Protein AF-A0A9D2NIW9-F1 (afdb_monomer)

InterPro domains:
  IPR026906 BspA-type LRR region [PF13306] (163-225)
  IPR032675 Leucine-rich repeat domain superfamily [G3DSA:3.80.10.10] (96-230)

Sequence (523 aa):
MTNSKIRRFPAFLPLISALAILILLAGGSRVSALAAPLPGASEDAGASENASVSESSGSSGSSQNGDEPGGTPDSSQPSSPAGETEGTAPKPAEAPEKYAFTNGTITGISEAYLENLAQSGNSRVELAIPAQIGGTPVRAIGDNAFRLDRYTSAYPALTFVNLDLSGAKITSIGANAFSGCHTLSGVLTLPEGISAIGAGAFAGTSFSTVYLPSSLSECGASAFDTGPVLVFPNQTLFERFSSGGITPDWSRAGYPLTLTFENADGASITRSVLYQLPIQLHKNSQGAWVKEAGWKLPEIPGGEGYSSCRWVFDSSDPDAKGVSENSPVTGSTLYAVREIASPKISFSGDIDAAYDKAKHTLSVTVSHPLYSAADKAGEGNVLFYYIWTWEENGQKQERKGYDLSSLSFTEPCELSVAVKVEAQVKAALGGSNSVLAQKAHTWKVHIAEQETSEAPEETETETATEPVKPSESEKPSESVKPSESEKPSESEKPSESEKPSESEKPSEPEKPSESEKPSESEK

Mean predicted aligned error: 18.35 Å

Foldseek 3Di:
DDDDDDDDDDDDDDDDDDDDDDDDDDDDDDDDDDDDDDDDDDDDDDDDDDDDDDDDDDDDDDDDDDDDDDDDDDDDDDDDDDDDDPPPDDDPPDQPQQFDDDQQETQAGDPSNLVVCVVVVHAEDEAADAQDDPNHGRAEYEACHQQPVVPCVPRVSHAHAYHDPPNHLYQEYYASSNALRQNYEEEAEDDANHAEYYHRRQHNYQYAEYEDHPNHNYAYACSPEPHYQYEYADDVVCVVCVVPRNYPDCLSYWYWAWAWEQAPVRDIDIFIDTASFFQQWHQDPVRDTDRDPPDWDDDHPDDFFFPDKAWFQDPPDPPGDGDTSGDGHHHRYTYIDTHGDDKDKDWDAAADEEQPQDKDKTFIDIDGPQADFPVPDDAFRKFKKKWKWKADPNDIDIDIDTPCGMDIDRDFDWIKMKMKIFIWGDHHDPDDTHTPDIDMDIHTYGHHYDPDDDDDDDDDDDDDDDDDDDDDDDDDDDDDDDDDDDDDDDDDDDDDDDDDDDDDDDDDDDDDDDDDDDDDDDD

Secondary structure (DSSP, 8-state):
-----PPPPPPPP---------------------PPPPPPP--------------------------------------------------PPPPPPSEEEETTEEEEE-HHHHHHHHHTT--EEEEE--SEETTEEP-EE-TTTT-THHHHTT-TT-EEEEEE-TTS---EE-TTTTTT-TT-EEEEEPPTT--EE-TTTTTT-EEEEEEPPTT--EE-TTTTTTSSEEE-SSHHHHHHHTTSTT-S-GGGEE-EEEEEEE-TTS-EEEEEEEBTSBTTEEE-TTS-EEE-TT--PPPP---TTEEEEEEES-SS-TTPPPP-TTSBB-SSEEEEEEEEPPPEEEE---EEEE--S--EEEEEEEE-TTB--TTT--TT-EEEEEEEEEEETTEEEEEEEES--EEEE-S-EEEEEEEEEEEEEPPSTTPPPEEEEEEEEEEEEEEE-----PPPPP----------------------------------------PPP-PPPPPPPPPPPPPPPPPPP--

Structure (mmCIF, N/CA/C/O backbone):
data_AF-A0A9D2NIW9-F1
#
_entry.id   AF-A0A9D2NIW9-F1
#
loop_
_atom_site.group_PDB
_atom_site.id
_atom_site.type_symbol
_atom_site.label_atom_id
_atom_site.label_alt_id
_atom_site.label_comp_id
_atom_site.label_asym_id
_atom_site.label_entity_id
_atom_site.label_seq_id
_atom_site.pdbx_PDB_ins_code
_atom_site.Cartn_x
_atom_site.Cartn_y
_atom_site.Cartn_z
_atom_site.occupancy
_atom_site.B_iso_or_equiv
_atom_site.auth_seq_id
_atom_site.auth_comp_id
_atom_site.auth_asym_id
_atom_site.auth_atom_id
_atom_site.pdbx_PDB_model_num
ATOM 1 N N . MET A 1 1 ? 11.031 -43.352 33.774 1.00 32.50 1 MET A N 1
ATOM 2 C CA . MET A 1 1 ? 12.028 -42.998 32.739 1.00 32.50 1 MET A CA 1
ATOM 3 C C . MET A 1 1 ? 11.552 -41.739 32.016 1.00 32.50 1 MET A C 1
ATOM 5 O O . MET A 1 1 ? 10.362 -41.663 31.760 1.00 32.50 1 MET A O 1
ATOM 9 N N . THR A 1 2 ? 12.450 -40.760 31.808 1.00 33.91 2 THR A N 1
ATOM 10 C CA . THR A 1 2 ? 12.481 -39.714 30.739 1.00 33.91 2 THR A CA 1
ATOM 11 C C . THR A 1 2 ? 11.155 -39.344 30.037 1.00 33.91 2 THR A C 1
ATOM 13 O O . THR A 1 2 ? 10.594 -40.188 29.353 1.00 33.91 2 THR A O 1
ATOM 16 N N . ASN A 1 3 ? 10.583 -38.132 30.083 1.00 26.09 3 ASN A N 1
ATOM 17 C CA . ASN A 1 3 ? 11.069 -36.749 30.284 1.00 26.09 3 ASN A CA 1
ATOM 18 C C . ASN A 1 3 ? 11.920 -36.163 29.125 1.00 26.09 3 ASN A C 1
ATOM 20 O O . ASN A 1 3 ? 13.125 -36.390 29.059 1.00 26.09 3 ASN A O 1
ATOM 24 N N . SER A 1 4 ? 11.264 -35.386 28.252 1.00 32.94 4 SER A N 1
ATOM 25 C CA . SER A 1 4 ? 11.788 -34.488 27.199 1.00 32.94 4 SER A CA 1
ATOM 26 C C . SER A 1 4 ? 10.626 -33.531 26.854 1.00 32.94 4 SER A C 1
ATOM 28 O O . SER A 1 4 ? 9.580 -34.021 26.448 1.00 32.94 4 SER A O 1
ATOM 30 N N . LYS A 1 5 ? 10.581 -32.220 27.147 1.00 32.44 5 LYS A N 1
ATOM 31 C CA . LYS A 1 5 ? 11.545 -31.098 27.048 1.00 32.44 5 LYS A CA 1
ATOM 32 C C . LYS A 1 5 ? 11.973 -30.727 25.621 1.00 32.44 5 LYS A C 1
ATOM 34 O O . LYS A 1 5 ? 13.157 -30.724 25.300 1.00 32.44 5 LYS A O 1
ATOM 39 N N . ILE A 1 6 ? 11.012 -30.251 24.825 1.00 32.97 6 ILE A N 1
ATOM 40 C CA . ILE A 1 6 ? 11.296 -29.356 23.691 1.00 32.97 6 ILE A CA 1
ATOM 41 C C . ILE A 1 6 ? 11.435 -27.922 24.232 1.00 32.97 6 ILE A C 1
ATOM 43 O O . ILE A 1 6 ? 10.576 -27.433 24.966 1.00 32.97 6 ILE A O 1
ATOM 47 N N . ARG A 1 7 ? 12.567 -27.274 23.935 1.00 30.55 7 ARG A N 1
ATOM 48 C CA . ARG A 1 7 ? 12.916 -25.927 24.415 1.00 30.55 7 ARG A CA 1
ATOM 49 C C . ARG A 1 7 ? 12.339 -24.846 23.499 1.00 30.55 7 ARG A C 1
ATOM 51 O O . ARG A 1 7 ? 12.429 -24.961 22.282 1.00 30.55 7 ARG A O 1
ATOM 58 N N . ARG A 1 8 ? 11.860 -23.752 24.100 1.00 30.22 8 ARG A N 1
ATOM 59 C CA . ARG A 1 8 ? 11.679 -22.462 23.416 1.00 30.22 8 ARG A CA 1
ATOM 60 C C . ARG A 1 8 ? 13.053 -21.911 23.007 1.00 30.22 8 ARG A C 1
ATOM 62 O O . ARG A 1 8 ? 13.969 -21.936 23.829 1.00 30.22 8 ARG A O 1
ATOM 69 N N . PHE A 1 9 ? 13.168 -21.373 21.796 1.00 28.50 9 PHE A N 1
ATOM 70 C CA . PHE A 1 9 ? 14.252 -20.465 21.405 1.00 28.50 9 PHE A CA 1
ATOM 71 C C . PHE A 1 9 ? 13.720 -19.021 21.414 1.00 28.50 9 PHE A C 1
ATOM 73 O O . PHE A 1 9 ? 12.596 -18.809 20.957 1.00 28.50 9 PHE A O 1
ATOM 80 N N . PRO A 1 10 ? 14.467 -18.037 21.947 1.00 33.97 10 PRO A N 1
ATOM 81 C CA . PRO A 1 10 ? 14.077 -16.632 21.897 1.00 33.97 10 PRO A CA 1
ATOM 82 C C . PRO A 1 10 ? 14.444 -16.007 20.544 1.00 33.97 10 PRO A C 1
ATOM 84 O O . PRO A 1 10 ? 15.493 -16.314 19.977 1.00 33.97 10 PRO A O 1
ATOM 87 N N . ALA A 1 11 ? 13.604 -15.095 20.052 1.00 33.12 11 ALA A N 1
ATOM 88 C CA . ALA A 1 11 ? 13.940 -14.258 18.906 1.00 33.12 11 ALA A CA 1
ATOM 89 C C . ALA A 1 11 ? 15.017 -13.230 19.297 1.00 33.12 11 ALA A C 1
ATOM 91 O O . ALA A 1 11 ? 14.917 -12.577 20.337 1.00 33.12 11 ALA A O 1
ATOM 92 N N . PHE A 1 12 ? 16.047 -13.091 18.462 1.00 28.47 12 PHE A N 1
ATOM 93 C CA . PHE A 1 12 ? 17.083 -12.070 18.615 1.00 28.47 12 PHE A CA 1
ATOM 94 C C . PHE A 1 12 ? 16.583 -10.719 18.084 1.00 28.47 12 PHE A C 1
ATOM 96 O O . PHE A 1 12 ? 16.226 -10.616 16.912 1.00 28.47 12 PHE A O 1
ATOM 103 N N . LEU A 1 13 ? 16.639 -9.670 18.912 1.00 29.20 13 LEU A N 1
ATOM 104 C CA . LEU A 1 13 ? 16.673 -8.287 18.425 1.00 29.20 13 LEU A CA 1
ATOM 105 C C . LEU A 1 13 ? 18.092 -7.953 17.930 1.00 29.20 13 LEU A C 1
ATOM 107 O O . LEU A 1 13 ? 19.055 -8.262 18.638 1.00 29.20 13 LEU A O 1
ATOM 111 N N . PRO A 1 14 ? 18.246 -7.219 16.816 1.00 36.72 14 PRO A N 1
ATOM 112 C CA . PRO A 1 14 ? 19.434 -6.424 16.563 1.00 36.72 14 PRO A CA 1
ATOM 113 C C . PRO A 1 14 ? 19.273 -5.028 17.182 1.00 36.72 14 PRO A C 1
ATOM 115 O O . PRO A 1 14 ? 18.477 -4.204 16.737 1.00 36.72 14 PRO A O 1
ATOM 118 N N . LEU A 1 15 ? 20.074 -4.754 18.210 1.00 27.05 15 LEU A N 1
ATOM 119 C CA . LEU A 1 15 ? 20.352 -3.399 18.678 1.00 27.05 15 LEU A CA 1
ATOM 120 C C . LEU A 1 15 ? 21.202 -2.692 17.603 1.00 27.05 15 LEU A C 1
ATOM 122 O O . LEU A 1 15 ? 22.256 -3.219 17.248 1.00 27.05 15 LEU A O 1
ATOM 126 N N . ILE A 1 16 ? 20.811 -1.510 17.113 1.00 30.03 16 ILE A N 1
ATOM 127 C CA . ILE A 1 16 ? 21.718 -0.646 16.334 1.00 30.03 16 ILE A CA 1
ATOM 128 C C . ILE A 1 16 ? 21.821 0.724 17.003 1.00 30.03 16 ILE A C 1
ATOM 130 O O . ILE A 1 16 ? 20.830 1.333 17.401 1.00 30.03 16 ILE A O 1
ATOM 134 N N . SER A 1 17 ? 23.072 1.144 17.188 1.00 27.88 17 SER A N 1
ATOM 135 C CA . SER A 1 17 ? 23.478 2.270 18.021 1.00 27.88 17 SER A CA 1
ATOM 136 C C . SER A 1 17 ? 23.071 3.619 17.441 1.00 27.88 17 SER A C 1
ATOM 138 O O . SER A 1 17 ? 23.220 3.864 16.245 1.00 27.88 17 SER A O 1
ATOM 140 N N . ALA A 1 18 ? 22.712 4.547 18.326 1.00 27.69 18 ALA A N 1
ATOM 141 C CA . ALA A 1 18 ? 22.837 5.965 18.027 1.00 27.69 18 ALA A CA 1
ATOM 142 C C . ALA A 1 18 ? 24.315 6.318 17.778 1.00 27.69 18 ALA A C 1
ATOM 144 O O . ALA A 1 18 ? 25.200 5.840 18.494 1.00 27.69 18 ALA A O 1
ATOM 145 N N . LEU A 1 19 ? 24.575 7.198 16.812 1.00 24.94 19 LEU A N 1
ATOM 146 C CA . LEU A 1 19 ? 25.813 7.968 16.743 1.00 24.94 19 LEU A CA 1
ATOM 147 C C . LEU A 1 19 ? 25.487 9.369 16.222 1.00 24.94 19 LEU A C 1
ATOM 149 O O . LEU A 1 19 ? 24.895 9.524 15.156 1.00 24.94 19 LEU A O 1
ATOM 153 N N . ALA A 1 20 ? 25.846 10.388 16.998 1.00 25.64 20 ALA A N 1
ATOM 154 C CA . ALA A 1 20 ? 25.654 11.777 16.610 1.00 25.64 20 ALA A CA 1
ATOM 155 C C . ALA A 1 20 ? 26.695 12.190 15.560 1.00 25.64 20 ALA A C 1
ATOM 157 O O . ALA A 1 20 ? 27.884 11.920 15.731 1.00 25.64 20 ALA A O 1
ATOM 158 N N . ILE A 1 21 ? 26.264 12.913 14.524 1.00 27.27 21 ILE A N 1
ATOM 159 C CA . ILE A 1 21 ? 27.160 13.664 13.641 1.00 27.27 21 ILE A CA 1
ATOM 160 C C . ILE A 1 21 ? 26.747 15.134 13.679 1.00 27.27 21 ILE A C 1
ATOM 162 O O . ILE A 1 21 ? 25.636 15.509 13.313 1.00 27.27 21 ILE A O 1
ATOM 166 N N . LEU A 1 22 ? 27.675 15.952 14.166 1.00 24.48 22 LEU A N 1
ATOM 167 C CA . LEU A 1 22 ? 27.578 17.399 14.279 1.00 24.48 22 LEU A CA 1
ATOM 168 C C . LEU A 1 22 ? 28.175 18.029 13.013 1.00 24.48 22 LEU A C 1
ATOM 170 O O . LEU A 1 22 ? 29.390 17.977 12.835 1.00 24.48 22 LEU A O 1
ATOM 174 N N . ILE A 1 23 ? 27.358 18.655 12.161 1.00 29.94 23 ILE A N 1
ATOM 175 C CA . ILE A 1 23 ? 27.850 19.530 11.085 1.00 29.94 23 ILE A CA 1
ATOM 176 C C . ILE A 1 23 ? 27.068 20.846 11.102 1.00 29.94 23 ILE A C 1
ATOM 178 O O . ILE A 1 23 ? 25.863 20.889 10.867 1.00 29.94 23 ILE A O 1
ATOM 182 N N . LEU A 1 24 ? 27.795 21.928 11.381 1.00 25.78 24 LEU A N 1
ATOM 183 C CA . LEU A 1 24 ? 27.387 23.302 11.096 1.00 25.78 24 LEU A CA 1
ATOM 184 C C . LEU A 1 24 ? 27.390 23.532 9.581 1.00 25.78 24 LEU A C 1
ATOM 186 O O . LEU A 1 24 ? 28.355 23.143 8.930 1.00 25.78 24 LEU A O 1
ATOM 190 N N . LEU A 1 25 ? 26.419 24.288 9.060 1.00 27.33 25 LEU A N 1
ATOM 191 C CA . LEU A 1 25 ? 26.702 25.517 8.303 1.00 27.33 25 LEU A CA 1
ATOM 192 C C . LEU A 1 25 ? 25.426 26.330 8.030 1.00 27.33 25 LEU A C 1
ATOM 194 O O . LEU A 1 25 ? 24.308 25.823 8.082 1.00 27.33 25 LEU A O 1
ATOM 198 N N . ALA A 1 26 ? 25.621 27.628 7.808 1.00 27.00 26 ALA A N 1
ATOM 199 C CA . ALA A 1 26 ? 24.566 28.623 7.640 1.00 27.00 26 ALA A CA 1
ATOM 200 C C . ALA A 1 26 ? 24.152 28.805 6.169 1.00 27.00 26 ALA A C 1
ATOM 202 O O . ALA A 1 26 ? 24.890 28.429 5.262 1.00 27.00 26 ALA A O 1
ATOM 203 N N . GLY A 1 27 ? 23.026 29.489 5.939 1.00 26.97 27 GLY A N 1
ATOM 204 C CA . GLY A 1 27 ? 22.694 30.042 4.620 1.00 26.97 27 GLY A CA 1
ATOM 205 C C . GLY A 1 27 ? 21.206 30.013 4.294 1.00 26.97 27 GLY A C 1
ATOM 206 O O . GLY A 1 27 ? 20.737 29.112 3.609 1.00 26.97 27 GLY A O 1
ATOM 207 N N . GLY A 1 28 ? 20.453 31.017 4.742 1.00 25.59 28 GLY A N 1
ATOM 208 C CA . GLY A 1 28 ? 19.094 31.225 4.244 1.00 25.59 28 GLY A CA 1
ATOM 209 C C . GLY A 1 28 ? 19.091 32.062 2.964 1.00 25.59 28 GLY A C 1
ATOM 210 O O . GLY A 1 28 ? 19.801 33.064 2.900 1.00 25.59 28 GLY A O 1
ATOM 211 N N . SER A 1 29 ? 18.236 31.723 1.992 1.00 28.38 29 SER A N 1
ATOM 212 C CA . SER A 1 29 ? 17.544 32.720 1.156 1.00 28.38 29 SER A CA 1
ATOM 213 C C . SER A 1 29 ? 16.401 32.148 0.310 1.00 28.38 29 SER A C 1
ATOM 215 O O . SER A 1 29 ? 16.609 31.352 -0.593 1.00 28.38 29 SER A O 1
ATOM 217 N N . ARG A 1 30 ? 15.209 32.695 0.578 1.00 28.88 30 ARG A N 1
ATOM 218 C CA . ARG A 1 30 ? 14.231 33.211 -0.397 1.00 28.88 30 ARG A CA 1
ATOM 219 C C . ARG A 1 30 ? 13.743 32.302 -1.536 1.00 28.88 30 ARG A C 1
ATOM 221 O O . ARG A 1 30 ? 14.316 32.238 -2.615 1.00 28.88 30 ARG A O 1
ATOM 228 N N . VAL A 1 31 ? 12.533 31.792 -1.302 1.00 26.41 31 VAL A N 1
ATOM 229 C CA . VAL A 1 31 ? 11.346 31.919 -2.173 1.00 26.41 31 VAL A CA 1
ATOM 230 C C . VAL A 1 31 ? 11.552 32.738 -3.459 1.00 26.41 31 VAL A C 1
ATOM 232 O O . VAL A 1 31 ? 11.806 33.938 -3.383 1.00 26.41 31 VAL A O 1
ATOM 235 N N . SER A 1 32 ? 11.254 32.115 -4.601 1.00 28.47 32 SER A N 1
ATOM 236 C CA . SER A 1 32 ? 10.693 32.779 -5.786 1.00 28.47 32 SER A CA 1
ATOM 237 C C . SER A 1 32 ? 9.776 31.801 -6.515 1.00 28.47 32 SER A C 1
ATOM 239 O O . SER A 1 32 ? 10.239 30.836 -7.117 1.00 28.47 32 SER A O 1
ATOM 241 N N . ALA A 1 33 ? 8.469 32.050 -6.453 1.00 27.53 33 ALA A N 1
ATOM 242 C CA . ALA A 1 33 ? 7.514 31.434 -7.365 1.00 27.53 33 ALA A CA 1
ATOM 243 C C . ALA A 1 33 ? 7.569 32.168 -8.713 1.00 27.53 33 ALA A C 1
ATOM 245 O O . ALA A 1 33 ? 7.676 33.395 -8.733 1.00 27.53 33 ALA A O 1
ATOM 246 N N . LEU A 1 34 ? 7.436 31.446 -9.826 1.00 26.56 34 LEU A N 1
ATOM 247 C CA . LEU A 1 34 ? 7.114 32.054 -11.115 1.00 26.56 34 LEU A CA 1
ATOM 248 C C . LEU A 1 34 ? 6.111 31.180 -11.873 1.00 26.56 34 LEU A C 1
ATOM 250 O O . LEU A 1 34 ? 6.143 29.954 -11.777 1.00 26.56 34 LEU A O 1
ATOM 254 N N . ALA A 1 35 ? 5.167 31.839 -12.540 1.00 28.06 35 ALA A N 1
ATOM 255 C CA . ALA A 1 35 ? 3.927 31.235 -13.008 1.00 28.06 35 ALA A CA 1
ATOM 256 C C . ALA A 1 35 ? 4.072 30.440 -14.316 1.00 28.06 35 ALA A C 1
ATOM 258 O O . ALA A 1 35 ? 4.914 30.740 -15.162 1.00 28.06 35 ALA A O 1
ATOM 259 N N . ALA A 1 36 ? 3.173 29.473 -14.500 1.00 30.33 36 ALA A N 1
ATOM 260 C CA . ALA A 1 36 ? 2.926 28.836 -15.788 1.00 30.33 36 ALA A CA 1
ATOM 261 C C . ALA A 1 36 ? 2.055 29.732 -16.695 1.00 30.33 36 ALA A C 1
ATOM 263 O O . ALA A 1 36 ? 1.163 30.417 -16.186 1.00 30.33 36 ALA A O 1
ATOM 264 N N . PRO A 1 37 ? 2.230 29.677 -18.026 1.00 34.28 37 PRO A N 1
ATOM 265 C CA . PRO A 1 37 ? 1.224 30.112 -18.986 1.00 34.28 37 PRO A CA 1
ATOM 266 C C . PRO A 1 37 ? 0.396 28.925 -19.516 1.00 34.28 37 PRO A C 1
ATOM 268 O O . PRO A 1 37 ? 0.915 27.840 -19.780 1.00 34.28 37 PRO A O 1
ATOM 271 N N . LEU A 1 38 ? -0.902 29.162 -19.701 1.00 31.09 38 LEU A N 1
ATOM 272 C CA . LEU A 1 38 ? -1.842 28.262 -20.379 1.00 31.09 38 LEU A CA 1
ATOM 273 C C . LEU A 1 38 ? -1.592 28.263 -21.903 1.00 31.09 38 LEU A C 1
ATOM 275 O O . LEU A 1 38 ? -1.292 29.327 -22.448 1.00 31.09 38 LEU A O 1
ATOM 279 N N . PRO A 1 39 ? -1.803 27.146 -22.624 1.00 34.84 39 PRO A N 1
ATOM 280 C CA . PRO A 1 39 ? -2.001 27.184 -24.068 1.00 34.84 39 PRO A CA 1
ATOM 281 C C . PRO A 1 39 ? -3.452 27.581 -24.387 1.00 34.84 39 PRO A C 1
ATOM 283 O O . PRO A 1 39 ? -4.400 26.968 -23.895 1.00 34.84 39 PRO A O 1
ATOM 286 N N . GLY A 1 40 ? -3.626 28.614 -25.212 1.00 29.52 40 GLY A N 1
ATOM 287 C CA . GLY A 1 40 ? -4.931 28.993 -25.756 1.00 29.52 40 GLY A CA 1
ATOM 288 C C . GLY A 1 40 ? -5.342 28.100 -26.928 1.00 29.52 40 GLY A C 1
ATOM 289 O O . GLY A 1 40 ? -4.493 27.608 -27.669 1.00 29.52 40 GLY A O 1
ATOM 290 N N . ALA A 1 41 ? -6.650 27.917 -27.101 1.00 29.91 41 ALA A N 1
ATOM 291 C CA . ALA A 1 41 ? -7.223 27.276 -28.278 1.00 29.91 41 ALA A CA 1
ATOM 292 C C . ALA A 1 41 ? -7.376 28.280 -29.432 1.00 29.91 41 ALA A C 1
ATOM 294 O O . ALA A 1 41 ? -7.706 29.445 -29.207 1.00 29.91 41 ALA A O 1
ATOM 295 N N . SER A 1 42 ? -7.222 27.800 -30.664 1.00 31.42 42 SER A N 1
ATOM 296 C CA . SER A 1 42 ? -7.782 28.437 -31.858 1.00 31.42 42 SER A CA 1
ATOM 297 C C . SER A 1 42 ? -8.143 27.360 -32.877 1.00 31.42 42 SER A C 1
ATOM 299 O O . SER A 1 42 ? -7.302 26.528 -33.220 1.00 31.42 42 SER A O 1
ATOM 301 N N . GLU A 1 43 ? -9.393 27.377 -33.317 1.00 32.50 43 GLU A N 1
ATOM 302 C CA . GLU A 1 43 ? -9.969 26.450 -34.287 1.00 32.50 43 GLU A CA 1
ATOM 303 C C . GLU A 1 43 ? -9.690 26.862 -35.747 1.00 32.50 43 GLU A C 1
ATOM 305 O O . GLU A 1 43 ? -9.346 28.009 -36.031 1.00 32.50 43 GLU A O 1
ATOM 310 N N . ASP A 1 44 ? -9.997 25.913 -36.637 1.00 28.94 44 ASP A N 1
ATOM 311 C CA . ASP A 1 44 ? -10.783 26.100 -37.872 1.00 28.94 44 ASP A CA 1
ATOM 312 C C . ASP A 1 44 ? -10.085 26.017 -39.250 1.00 28.94 44 ASP A C 1
ATOM 314 O O . ASP A 1 44 ? -8.913 26.338 -39.435 1.00 28.94 44 ASP A O 1
ATOM 318 N N . ALA A 1 45 ? -10.909 25.584 -40.215 1.00 29.72 45 ALA A N 1
ATOM 319 C CA . ALA A 1 45 ? -10.719 25.383 -41.650 1.00 29.72 45 ALA A CA 1
ATOM 320 C C . ALA A 1 45 ? -9.754 24.252 -42.082 1.00 29.72 45 ALA A C 1
ATOM 322 O O . ALA A 1 45 ? -8.656 24.086 -41.568 1.00 29.72 45 ALA A O 1
ATOM 323 N N . GLY A 1 46 ? -10.089 23.443 -43.092 1.00 26.81 46 GLY A N 1
ATOM 324 C CA . GLY A 1 46 ? -11.295 23.433 -43.929 1.00 26.81 46 GLY A CA 1
ATOM 325 C C . GLY A 1 46 ? -11.202 22.330 -44.994 1.00 26.81 46 GLY A C 1
ATOM 326 O O . GLY A 1 46 ? -10.111 21.862 -45.305 1.00 26.81 46 GLY A O 1
ATOM 327 N N . ALA A 1 47 ? -12.346 21.863 -45.499 1.00 28.83 47 ALA A N 1
ATOM 328 C CA . ALA A 1 47 ? -12.459 20.620 -46.274 1.00 28.83 47 ALA A CA 1
ATOM 329 C C . ALA A 1 47 ? -12.262 20.780 -47.805 1.00 28.83 47 ALA A C 1
ATOM 331 O O . ALA A 1 47 ? -11.896 21.851 -48.285 1.00 28.83 47 ALA A O 1
ATOM 332 N N . SER A 1 48 ? -12.629 19.717 -48.543 1.00 31.38 48 SER A N 1
ATOM 333 C CA . SER A 1 48 ? -12.702 19.543 -50.015 1.00 31.38 48 SER A CA 1
ATOM 334 C C . SER A 1 48 ? -11.409 19.100 -50.720 1.00 31.38 48 SER A C 1
ATOM 336 O O . SER A 1 48 ? -10.318 19.453 -50.291 1.00 31.38 48 SER A O 1
ATOM 338 N N . GLU A 1 49 ? -11.433 18.309 -51.800 1.00 31.09 49 GLU A N 1
ATOM 339 C CA . GLU A 1 49 ? -12.441 17.398 -52.395 1.00 31.09 49 GLU A CA 1
ATOM 340 C C . GLU A 1 49 ? -11.629 16.396 -53.266 1.00 31.09 49 GLU A C 1
ATOM 342 O O . GLU A 1 49 ? -10.600 16.769 -53.816 1.00 31.09 49 GLU A O 1
ATOM 347 N N . ASN A 1 50 ? -11.862 15.079 -53.207 1.00 29.38 50 ASN A N 1
ATOM 348 C CA . ASN A 1 50 ? -12.827 14.301 -54.007 1.00 29.38 50 ASN A CA 1
ATOM 349 C C . ASN A 1 50 ? -12.384 14.046 -55.473 1.00 29.38 50 ASN A C 1
ATOM 351 O O . ASN A 1 50 ? -11.600 14.798 -56.036 1.00 29.38 50 ASN A O 1
ATOM 355 N N . ALA A 1 51 ? -12.945 12.985 -56.068 1.00 29.30 51 ALA A N 1
ATOM 356 C CA . ALA A 1 51 ? -12.705 12.417 -57.405 1.00 29.30 51 ALA A CA 1
ATOM 357 C C . ALA A 1 51 ? -11.516 11.429 -57.552 1.00 29.30 51 ALA A C 1
ATOM 359 O O . ALA A 1 51 ? -10.379 11.774 -57.263 1.00 29.30 51 ALA A O 1
ATOM 360 N N . SER A 1 52 ? -11.633 10.216 -58.112 1.00 29.80 52 SER A N 1
ATOM 361 C CA . SER A 1 52 ? -12.728 9.239 -58.327 1.00 29.80 52 SER A CA 1
ATOM 362 C C . SER A 1 52 ? -12.282 8.268 -59.431 1.00 29.80 52 SER A C 1
ATOM 364 O O . SER A 1 52 ? -11.911 8.766 -60.489 1.00 29.80 52 SER A O 1
ATOM 366 N N . VAL A 1 53 ? -12.520 6.954 -59.255 1.00 31.62 53 VAL A N 1
ATOM 367 C CA . VAL A 1 53 ? -12.838 5.994 -60.352 1.00 31.62 53 VAL A CA 1
ATOM 368 C C . VAL A 1 53 ? -11.637 5.697 -61.307 1.00 31.62 53 VAL A C 1
ATOM 370 O O . VAL A 1 53 ? -10.762 6.524 -61.508 1.00 31.62 53 VAL A O 1
ATOM 373 N N . SER A 1 54 ? -11.402 4.495 -61.846 1.00 32.50 54 SER A N 1
ATOM 374 C CA . SER A 1 54 ? -12.262 3.336 -62.148 1.00 32.50 54 SER A CA 1
ATOM 375 C C . SER A 1 54 ? -11.463 2.017 -62.095 1.00 32.50 54 SER A C 1
ATOM 377 O O . SER A 1 54 ? -10.267 2.035 -62.353 1.00 32.50 54 SER A O 1
ATOM 379 N N . GLU A 1 55 ? -12.158 0.906 -61.807 1.00 29.14 55 GLU A N 1
ATOM 380 C CA . GLU A 1 55 ? -12.235 -0.346 -62.609 1.00 29.14 55 GLU A CA 1
ATOM 381 C C . GLU A 1 55 ? -10.958 -0.964 -63.244 1.00 29.14 55 GLU A C 1
ATOM 383 O O . GLU A 1 55 ? -10.125 -0.285 -63.819 1.00 29.14 55 GLU A O 1
ATOM 388 N N . SER A 1 56 ? -10.786 -2.289 -63.335 1.00 30.28 56 SER A N 1
ATOM 389 C CA . SER A 1 56 ? -11.558 -3.448 -62.847 1.00 30.28 56 SER A CA 1
ATOM 390 C C . SER A 1 56 ? -10.710 -4.734 -62.996 1.00 30.28 56 SER A C 1
ATOM 392 O O . SER A 1 56 ? -9.554 -4.681 -63.405 1.00 30.28 56 SER A O 1
ATOM 394 N N . SER A 1 57 ? -11.296 -5.881 -62.629 1.00 30.55 57 SER A N 1
ATOM 395 C CA . SER A 1 57 ? -10.969 -7.267 -63.034 1.00 30.55 57 SER A CA 1
ATOM 396 C C . SER A 1 57 ? -9.901 -7.502 -64.130 1.00 30.55 57 SER A C 1
ATOM 398 O O . SER A 1 57 ? -9.953 -6.885 -65.185 1.00 30.55 57 SER A O 1
ATOM 400 N N . GLY A 1 58 ? -9.030 -8.513 -64.048 1.00 28.23 58 GLY A N 1
ATOM 401 C CA . GLY A 1 58 ? -8.902 -9.566 -63.036 1.00 28.23 58 GLY A CA 1
ATOM 402 C C . GLY A 1 58 ? -8.546 -10.937 -63.632 1.00 28.23 58 GLY A C 1
ATOM 403 O O . GLY A 1 58 ? -8.956 -11.266 -64.736 1.00 28.23 58 GLY A O 1
ATOM 404 N N . SER A 1 59 ? -7.888 -11.759 -62.810 1.00 29.06 59 SER A N 1
ATOM 405 C CA . SER A 1 59 ? -7.788 -13.228 -62.890 1.00 29.06 59 SER A CA 1
ATOM 406 C C . SER A 1 59 ? -6.968 -13.925 -63.997 1.00 29.06 59 SER A C 1
ATOM 408 O O . SER A 1 59 ? -7.142 -13.720 -65.194 1.00 29.06 59 SER A O 1
ATOM 410 N N . SER A 1 60 ? -6.262 -14.957 -63.512 1.00 29.52 60 SER A N 1
ATOM 411 C CA . SER A 1 60 ? -5.961 -16.260 -64.138 1.00 29.52 60 SER A CA 1
ATOM 412 C C . SER A 1 60 ? -4.618 -16.464 -64.853 1.00 29.52 60 SER A C 1
ATOM 414 O O . SER A 1 60 ? -4.110 -15.593 -65.549 1.00 29.52 60 SER A O 1
ATOM 416 N N . GLY A 1 61 ? -4.058 -17.669 -64.663 1.00 29.64 61 GLY A N 1
ATOM 417 C CA . GLY A 1 61 ? -2.843 -18.149 -65.333 1.00 29.64 61 GLY A CA 1
ATOM 418 C C . GLY A 1 61 ? -1.873 -18.885 -64.403 1.00 29.64 61 GLY A C 1
ATOM 419 O O . GLY A 1 61 ? -0.857 -18.325 -64.006 1.00 29.64 61 GLY A O 1
ATOM 420 N N . SER A 1 62 ? -2.161 -20.143 -64.055 1.00 30.69 62 SER A N 1
ATOM 421 C CA . SER A 1 62 ? -1.222 -21.024 -63.336 1.00 30.69 62 SER A CA 1
ATOM 422 C C . SER A 1 62 ? -0.751 -22.189 -64.214 1.00 30.69 62 SER A C 1
ATOM 424 O O . SER A 1 62 ? -1.503 -22.662 -65.059 1.00 30.69 62 SER A O 1
ATOM 426 N N . SER A 1 63 ? 0.441 -22.699 -63.883 1.00 30.78 63 SER A N 1
ATOM 427 C CA . SER A 1 63 ? 0.940 -24.066 -64.132 1.00 30.78 63 SER A CA 1
ATOM 428 C C . SER A 1 63 ? 1.609 -24.450 -65.470 1.00 30.78 63 SER A C 1
ATOM 430 O O . SER A 1 63 ? 0.953 -24.736 -66.460 1.00 30.78 63 SER A O 1
ATOM 432 N N . GLN A 1 64 ? 2.927 -24.676 -65.337 1.00 30.92 64 GLN A N 1
ATOM 433 C CA . GLN A 1 64 ? 3.660 -25.939 -65.590 1.00 30.92 64 GLN A CA 1
ATOM 434 C C . GLN A 1 64 ? 4.003 -26.449 -67.010 1.00 30.92 64 GLN A C 1
ATOM 436 O O . GLN A 1 64 ? 3.162 -26.540 -67.895 1.00 30.92 64 GLN A O 1
ATOM 441 N N . ASN A 1 65 ? 5.231 -27.005 -67.063 1.00 30.81 65 ASN A N 1
ATOM 442 C CA . ASN A 1 65 ? 5.840 -27.909 -68.059 1.00 30.81 65 ASN A CA 1
ATOM 443 C C . ASN A 1 65 ? 6.175 -27.272 -69.430 1.00 30.81 65 ASN A C 1
ATOM 445 O O . ASN A 1 65 ? 5.438 -26.427 -69.918 1.00 30.81 65 ASN A O 1
ATOM 449 N N . GLY A 1 66 ? 7.275 -27.622 -70.108 1.00 29.84 66 GLY A N 1
ATOM 450 C CA . GLY A 1 66 ? 8.357 -28.567 -69.793 1.00 29.84 66 GLY A CA 1
ATOM 451 C C . GLY A 1 66 ? 9.442 -28.559 -70.891 1.00 29.84 66 GLY A C 1
ATOM 452 O O . GLY A 1 66 ? 9.386 -27.728 -71.791 1.00 29.84 66 GLY A O 1
ATOM 453 N N . ASP A 1 67 ? 10.380 -29.507 -70.799 1.00 34.59 67 ASP A N 1
ATOM 454 C CA . ASP A 1 67 ? 11.323 -29.960 -71.843 1.00 34.59 67 ASP A CA 1
ATOM 455 C C . ASP A 1 67 ? 12.487 -29.044 -72.308 1.00 34.59 67 ASP A C 1
ATOM 457 O O . ASP A 1 67 ? 12.355 -28.092 -73.074 1.00 34.59 67 ASP A O 1
ATOM 461 N N . GLU A 1 68 ? 13.689 -29.465 -71.899 1.00 33.00 68 GLU A N 1
ATOM 462 C CA . GLU A 1 68 ? 14.972 -29.308 -72.608 1.00 33.00 68 GLU A CA 1
ATOM 463 C C . GLU A 1 68 ? 14.966 -30.158 -73.911 1.00 33.00 68 GLU A C 1
ATOM 465 O O . GLU A 1 68 ? 14.213 -31.136 -73.956 1.00 33.00 68 GLU A O 1
ATOM 470 N N . PRO A 1 69 ? 15.800 -29.892 -74.953 1.00 46.69 69 PRO A N 1
ATOM 471 C CA . PRO A 1 69 ? 17.255 -30.071 -74.800 1.00 46.69 69 PRO A CA 1
ATOM 472 C C . PRO A 1 69 ? 18.208 -29.218 -75.678 1.00 46.69 69 PRO A C 1
ATOM 474 O O . PRO A 1 69 ? 17.933 -28.897 -76.829 1.00 46.69 69 PRO A O 1
ATOM 477 N N . GLY A 1 70 ? 19.429 -29.031 -75.158 1.00 31.33 70 GLY A N 1
ATOM 478 C CA . GLY A 1 70 ? 20.691 -29.281 -75.879 1.00 31.33 70 GLY A CA 1
ATOM 479 C C . GLY A 1 70 ? 21.097 -28.399 -77.076 1.00 31.33 70 GLY A C 1
ATOM 480 O O . GLY A 1 70 ? 20.639 -28.597 -78.197 1.00 31.33 70 GLY A O 1
ATOM 481 N N . GLY A 1 71 ? 22.128 -27.563 -76.886 1.00 30.97 71 GLY A N 1
ATOM 482 C CA . GLY A 1 71 ? 22.870 -26.955 -77.999 1.00 30.97 71 GLY A CA 1
ATOM 483 C C . GLY A 1 71 ? 23.943 -25.940 -77.587 1.00 30.97 71 GLY A C 1
ATOM 484 O O . GLY A 1 71 ? 23.633 -24.809 -77.232 1.00 30.97 71 GLY A O 1
ATOM 485 N N . THR A 1 72 ? 25.215 -26.321 -77.700 1.00 30.64 72 THR A N 1
ATOM 486 C CA . THR A 1 72 ? 26.397 -25.434 -77.679 1.00 30.64 72 THR A CA 1
ATOM 487 C C . THR A 1 72 ? 27.355 -25.875 -78.798 1.00 30.64 72 THR A C 1
ATOM 489 O O . THR A 1 72 ? 27.189 -26.988 -79.305 1.00 30.64 72 THR A O 1
ATOM 492 N N . PRO A 1 73 ? 28.418 -25.121 -79.143 1.00 49.00 73 PRO A N 1
ATOM 493 C CA . PRO A 1 73 ? 28.660 -23.673 -79.027 1.00 49.00 73 PRO A CA 1
ATOM 494 C C . PRO A 1 73 ? 28.996 -23.028 -80.400 1.00 49.00 73 PRO A C 1
ATOM 496 O O . PRO A 1 73 ? 29.403 -23.735 -81.315 1.00 49.00 73 PRO A O 1
ATOM 499 N N . ASP A 1 74 ? 28.997 -21.693 -80.518 1.00 28.33 74 ASP A N 1
ATOM 500 C CA . ASP A 1 74 ? 30.080 -21.018 -81.264 1.00 28.33 74 ASP A CA 1
ATOM 501 C C . ASP A 1 74 ? 30.304 -19.561 -80.814 1.00 28.33 74 ASP A C 1
ATOM 503 O O . ASP A 1 74 ? 29.440 -18.886 -80.255 1.00 28.33 74 ASP A O 1
ATOM 507 N N . SER A 1 75 ? 31.534 -19.133 -81.043 1.00 30.66 75 SER A N 1
ATOM 508 C CA . SER A 1 75 ? 32.163 -17.839 -80.847 1.00 30.66 75 SER A CA 1
ATOM 509 C C . SER A 1 75 ? 31.670 -16.737 -81.795 1.00 30.66 75 SER A C 1
ATOM 511 O O . SER A 1 75 ? 31.274 -17.004 -82.926 1.00 30.66 75 SER A O 1
ATOM 513 N N . SER A 1 76 ? 31.799 -15.475 -81.359 1.00 33.09 76 SER A N 1
ATOM 514 C CA . SER A 1 76 ? 32.413 -14.373 -82.135 1.00 33.09 76 SER A CA 1
ATOM 515 C C . SER A 1 76 ? 32.284 -13.029 -81.406 1.00 33.09 76 SER A C 1
ATOM 517 O O . SER A 1 76 ? 31.239 -12.386 -81.433 1.00 33.09 76 SER A O 1
ATOM 519 N N . GLN A 1 77 ? 33.381 -12.560 -80.810 1.00 31.00 77 GLN A N 1
ATOM 520 C CA . GLN A 1 77 ? 33.612 -11.122 -80.605 1.00 31.00 77 GLN A CA 1
ATOM 521 C C . GLN A 1 77 ? 34.123 -10.553 -81.946 1.00 31.00 77 GLN A C 1
ATOM 523 O O . GLN A 1 77 ? 34.846 -11.274 -82.640 1.00 31.00 77 GLN A O 1
ATOM 528 N N . PRO A 1 78 ? 33.830 -9.290 -82.319 1.00 40.56 78 PRO A N 1
ATOM 529 C CA . PRO A 1 78 ? 34.817 -8.258 -81.976 1.00 40.56 78 PRO A CA 1
ATOM 530 C C . PRO A 1 78 ? 34.286 -6.812 -81.770 1.00 40.56 78 PRO A C 1
ATOM 532 O O . PRO A 1 78 ? 33.285 -6.398 -82.336 1.00 40.56 78 PRO A O 1
ATOM 535 N N . SER A 1 79 ? 35.095 -6.028 -81.046 1.00 30.56 79 SER A N 1
ATOM 536 C CA . SER A 1 79 ? 35.326 -4.574 -81.203 1.00 30.56 79 SER A CA 1
ATOM 537 C C . SER A 1 79 ? 34.207 -3.526 -80.994 1.00 30.56 79 SER A C 1
ATOM 539 O O . SER A 1 79 ? 33.443 -3.196 -81.893 1.00 30.56 79 SER A O 1
ATOM 541 N N . SER A 1 80 ? 34.310 -2.846 -79.843 1.00 30.91 80 SER A N 1
ATOM 542 C CA . SER A 1 80 ? 34.269 -1.376 -79.623 1.00 30.91 80 SER A CA 1
ATOM 543 C C . SER A 1 80 ? 34.598 -0.489 -80.856 1.00 30.91 80 SER A C 1
ATOM 545 O O . SER A 1 80 ? 35.410 -0.933 -81.673 1.00 30.91 80 SER A O 1
ATOM 547 N N . PRO A 1 81 ? 34.139 0.795 -80.950 1.00 45.09 81 PRO A N 1
ATOM 548 C CA . PRO A 1 81 ? 34.242 1.749 -79.827 1.00 45.09 81 PRO A CA 1
ATOM 549 C C . PRO A 1 81 ? 33.211 2.896 -79.665 1.00 45.09 81 PRO A C 1
ATOM 551 O O . PRO A 1 81 ? 32.502 3.273 -80.585 1.00 45.09 81 PRO A O 1
ATOM 554 N N . ALA A 1 82 ? 33.314 3.519 -78.478 1.00 29.44 82 ALA A N 1
ATOM 555 C CA . ALA A 1 82 ? 33.052 4.927 -78.135 1.00 29.44 82 ALA A CA 1
ATOM 556 C C . ALA A 1 82 ? 31.642 5.518 -78.355 1.00 29.44 82 ALA A C 1
ATOM 558 O O . ALA A 1 82 ? 31.196 5.718 -79.478 1.00 29.44 82 ALA A O 1
ATOM 559 N N . GLY A 1 83 ? 31.019 5.955 -77.255 1.00 28.33 83 GLY A N 1
ATOM 560 C CA . GLY A 1 83 ? 29.794 6.755 -77.281 1.00 28.33 83 GLY A CA 1
ATOM 561 C C . GLY A 1 83 ? 29.233 7.026 -75.886 1.00 28.33 83 GLY A C 1
ATOM 562 O O . GLY A 1 83 ? 28.420 6.255 -75.408 1.00 28.33 83 GLY A O 1
ATOM 563 N N . GLU A 1 84 ? 29.695 8.124 -75.282 1.00 33.78 84 GLU A N 1
ATOM 564 C CA . GLU A 1 84 ? 28.971 8.966 -74.310 1.00 33.78 84 GLU A CA 1
ATOM 565 C C . GLU A 1 84 ? 28.517 8.364 -72.961 1.00 33.78 84 GLU A C 1
ATOM 567 O O . GLU A 1 84 ? 27.721 7.439 -72.839 1.00 33.78 84 GLU A O 1
ATOM 572 N N . THR A 1 85 ? 29.019 8.982 -71.891 1.00 33.78 85 THR A N 1
ATOM 573 C CA . THR A 1 85 ? 28.619 8.729 -70.507 1.00 33.78 85 THR A CA 1
ATOM 574 C C . THR A 1 85 ? 27.271 9.386 -70.209 1.00 33.78 85 THR A C 1
ATOM 576 O O . THR A 1 85 ? 27.234 10.571 -69.867 1.00 33.78 85 THR A O 1
ATOM 579 N N . GLU A 1 86 ? 26.173 8.630 -70.254 1.00 35.72 86 GLU A N 1
ATOM 580 C CA . GLU A 1 86 ? 24.978 9.034 -69.508 1.00 35.72 86 GLU A CA 1
ATOM 581 C C . GLU A 1 86 ? 25.300 8.988 -68.013 1.00 35.72 86 GLU A C 1
ATOM 583 O O . GLU A 1 86 ? 25.600 7.940 -67.438 1.00 35.72 86 GLU A O 1
ATOM 588 N N . GLY A 1 87 ? 25.287 10.161 -67.383 1.00 37.47 87 GLY A N 1
ATOM 589 C CA . GLY A 1 87 ? 25.471 10.279 -65.948 1.00 37.47 87 GLY A CA 1
ATOM 590 C C . GLY A 1 87 ? 24.275 9.680 -65.227 1.00 37.47 87 GLY A C 1
ATOM 591 O O . GLY A 1 87 ? 23.257 10.352 -65.068 1.00 37.47 87 GLY A O 1
ATOM 592 N N . THR A 1 88 ? 24.409 8.441 -64.750 1.00 35.78 88 THR A N 1
ATOM 593 C CA . THR A 1 88 ? 23.470 7.863 -63.789 1.00 35.78 88 THR A CA 1
ATOM 594 C C . THR A 1 88 ? 23.398 8.803 -62.591 1.00 35.78 88 THR A C 1
ATOM 596 O O . THR A 1 88 ? 24.361 8.912 -61.827 1.00 35.78 88 THR A O 1
ATOM 599 N N . ALA A 1 89 ? 22.274 9.507 -62.440 1.00 39.34 89 ALA A N 1
ATOM 600 C CA . ALA A 1 89 ? 22.025 10.324 -61.261 1.00 39.34 89 ALA A CA 1
ATOM 601 C C . ALA A 1 89 ? 22.253 9.450 -60.016 1.00 39.34 89 ALA A C 1
ATOM 603 O O . ALA A 1 89 ? 21.810 8.294 -60.012 1.00 39.34 89 ALA A O 1
ATOM 604 N N . PRO A 1 90 ? 22.966 9.939 -58.984 1.00 41.44 90 PRO A N 1
ATOM 605 C CA . PRO A 1 90 ? 23.246 9.123 -57.819 1.00 41.44 90 PRO A CA 1
ATOM 606 C C . PRO A 1 90 ? 21.920 8.640 -57.234 1.00 41.44 90 PRO A C 1
ATOM 608 O O . PRO A 1 90 ? 21.041 9.445 -56.915 1.00 41.44 90 PRO A O 1
ATOM 611 N N . LYS A 1 91 ? 21.790 7.312 -57.108 1.00 34.53 91 LYS A N 1
ATOM 612 C CA . LYS A 1 91 ? 20.745 6.668 -56.306 1.00 34.53 91 LYS A CA 1
ATOM 613 C C . LYS A 1 91 ? 20.637 7.456 -54.992 1.00 34.53 91 LYS A C 1
ATOM 615 O O . LYS A 1 91 ? 21.696 7.717 -54.413 1.00 34.53 91 LYS A O 1
ATOM 620 N N . PRO A 1 92 ? 19.430 7.849 -54.531 1.00 40.69 92 PRO A N 1
ATOM 621 C CA . PRO A 1 92 ? 19.288 8.555 -53.264 1.00 40.69 92 PRO A CA 1
ATOM 622 C C . PRO A 1 92 ? 20.090 7.813 -52.202 1.00 40.69 92 PRO A C 1
ATOM 624 O O . PRO A 1 92 ? 19.917 6.599 -52.063 1.00 40.69 92 PRO A O 1
ATOM 627 N N . ALA A 1 93 ? 21.020 8.515 -51.548 1.00 50.06 93 ALA A N 1
ATOM 628 C CA . ALA A 1 93 ? 21.910 7.896 -50.579 1.00 50.06 93 ALA A CA 1
ATOM 629 C C . ALA A 1 93 ? 21.048 7.170 -49.544 1.00 50.06 93 ALA A C 1
ATOM 631 O O . ALA A 1 93 ? 20.182 7.788 -48.920 1.00 50.06 93 ALA A O 1
ATOM 632 N N . GLU A 1 94 ? 21.229 5.852 -49.430 1.00 58.56 94 GLU A N 1
ATOM 633 C CA . GLU A 1 94 ? 20.468 5.054 -48.474 1.00 58.56 94 GLU A CA 1
ATOM 634 C C . GLU A 1 94 ? 20.699 5.636 -47.080 1.00 58.56 94 GLU A C 1
ATOM 636 O O . GLU A 1 94 ? 21.836 5.942 -46.711 1.00 58.56 94 GLU A O 1
ATOM 641 N N . ALA A 1 95 ? 19.609 5.866 -46.342 1.00 65.12 95 ALA A N 1
ATOM 642 C CA . ALA A 1 95 ? 19.687 6.518 -45.042 1.00 65.12 95 ALA A CA 1
ATOM 643 C C . ALA A 1 95 ? 20.657 5.735 -44.138 1.00 65.12 95 ALA A C 1
ATOM 645 O O . ALA A 1 95 ? 20.543 4.506 -44.070 1.00 65.12 95 ALA A O 1
ATOM 646 N N . PRO A 1 96 ? 21.613 6.406 -43.466 1.00 78.81 96 PRO A N 1
ATOM 647 C CA . PRO A 1 96 ? 22.670 5.721 -42.735 1.00 78.81 96 PRO A CA 1
ATOM 648 C C . PRO A 1 96 ? 22.079 4.802 -41.666 1.00 78.81 96 PRO A C 1
ATOM 650 O O . PRO A 1 96 ? 21.198 5.203 -40.899 1.00 78.81 96 PRO A O 1
ATOM 653 N N . GLU A 1 97 ? 22.570 3.561 -41.614 1.00 90.38 97 GLU A N 1
ATOM 654 C CA . GLU A 1 97 ? 22.089 2.555 -40.669 1.00 90.38 97 GLU A CA 1
ATOM 655 C C . GLU A 1 97 ? 22.249 3.073 -39.236 1.00 90.38 97 GLU A C 1
ATOM 657 O O . GLU A 1 97 ? 23.346 3.399 -38.791 1.00 90.38 97 GLU A O 1
ATOM 662 N N . LYS A 1 98 ? 21.132 3.205 -38.518 1.00 95.06 98 LYS A N 1
ATOM 663 C CA . LYS A 1 98 ? 21.048 3.987 -37.276 1.00 95.06 98 LYS A CA 1
ATOM 664 C C . LYS A 1 98 ? 21.892 3.445 -36.123 1.00 95.06 98 LYS A C 1
ATOM 666 O O . LYS A 1 98 ? 22.345 4.212 -35.277 1.00 95.06 98 LYS A O 1
ATOM 671 N N . TYR A 1 99 ? 22.080 2.132 -36.063 1.00 96.75 99 TYR A N 1
ATOM 672 C CA . TYR A 1 99 ? 22.670 1.450 -34.917 1.00 96.75 99 TYR A CA 1
ATOM 673 C C . TYR A 1 99 ? 24.040 0.876 -35.268 1.00 96.75 99 TYR A C 1
ATOM 675 O O . TYR A 1 99 ? 24.183 0.159 -36.252 1.00 96.75 99 TYR A O 1
ATOM 683 N N . ALA A 1 100 ? 25.032 1.126 -34.416 1.00 96.50 100 ALA A N 1
ATOM 684 C CA . ALA A 1 100 ? 26.260 0.344 -34.418 1.00 96.50 100 ALA A CA 1
ATOM 685 C C . ALA A 1 100 ? 25.939 -1.054 -33.866 1.00 96.50 100 ALA A C 1
ATOM 687 O O . ALA A 1 100 ? 25.341 -1.181 -32.793 1.00 96.50 100 ALA A O 1
ATOM 688 N N . PHE A 1 101 ? 26.292 -2.103 -34.609 1.00 96.88 101 PHE A N 1
ATOM 689 C CA . PHE A 1 101 ? 25.814 -3.457 -34.342 1.00 96.88 101 PHE A CA 1
ATOM 690 C C . PHE A 1 101 ? 26.891 -4.513 -34.609 1.00 96.88 101 PHE A C 1
ATOM 692 O O . PHE A 1 101 ? 27.579 -4.491 -35.628 1.00 96.88 101 PHE A O 1
ATOM 699 N N . THR A 1 102 ? 27.045 -5.459 -33.683 1.00 96.19 102 THR A N 1
ATOM 700 C CA . THR A 1 102 ? 28.040 -6.536 -33.761 1.00 96.19 102 THR A CA 1
ATOM 701 C C . THR A 1 102 ? 27.432 -7.835 -33.241 1.00 96.19 102 THR A C 1
ATOM 703 O O . THR A 1 102 ? 27.035 -7.913 -32.081 1.00 96.19 102 THR A O 1
ATOM 706 N N . ASN A 1 103 ? 27.380 -8.874 -34.082 1.00 92.81 103 ASN A N 1
ATOM 707 C CA . ASN A 1 103 ? 27.011 -10.247 -33.702 1.00 92.81 103 ASN A CA 1
ATOM 708 C C . ASN A 1 103 ? 25.727 -10.363 -32.847 1.00 92.81 103 ASN A C 1
ATOM 710 O O . ASN A 1 103 ? 25.707 -11.064 -31.837 1.00 92.81 103 ASN A O 1
ATOM 714 N N . GLY A 1 104 ? 24.652 -9.657 -33.217 1.00 95.00 104 GLY A N 1
ATOM 715 C CA . GLY A 1 104 ? 23.392 -9.672 -32.459 1.00 95.00 104 GLY A CA 1
ATOM 716 C C . GLY A 1 104 ? 23.293 -8.634 -31.334 1.00 95.00 104 GLY A C 1
ATOM 717 O O . GLY A 1 104 ? 22.241 -8.526 -30.707 1.00 95.00 104 GLY A O 1
ATOM 718 N N . THR A 1 105 ? 24.344 -7.852 -31.082 1.00 98.12 105 THR A N 1
ATOM 719 C CA . THR A 1 105 ? 24.392 -6.838 -30.017 1.00 98.12 105 THR A CA 1
ATOM 720 C C . THR A 1 105 ? 24.443 -5.430 -30.599 1.00 98.12 105 THR A C 1
ATOM 722 O O . THR A 1 105 ? 25.317 -5.136 -31.412 1.00 98.12 105 THR A O 1
ATOM 725 N N . ILE A 1 106 ? 23.555 -4.534 -30.157 1.00 98.38 106 ILE A N 1
ATOM 726 C CA . ILE A 1 106 ? 23.670 -3.099 -30.462 1.00 98.38 106 ILE A CA 1
ATOM 727 C C . ILE A 1 106 ? 24.703 -2.472 -29.524 1.00 98.38 106 ILE A C 1
ATOM 729 O O . ILE A 1 106 ? 24.556 -2.540 -28.307 1.00 98.38 106 ILE A O 1
ATOM 733 N N . THR A 1 107 ? 25.742 -1.855 -30.082 1.00 97.75 107 THR A N 1
ATOM 734 C CA . THR A 1 107 ? 26.868 -1.235 -29.358 1.00 97.75 107 THR A CA 1
ATOM 735 C C . THR A 1 107 ? 26.790 0.298 -29.315 1.00 97.75 107 THR A C 1
ATOM 737 O O . THR A 1 107 ? 27.584 0.944 -28.623 1.00 97.75 107 THR A O 1
ATOM 740 N N . GLY A 1 108 ? 25.801 0.882 -30.002 1.00 97.19 108 GLY A N 1
ATOM 741 C CA . GLY A 1 108 ? 25.420 2.289 -29.897 1.00 97.19 108 GLY A CA 1
ATOM 742 C C . GLY A 1 108 ? 24.664 2.814 -31.116 1.00 97.19 108 GLY A C 1
ATOM 743 O O . GLY A 1 108 ? 24.083 2.044 -31.879 1.00 97.19 108 GLY A O 1
ATOM 744 N N . ILE A 1 109 ? 24.681 4.133 -31.301 1.00 96.94 109 ILE A N 1
ATOM 745 C CA . ILE A 1 109 ? 24.287 4.797 -32.553 1.00 96.94 109 ILE A CA 1
ATOM 746 C C . ILE A 1 109 ? 25.491 4.789 -33.505 1.00 96.94 109 ILE A C 1
ATOM 748 O O . ILE A 1 109 ? 26.629 4.901 -33.048 1.00 96.94 109 ILE A O 1
ATOM 752 N N . SER A 1 110 ? 25.264 4.635 -34.811 1.00 95.56 110 SER A N 1
ATOM 753 C CA . SER A 1 110 ? 26.355 4.700 -35.791 1.00 95.56 110 SER A CA 1
ATOM 754 C C . SER A 1 110 ? 26.880 6.130 -35.962 1.00 95.56 110 SER A C 1
ATOM 756 O O . SER A 1 110 ? 26.139 7.108 -35.850 1.00 95.56 110 SER A O 1
ATOM 758 N N . GLU A 1 111 ? 28.171 6.253 -36.267 1.00 93.00 111 GLU A N 1
ATOM 759 C CA . GLU A 1 111 ? 28.822 7.546 -36.499 1.00 93.00 111 GLU A CA 1
ATOM 760 C C . GLU A 1 111 ? 28.197 8.278 -37.698 1.00 93.00 111 GLU A C 1
ATOM 762 O O . GLU A 1 111 ? 27.773 9.421 -37.558 1.00 93.00 111 GLU A O 1
ATOM 767 N N . ALA A 1 112 ? 27.977 7.575 -38.815 1.00 93.56 112 ALA A N 1
ATOM 768 C CA . ALA A 1 112 ? 27.323 8.121 -40.007 1.00 93.56 112 ALA A CA 1
ATOM 769 C C . ALA A 1 112 ? 25.892 8.641 -39.744 1.00 93.56 112 ALA A C 1
ATOM 771 O O . ALA A 1 112 ? 25.476 9.638 -40.338 1.00 93.56 112 ALA A O 1
ATOM 772 N N . TYR A 1 113 ? 25.129 8.002 -38.846 1.00 95.12 113 TYR A N 1
ATOM 773 C CA . TYR A 1 113 ? 23.815 8.512 -38.443 1.00 95.12 113 TYR A CA 1
ATOM 774 C C . TYR A 1 113 ? 23.941 9.787 -37.597 1.00 95.12 113 TYR A C 1
ATOM 776 O O . TYR A 1 113 ? 23.175 10.724 -37.804 1.00 95.12 113 TYR A O 1
ATOM 784 N N . LEU A 1 114 ? 24.901 9.855 -36.667 1.00 93.56 114 LEU A N 1
ATOM 785 C CA . LEU A 1 114 ? 25.127 11.046 -35.835 1.00 93.56 114 LEU A CA 1
ATOM 786 C C . LEU A 1 114 ? 25.624 12.244 -36.651 1.00 93.56 114 LEU A C 1
ATOM 788 O O . LEU A 1 114 ? 25.144 13.356 -36.440 1.00 93.56 114 LEU A O 1
ATOM 792 N N . GLU A 1 115 ? 26.527 12.020 -37.606 1.00 93.25 115 GLU A N 1
ATOM 793 C CA . GLU A 1 115 ? 26.992 13.049 -38.539 1.00 93.25 115 GLU A CA 1
ATOM 794 C C . GLU A 1 115 ? 25.830 13.615 -39.361 1.00 93.25 115 GLU A C 1
ATOM 796 O O . GLU A 1 115 ? 25.663 14.833 -39.441 1.00 93.25 115 GLU A O 1
ATOM 801 N N . ASN A 1 116 ? 24.980 12.747 -39.921 1.00 93.12 116 ASN A N 1
ATOM 802 C CA . ASN A 1 116 ? 23.799 13.165 -40.673 1.00 93.12 116 ASN A CA 1
ATOM 803 C C . ASN A 1 116 ? 22.783 13.912 -39.789 1.00 93.12 116 ASN A C 1
ATOM 805 O O . ASN A 1 116 ? 22.259 14.954 -40.189 1.00 93.12 116 ASN A O 1
ATOM 809 N N . LEU A 1 117 ? 22.554 13.431 -38.562 1.00 91.69 117 LEU A N 1
ATOM 810 C CA . LEU A 1 117 ? 21.685 14.081 -37.583 1.00 91.69 117 LEU A CA 1
ATOM 811 C C . LEU A 1 117 ? 22.186 15.502 -37.267 1.00 91.69 117 LEU A C 1
ATOM 813 O O . LEU A 1 117 ? 21.413 16.454 -37.370 1.00 91.69 117 LEU A O 1
ATOM 817 N N . ALA A 1 118 ? 23.483 15.658 -36.988 1.00 89.44 118 ALA A N 1
ATOM 818 C CA . ALA A 1 118 ? 24.109 16.949 -36.715 1.00 89.44 118 ALA A CA 1
ATOM 819 C C . ALA A 1 118 ? 24.061 17.900 -37.924 1.00 89.44 118 ALA A C 1
ATOM 821 O O . ALA A 1 118 ? 23.733 19.074 -37.762 1.00 89.44 118 ALA A O 1
ATOM 822 N N . GLN A 1 119 ? 24.310 17.398 -39.140 1.00 91.56 119 GLN A N 1
ATOM 823 C CA . GLN A 1 119 ? 24.174 18.172 -40.384 1.00 91.56 119 GLN A CA 1
ATOM 824 C C . GLN A 1 119 ? 22.735 18.657 -40.616 1.00 91.56 119 GLN A C 1
ATOM 826 O O . GLN A 1 119 ? 22.535 19.763 -41.113 1.00 91.56 119 GLN A O 1
ATOM 831 N N . SER A 1 120 ? 21.731 17.866 -40.223 1.00 90.75 120 SER A N 1
ATOM 832 C CA . SER A 1 120 ? 20.314 18.248 -40.309 1.00 90.75 120 SER A CA 1
ATOM 833 C C . SER A 1 120 ? 19.864 19.264 -39.244 1.00 90.75 120 SER A C 1
ATOM 835 O O . SER A 1 120 ? 18.716 19.702 -39.265 1.00 90.75 120 SER A O 1
ATOM 837 N N . GLY A 1 121 ? 20.735 19.626 -38.292 1.00 90.62 121 GLY A N 1
ATOM 838 C CA . GLY A 1 121 ? 20.389 20.473 -37.145 1.00 90.62 121 GLY A CA 1
ATOM 839 C C . GLY A 1 121 ? 19.486 19.791 -36.107 1.00 90.62 121 GLY A C 1
ATOM 840 O O . GLY A 1 121 ? 19.011 20.446 -35.180 1.00 90.62 121 GLY A O 1
ATOM 841 N N . ASN A 1 122 ? 19.244 18.485 -36.246 1.00 91.56 122 ASN A N 1
ATOM 842 C CA . ASN A 1 122 ? 18.490 17.687 -35.288 1.00 91.56 122 ASN A CA 1
ATOM 843 C C . ASN A 1 122 ? 19.426 17.143 -34.192 1.00 91.56 122 ASN A C 1
ATOM 845 O O . ASN A 1 122 ? 20.633 16.992 -34.372 1.00 91.56 122 ASN A O 1
ATOM 849 N N . SER A 1 123 ? 18.857 16.827 -33.034 1.00 92.25 123 SER A N 1
ATOM 850 C CA . SER A 1 123 ? 19.573 16.225 -31.910 1.00 92.25 123 SER A CA 1
ATOM 851 C C . SER A 1 123 ? 18.721 15.252 -31.084 1.00 92.25 123 SER A C 1
ATOM 853 O O . SER A 1 123 ? 19.169 14.753 -30.052 1.00 92.25 123 SER A O 1
ATOM 855 N N . ARG A 1 124 ? 17.489 14.959 -31.517 1.00 94.94 124 ARG A N 1
ATOM 856 C CA . ARG A 1 124 ? 16.569 14.043 -30.832 1.00 94.94 124 ARG A CA 1
ATOM 857 C C . ARG A 1 124 ? 16.620 12.673 -31.497 1.00 94.94 124 ARG A C 1
ATOM 859 O O . ARG A 1 124 ? 16.419 12.558 -32.704 1.00 94.94 124 ARG A O 1
ATOM 866 N N . VAL A 1 125 ? 16.855 11.628 -30.707 1.00 96.25 125 VAL A N 1
ATOM 867 C CA . VAL A 1 125 ? 16.915 10.243 -31.186 1.00 96.25 125 VAL A CA 1
ATOM 868 C C . VAL A 1 125 ? 15.904 9.381 -30.439 1.00 96.25 125 VAL A C 1
ATOM 870 O O . VAL A 1 125 ? 15.969 9.209 -29.224 1.00 96.25 125 VAL A O 1
ATOM 873 N N . GLU A 1 126 ? 14.964 8.807 -31.181 1.00 95.50 126 GLU A N 1
ATOM 874 C CA . GLU A 1 126 ? 14.049 7.776 -30.684 1.00 95.50 126 GLU A CA 1
ATOM 875 C C . GLU A 1 126 ? 14.710 6.399 -30.782 1.00 95.50 126 GLU A C 1
ATOM 877 O O . GLU A 1 126 ? 15.269 6.058 -31.826 1.00 95.50 126 GLU A O 1
ATOM 882 N N . LEU A 1 127 ? 14.658 5.594 -29.723 1.00 96.50 127 LEU A N 1
ATOM 883 C CA . LEU A 1 127 ? 15.276 4.270 -29.675 1.00 96.50 127 LEU A CA 1
ATOM 884 C C . LEU A 1 127 ? 14.226 3.168 -29.864 1.00 96.50 127 LEU A C 1
ATOM 886 O O . LEU A 1 127 ? 13.911 2.444 -28.926 1.00 96.50 127 LEU A O 1
ATOM 890 N N . ALA A 1 128 ? 13.692 3.045 -31.080 1.00 96.38 128 ALA A N 1
ATOM 891 C CA . ALA A 1 128 ? 12.854 1.914 -31.483 1.00 96.38 128 ALA A CA 1
ATOM 892 C C . ALA A 1 128 ? 13.743 0.754 -31.960 1.00 96.38 128 ALA A C 1
ATOM 894 O O . ALA A 1 128 ? 14.269 0.784 -33.074 1.00 96.38 128 ALA A O 1
ATOM 895 N N . ILE A 1 129 ? 13.969 -0.235 -31.092 1.00 96.25 129 ILE A N 1
ATOM 896 C CA . ILE A 1 129 ? 14.933 -1.312 -31.337 1.00 96.25 129 ILE A CA 1
ATOM 897 C C . ILE A 1 129 ? 14.339 -2.360 -32.302 1.00 96.25 129 ILE A C 1
ATOM 899 O O . ILE A 1 129 ? 13.352 -3.017 -31.959 1.00 96.25 129 ILE A O 1
ATOM 903 N N . PRO A 1 130 ? 14.921 -2.556 -33.502 1.00 95.62 130 PRO A N 1
ATOM 904 C CA . PRO A 1 130 ? 14.353 -3.435 -34.521 1.00 95.62 130 PRO A CA 1
ATOM 905 C C . PRO A 1 130 ? 14.611 -4.917 -34.222 1.00 95.62 130 PRO A C 1
ATOM 907 O O . PRO A 1 130 ? 15.605 -5.281 -33.597 1.00 95.62 130 PRO A O 1
ATOM 910 N N . ALA A 1 131 ? 13.761 -5.799 -34.756 1.00 96.00 131 ALA A N 1
ATOM 911 C CA . ALA A 1 131 ? 13.907 -7.252 -34.613 1.00 96.00 131 ALA A CA 1
ATOM 912 C C . ALA A 1 131 ? 15.238 -7.794 -35.164 1.00 96.00 131 ALA A C 1
ATOM 914 O O . ALA A 1 131 ? 15.781 -8.778 -34.650 1.00 96.00 131 ALA A O 1
ATOM 915 N N . GLN A 1 132 ? 15.731 -7.184 -36.244 1.00 95.69 132 GLN A N 1
ATOM 916 C CA . GLN A 1 132 ? 16.927 -7.581 -36.979 1.00 95.69 132 GLN A CA 1
ATOM 917 C C . GLN A 1 132 ? 17.646 -6.345 -37.533 1.00 95.69 132 GLN A C 1
ATOM 919 O O . GLN A 1 132 ? 17.003 -5.347 -37.852 1.00 95.69 132 GLN A O 1
ATOM 924 N N . ILE A 1 133 ? 18.966 -6.445 -37.684 1.00 94.62 133 ILE A N 1
ATOM 925 C CA . ILE A 1 133 ? 19.849 -5.451 -38.311 1.00 94.62 133 ILE A CA 1
ATOM 926 C C . ILE A 1 133 ? 20.733 -6.226 -39.298 1.00 94.62 133 ILE A C 1
ATOM 928 O O . ILE A 1 133 ? 21.254 -7.285 -38.944 1.00 94.62 133 ILE A O 1
ATOM 932 N N . GLY A 1 134 ? 20.813 -5.796 -40.562 1.00 91.12 134 GLY A N 1
ATOM 933 C CA . GLY A 1 134 ? 21.477 -6.568 -41.628 1.00 91.12 134 GLY A CA 1
ATOM 934 C C . GLY A 1 134 ? 21.002 -8.031 -41.756 1.00 91.12 134 GLY A C 1
ATOM 935 O O . GLY A 1 134 ? 21.812 -8.927 -41.984 1.00 91.12 134 GLY A O 1
ATOM 936 N N . GLY A 1 135 ? 19.716 -8.313 -41.501 1.00 92.44 135 GLY A N 1
ATOM 937 C CA . GLY A 1 135 ? 19.148 -9.676 -41.463 1.00 92.44 135 GLY A CA 1
ATOM 938 C C . GLY A 1 135 ? 19.539 -10.526 -40.241 1.00 92.44 135 GLY A C 1
ATOM 939 O O . GLY A 1 135 ? 19.043 -11.639 -40.070 1.00 92.44 135 GLY A O 1
ATOM 940 N N . THR A 1 136 ? 20.394 -10.013 -39.355 1.00 95.88 136 THR A N 1
ATOM 941 C CA . THR A 1 136 ? 20.824 -10.693 -38.127 1.00 95.88 136 THR A CA 1
ATOM 942 C C . THR A 1 136 ? 19.923 -10.287 -36.952 1.00 95.88 136 THR A C 1
ATOM 944 O O . THR A 1 136 ? 19.755 -9.091 -36.712 1.00 95.88 136 THR A O 1
ATOM 947 N N . PRO A 1 137 ? 19.346 -11.232 -36.182 1.00 97.25 137 PRO A N 1
ATOM 948 C CA . PRO A 1 137 ? 18.490 -10.910 -35.040 1.00 97.25 137 PRO A CA 1
ATOM 949 C C . PRO A 1 137 ? 19.182 -10.093 -33.950 1.00 97.25 137 PRO A C 1
ATOM 951 O O . PRO A 1 137 ? 20.277 -10.446 -33.510 1.00 97.25 137 PRO A O 1
ATOM 954 N N . VAL A 1 138 ? 18.498 -9.064 -33.446 1.00 97.62 138 VAL A N 1
ATOM 955 C CA . VAL A 1 138 ? 18.929 -8.328 -32.252 1.00 97.62 138 VAL A CA 1
ATOM 956 C C . VAL A 1 138 ? 18.625 -9.168 -31.007 1.00 97.62 138 VAL A C 1
ATOM 958 O O . VAL A 1 138 ? 17.513 -9.670 -30.825 1.00 97.62 138 VAL A O 1
ATOM 961 N N . ARG A 1 139 ? 19.646 -9.356 -30.167 1.00 97.06 139 ARG A N 1
ATOM 962 C CA . ARG A 1 139 ? 19.651 -10.195 -28.957 1.00 97.06 139 ARG A CA 1
ATOM 963 C C . ARG A 1 139 ? 20.055 -9.438 -27.702 1.00 97.06 139 ARG A C 1
ATOM 965 O O . ARG A 1 139 ? 19.590 -9.789 -26.625 1.00 97.06 139 ARG A O 1
ATOM 972 N N . ALA A 1 140 ? 20.905 -8.426 -27.821 1.00 98.06 140 ALA A N 1
ATOM 973 C CA . ALA A 1 140 ? 21.412 -7.696 -26.669 1.00 98.06 140 ALA A CA 1
ATOM 974 C C . ALA A 1 140 ? 21.613 -6.211 -26.970 1.00 98.06 140 ALA A C 1
ATOM 976 O O . ALA A 1 140 ? 21.816 -5.802 -28.117 1.00 98.06 140 ALA A O 1
ATOM 977 N N . ILE A 1 141 ? 21.610 -5.417 -25.905 1.00 98.56 141 ILE A N 1
ATOM 978 C CA . ILE A 1 141 ? 22.115 -4.044 -25.908 1.00 98.56 141 ILE A CA 1
ATOM 979 C C . ILE A 1 141 ? 23.420 -4.063 -25.119 1.00 98.56 141 ILE A C 1
ATOM 981 O O . ILE A 1 141 ? 23.444 -4.544 -23.991 1.00 98.56 141 ILE A O 1
ATOM 985 N N . GLY A 1 142 ? 24.510 -3.610 -25.730 1.00 98.50 142 GLY A N 1
ATOM 986 C CA . GLY A 1 142 ? 25.857 -3.707 -25.180 1.00 98.50 142 GLY A CA 1
ATOM 987 C C . GLY A 1 142 ? 26.157 -2.693 -24.076 1.00 98.50 142 GLY A C 1
ATOM 988 O O . GLY A 1 142 ? 25.416 -1.733 -23.843 1.00 98.50 142 GLY A O 1
ATOM 989 N N . ASP A 1 143 ? 27.292 -2.898 -23.413 1.00 98.50 143 ASP A N 1
ATOM 990 C CA . ASP A 1 143 ? 27.777 -2.007 -22.363 1.00 98.50 143 ASP A CA 1
ATOM 991 C C . ASP A 1 143 ? 27.980 -0.582 -22.891 1.00 98.50 143 ASP A C 1
ATOM 993 O O . ASP A 1 143 ? 28.621 -0.351 -23.917 1.00 98.50 143 ASP A O 1
ATOM 997 N N . ASN A 1 144 ? 27.458 0.394 -22.152 1.00 98.06 144 ASN A N 1
ATOM 998 C CA . ASN A 1 144 ? 27.466 1.815 -22.488 1.00 98.06 144 ASN A CA 1
ATOM 999 C C . ASN A 1 144 ? 26.860 2.153 -23.872 1.00 98.06 144 ASN A C 1
ATOM 1001 O O . ASN A 1 144 ? 27.173 3.222 -24.400 1.00 98.06 144 ASN A O 1
ATOM 1005 N N . ALA A 1 145 ? 26.039 1.288 -24.488 1.00 98.19 145 ALA A N 1
ATOM 1006 C CA . ALA A 1 145 ? 25.595 1.462 -25.878 1.00 98.19 145 ALA A CA 1
ATOM 1007 C C . ALA A 1 145 ? 24.967 2.840 -26.148 1.00 98.19 145 ALA A C 1
ATOM 1009 O O . ALA A 1 145 ? 25.412 3.559 -27.036 1.00 98.19 145 ALA A O 1
ATOM 1010 N N . PHE A 1 146 ? 24.005 3.259 -25.333 1.00 98.25 146 PHE A N 1
ATOM 1011 C CA . PHE A 1 146 ? 23.323 4.555 -25.394 1.00 98.25 146 PHE A CA 1
ATOM 1012 C C . PHE A 1 146 ? 23.667 5.458 -24.200 1.00 98.25 146 PHE A C 1
ATOM 1014 O O . PHE A 1 146 ? 22.929 6.389 -23.898 1.00 98.25 146 PHE A O 1
ATOM 1021 N N . ARG A 1 147 ? 24.788 5.211 -23.510 1.00 97.75 147 ARG A N 1
ATOM 1022 C CA . ARG A 1 147 ? 25.243 6.053 -22.394 1.00 97.75 147 ARG A CA 1
ATOM 1023 C C . ARG A 1 147 ? 25.464 7.490 -22.874 1.00 97.75 147 ARG A C 1
ATOM 1025 O O . ARG A 1 147 ? 26.268 7.705 -23.777 1.00 97.75 147 ARG A O 1
ATOM 1032 N N . LEU A 1 148 ? 24.779 8.464 -22.275 1.00 95.75 148 LEU A N 1
ATOM 1033 C CA . LEU A 1 148 ? 24.648 9.802 -22.864 1.00 95.75 148 LEU A CA 1
ATOM 1034 C C . LEU A 1 148 ? 25.983 10.570 -22.943 1.00 95.75 148 LEU A C 1
ATOM 1036 O O . LEU A 1 148 ? 26.271 11.196 -23.964 1.00 95.75 148 LEU A O 1
ATOM 1040 N N . ASP A 1 149 ? 26.828 10.473 -21.912 1.00 95.44 149 ASP A N 1
ATOM 1041 C CA . ASP A 1 149 ? 28.119 11.184 -21.838 1.00 95.44 149 ASP A CA 1
ATOM 1042 C C . ASP A 1 149 ? 29.142 10.762 -22.917 1.00 95.44 149 ASP A C 1
ATOM 1044 O O . ASP A 1 149 ? 29.990 11.568 -23.312 1.00 95.44 149 ASP A O 1
ATOM 1048 N N . ARG A 1 150 ? 29.014 9.547 -23.476 1.00 95.62 150 ARG A N 1
ATOM 1049 C CA . ARG A 1 150 ? 29.804 9.089 -24.631 1.00 95.62 150 ARG A CA 1
ATOM 1050 C C . ARG A 1 150 ? 29.541 9.915 -25.884 1.00 95.62 150 ARG A C 1
ATOM 1052 O O . ARG A 1 150 ? 30.419 10.000 -26.736 1.00 95.62 150 ARG A O 1
ATOM 1059 N N . TYR A 1 151 ? 28.344 10.483 -26.011 1.00 94.75 151 TYR A N 1
ATOM 1060 C CA . TYR A 1 151 ? 27.921 11.211 -27.201 1.00 94.75 151 TYR A CA 1
ATOM 1061 C C . TYR A 1 151 ? 28.035 12.721 -27.028 1.00 94.75 151 TYR A C 1
ATOM 1063 O O . TYR A 1 151 ? 28.483 13.401 -27.949 1.00 94.75 151 TYR A O 1
ATOM 1071 N N . THR A 1 152 ? 27.676 13.259 -25.859 1.00 91.81 152 THR A N 1
ATOM 1072 C CA . THR A 1 152 ? 27.579 14.716 -25.647 1.00 91.81 152 THR A CA 1
ATOM 1073 C C . THR A 1 152 ? 28.912 15.459 -25.736 1.00 91.81 152 THR A C 1
ATOM 1075 O O . THR A 1 152 ? 28.913 16.666 -25.957 1.00 91.81 152 THR A O 1
ATOM 1078 N N . SER A 1 153 ? 30.047 14.755 -25.662 1.00 91.25 153 SER A N 1
ATOM 1079 C CA . SER A 1 153 ? 31.372 15.342 -25.920 1.00 91.25 153 SER A CA 1
ATOM 1080 C C . SER A 1 153 ? 31.564 15.794 -27.378 1.00 91.25 153 SER A C 1
ATOM 1082 O O . SER A 1 153 ? 32.261 16.775 -27.620 1.00 91.25 153 SER A O 1
ATOM 1084 N N . ALA A 1 154 ? 30.946 15.100 -28.342 1.00 93.00 154 ALA A N 1
ATOM 1085 C CA . ALA A 1 154 ? 30.969 15.455 -29.767 1.00 93.00 154 ALA A CA 1
ATOM 1086 C C . ALA A 1 154 ? 29.642 16.081 -30.239 1.00 93.00 154 ALA A C 1
ATOM 1088 O O . ALA A 1 154 ? 29.629 16.946 -31.111 1.00 93.00 154 ALA A O 1
ATOM 1089 N N . TYR A 1 155 ? 28.528 15.675 -29.625 1.00 93.50 155 TYR A N 1
ATOM 1090 C CA . TYR A 1 155 ? 27.162 16.047 -29.988 1.00 93.50 155 TYR A CA 1
ATOM 1091 C C . TYR A 1 155 ? 26.426 16.621 -28.760 1.00 93.50 155 TYR A C 1
ATOM 1093 O O . TYR A 1 155 ? 25.543 15.964 -28.207 1.00 93.50 155 TYR A O 1
ATOM 1101 N N . PRO A 1 156 ? 26.771 17.835 -28.284 1.00 91.56 156 PRO A N 1
ATOM 1102 C CA . PRO A 1 156 ? 26.342 18.348 -26.974 1.00 91.56 156 PRO A CA 1
ATOM 1103 C C . PRO A 1 156 ? 24.830 18.563 -26.820 1.00 91.56 156 PRO A C 1
ATOM 1105 O O . PRO A 1 156 ? 24.338 18.630 -25.699 1.00 91.56 156 PRO A O 1
ATOM 1108 N N . ALA A 1 157 ? 24.088 18.650 -27.926 1.00 93.25 157 ALA A N 1
ATOM 1109 C CA . ALA A 1 157 ? 22.630 18.757 -27.923 1.00 93.25 157 ALA A CA 1
ATOM 1110 C C . ALA A 1 157 ? 21.902 17.396 -27.992 1.00 93.25 157 ALA A C 1
ATOM 1112 O O . ALA A 1 157 ? 20.668 17.381 -27.999 1.00 93.25 157 ALA A O 1
ATOM 1113 N N . LEU A 1 158 ? 22.623 16.269 -28.111 1.00 95.75 158 LEU A N 1
ATOM 1114 C CA . LEU A 1 158 ? 22.020 14.950 -28.329 1.00 95.75 158 LEU A CA 1
ATOM 1115 C C . LEU A 1 158 ? 21.143 14.534 -27.140 1.00 95.75 158 LEU A C 1
ATOM 1117 O O . LEU A 1 158 ? 21.548 14.639 -25.986 1.00 95.75 158 LEU A O 1
ATOM 1121 N N . THR A 1 159 ? 19.951 14.018 -27.431 1.00 95.88 159 THR A N 1
ATOM 1122 C CA . THR A 1 159 ? 18.994 13.514 -26.439 1.00 95.88 159 THR A CA 1
ATOM 1123 C C . THR A 1 159 ? 18.315 12.239 -26.930 1.00 95.88 159 THR A C 1
ATOM 1125 O O . THR A 1 159 ? 17.976 12.117 -28.110 1.00 95.88 159 THR A O 1
ATOM 1128 N N . PHE A 1 160 ? 18.077 11.297 -26.016 1.00 96.94 160 PHE A N 1
ATOM 1129 C CA . PHE A 1 160 ? 17.309 10.082 -26.284 1.00 96.94 160 PHE A CA 1
ATOM 1130 C C . PHE A 1 160 ? 15.897 10.259 -25.730 1.00 96.94 160 PHE A C 1
ATOM 1132 O O . PHE A 1 160 ? 15.715 10.406 -24.525 1.00 96.94 160 PHE A O 1
ATOM 1139 N N . VAL A 1 161 ? 14.901 10.308 -26.616 1.00 95.19 161 VAL A N 1
ATOM 1140 C CA . VAL A 1 161 ? 13.568 10.857 -26.284 1.00 95.19 161 VAL A CA 1
ATOM 1141 C C . VAL A 1 161 ? 12.460 9.809 -26.187 1.00 95.19 161 VAL A C 1
ATOM 1143 O O . VAL A 1 161 ? 11.372 10.116 -25.713 1.00 95.19 161 VAL A O 1
ATOM 1146 N N . ASN A 1 162 ? 12.736 8.578 -26.618 1.00 95.19 162 ASN A N 1
ATOM 1147 C CA . ASN A 1 162 ? 11.860 7.418 -26.477 1.00 95.19 162 ASN A CA 1
ATOM 1148 C C . ASN A 1 162 ? 12.714 6.140 -26.440 1.00 95.19 162 ASN A C 1
ATOM 1150 O O . ASN A 1 162 ? 13.791 6.120 -27.042 1.00 95.19 162 ASN A O 1
ATOM 1154 N N . LEU A 1 163 ? 12.223 5.084 -25.791 1.00 96.81 163 LEU A N 1
ATOM 1155 C CA . LEU A 1 163 ? 12.811 3.746 -25.806 1.00 96.81 163 LEU A CA 1
ATOM 1156 C C . LEU A 1 163 ? 11.712 2.694 -25.982 1.00 96.81 163 LEU A C 1
ATOM 1158 O O . LEU A 1 163 ? 10.937 2.444 -25.063 1.00 96.81 163 LEU A O 1
ATOM 1162 N N . ASP A 1 164 ? 11.703 2.042 -27.141 1.00 96.00 164 ASP A N 1
ATOM 1163 C CA . ASP A 1 164 ? 10.863 0.883 -27.425 1.00 96.00 164 ASP A CA 1
ATOM 1164 C C . ASP A 1 164 ? 11.746 -0.350 -27.650 1.00 96.00 164 ASP A C 1
ATOM 1166 O O . ASP A 1 164 ? 12.561 -0.410 -28.571 1.00 96.00 164 ASP A O 1
ATOM 1170 N N . LEU A 1 165 ? 11.579 -1.337 -26.771 1.00 95.69 165 LEU A N 1
ATOM 1171 C CA . LEU A 1 165 ? 12.276 -2.622 -26.808 1.00 95.69 165 LEU A CA 1
ATOM 1172 C C . LEU A 1 165 ? 11.412 -3.742 -27.419 1.00 95.69 165 LEU A C 1
ATOM 1174 O O . LEU A 1 165 ? 11.910 -4.848 -27.615 1.00 95.69 165 LEU A O 1
ATOM 1178 N N . SER A 1 166 ? 10.128 -3.488 -27.700 1.00 92.81 166 SER A N 1
ATOM 1179 C CA . SER A 1 166 ? 9.144 -4.516 -28.076 1.00 92.81 166 SER A CA 1
ATOM 1180 C C . SER A 1 166 ? 9.414 -5.160 -29.439 1.00 92.81 166 SER A C 1
ATOM 1182 O O . SER A 1 166 ? 9.066 -6.324 -29.652 1.00 92.81 166 SER A O 1
ATOM 1184 N N . GLY A 1 167 ? 10.092 -4.441 -30.338 1.00 89.56 167 GLY A N 1
ATOM 1185 C CA . GLY A 1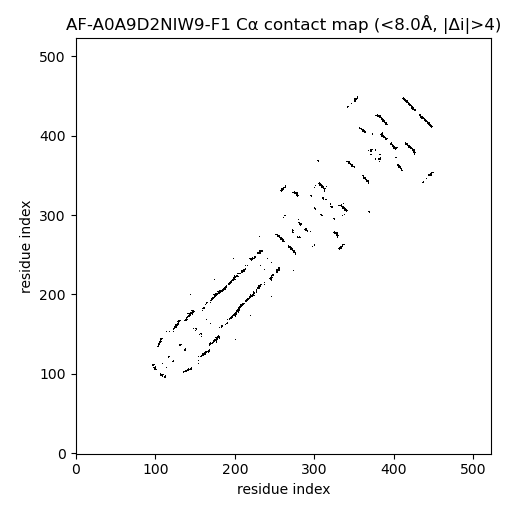 167 ? 10.476 -4.938 -31.657 1.00 89.56 167 GLY A CA 1
ATOM 1186 C C . GLY A 1 167 ? 11.490 -6.088 -31.631 1.00 89.56 167 GLY A C 1
ATOM 1187 O O . GLY A 1 167 ? 11.580 -6.824 -32.611 1.00 89.56 167 GLY A O 1
ATOM 1188 N N . ALA A 1 168 ? 12.231 -6.292 -30.535 1.00 91.44 168 ALA A N 1
ATOM 1189 C CA . ALA A 1 168 ? 13.335 -7.247 -30.469 1.00 91.44 168 ALA A CA 1
ATOM 1190 C C . ALA A 1 168 ? 13.206 -8.263 -29.323 1.00 91.44 168 ALA A C 1
ATOM 1192 O O . ALA A 1 168 ? 12.816 -7.948 -28.202 1.00 91.44 168 ALA A O 1
ATOM 1193 N N . LYS A 1 169 ? 13.631 -9.508 -29.582 1.00 94.25 169 LYS A N 1
ATOM 1194 C CA . LYS A 1 169 ? 13.731 -10.565 -28.558 1.00 94.25 169 LYS A CA 1
ATOM 1195 C C . LYS A 1 169 ? 15.066 -10.457 -27.820 1.00 94.25 169 LYS A C 1
ATOM 1197 O O . LYS A 1 169 ? 15.953 -11.294 -28.007 1.00 94.25 169 LYS A O 1
ATOM 1202 N N . ILE A 1 170 ? 15.193 -9.379 -27.048 1.00 96.44 170 ILE A N 1
ATOM 1203 C CA . ILE A 1 170 ? 16.374 -9.040 -26.252 1.00 96.44 170 ILE A CA 1
ATOM 1204 C C . ILE A 1 170 ? 16.450 -9.964 -25.034 1.00 96.44 170 ILE A C 1
ATOM 1206 O O . ILE A 1 170 ? 15.467 -10.140 -24.322 1.00 96.44 170 ILE A O 1
ATOM 1210 N N . THR A 1 171 ? 17.625 -10.537 -24.784 1.00 97.56 171 THR A N 1
ATOM 1211 C CA . THR A 1 171 ? 17.916 -11.379 -23.615 1.00 97.56 171 THR A CA 1
ATOM 1212 C C . THR A 1 171 ? 18.731 -10.649 -22.550 1.00 97.56 171 THR A C 1
ATOM 1214 O O . THR A 1 171 ? 18.662 -11.005 -21.375 1.00 97.56 171 THR A O 1
ATOM 1217 N N . SER A 1 172 ? 19.495 -9.619 -22.927 1.00 98.00 172 SER A N 1
ATOM 1218 C CA . SER A 1 172 ? 20.334 -8.868 -21.989 1.00 98.00 172 SER A CA 1
ATOM 1219 C C . SER A 1 172 ? 20.512 -7.391 -22.347 1.00 98.00 172 SER A C 1
ATOM 1221 O O . SER A 1 172 ? 20.526 -6.998 -23.517 1.00 98.00 172 SER A O 1
ATOM 1223 N N . ILE A 1 173 ? 20.674 -6.573 -21.306 1.00 98.62 173 ILE A N 1
ATOM 1224 C CA . ILE A 1 173 ? 21.009 -5.148 -21.382 1.00 98.62 173 ILE A CA 1
ATOM 1225 C C . ILE A 1 173 ? 22.307 -4.928 -20.601 1.00 98.62 173 ILE A C 1
ATOM 1227 O O . ILE A 1 173 ? 22.393 -5.304 -19.436 1.00 98.62 173 ILE A O 1
ATOM 1231 N N . GLY A 1 174 ? 23.313 -4.340 -21.243 1.00 98.56 174 GLY A N 1
ATOM 1232 C CA . GLY A 1 174 ? 24.660 -4.164 -20.706 1.00 98.56 174 GLY A CA 1
ATOM 1233 C C . GLY A 1 174 ? 24.782 -3.132 -19.583 1.00 98.56 174 GLY A C 1
ATOM 1234 O O . GLY A 1 174 ? 23.870 -2.352 -19.292 1.00 98.56 174 GLY A O 1
ATOM 1235 N N . ALA A 1 175 ? 25.950 -3.112 -18.947 1.00 98.44 175 ALA A N 1
ATOM 1236 C CA . ALA A 1 175 ? 26.284 -2.147 -17.909 1.00 98.44 175 ALA A CA 1
ATOM 1237 C C . ALA A 1 175 ? 26.268 -0.720 -18.473 1.00 98.44 175 ALA A C 1
ATOM 1239 O O . ALA A 1 175 ? 26.821 -0.445 -19.538 1.00 98.44 175 ALA A O 1
ATOM 1240 N N . ASN A 1 176 ? 25.635 0.205 -17.751 1.00 98.31 176 ASN A N 1
ATOM 1241 C CA . ASN A 1 176 ? 25.454 1.603 -18.149 1.00 98.31 176 ASN A CA 1
ATOM 1242 C C . ASN A 1 176 ? 24.792 1.818 -19.530 1.00 98.31 176 ASN A C 1
ATOM 1244 O O . ASN A 1 176 ? 24.951 2.895 -20.102 1.00 98.31 176 ASN A O 1
ATOM 1248 N N . ALA A 1 177 ? 24.073 0.830 -20.084 1.00 98.50 177 ALA A N 1
ATOM 1249 C CA . ALA A 1 177 ? 23.557 0.864 -21.458 1.00 98.50 177 ALA A CA 1
ATOM 1250 C C . ALA A 1 177 ? 22.757 2.130 -21.819 1.00 98.50 177 ALA A C 1
ATOM 1252 O O . ALA A 1 177 ? 22.896 2.608 -22.935 1.00 98.50 177 ALA A O 1
ATOM 1253 N N . PHE A 1 178 ? 21.984 2.695 -20.892 1.00 98.25 178 PHE A N 1
ATOM 1254 C CA . PHE A 1 178 ? 21.218 3.943 -21.027 1.00 98.25 178 PHE A CA 1
ATOM 1255 C C . PHE A 1 178 ? 21.585 4.962 -19.933 1.00 98.25 178 PHE A C 1
ATOM 1257 O O . PHE A 1 178 ? 20.788 5.836 -19.587 1.00 98.25 178 PHE A O 1
ATOM 1264 N N . SER A 1 179 ? 22.783 4.850 -19.354 1.00 97.50 179 SER A N 1
ATOM 1265 C CA . SER A 1 179 ? 23.179 5.690 -18.221 1.00 97.50 179 SER A CA 1
ATOM 1266 C C . SER A 1 179 ? 23.257 7.173 -18.613 1.00 97.50 179 SER A C 1
ATOM 1268 O O . SER A 1 179 ? 23.749 7.528 -19.689 1.00 97.50 179 SER A O 1
ATOM 1270 N N . GLY A 1 180 ? 22.715 8.036 -17.754 1.00 96.06 180 GLY A N 1
ATOM 1271 C CA . GLY A 1 180 ? 22.608 9.481 -17.957 1.00 96.06 180 GLY A CA 1
ATOM 1272 C C . GLY A 1 180 ? 21.503 9.927 -18.921 1.00 96.06 180 GLY A C 1
ATOM 1273 O O . GLY A 1 180 ? 21.415 11.119 -19.203 1.00 96.06 180 GLY A O 1
ATOM 1274 N N . CYS A 1 181 ? 20.658 9.026 -19.438 1.00 96.62 181 CYS A N 1
ATOM 1275 C CA . CYS A 1 181 ? 19.594 9.367 -20.393 1.00 96.62 181 CYS A CA 1
ATOM 1276 C C . CYS A 1 181 ? 18.381 10.044 -19.727 1.00 96.62 181 CYS A C 1
ATOM 1278 O O . CYS A 1 181 ? 17.260 9.542 -19.781 1.00 96.62 181 CYS A O 1
ATOM 1280 N N . HIS A 1 182 ? 18.591 11.220 -19.139 1.00 94.50 182 HIS A N 1
ATOM 1281 C CA . HIS A 1 182 ? 17.602 11.995 -18.377 1.00 94.50 182 HIS A CA 1
ATOM 1282 C C . HIS A 1 182 ? 16.386 12.486 -19.194 1.00 94.50 182 HIS A C 1
ATOM 1284 O O . HIS A 1 182 ? 15.472 13.093 -18.647 1.00 94.50 182 HIS A O 1
ATOM 1290 N N . THR A 1 183 ? 16.378 12.284 -20.513 1.00 96.12 183 THR A N 1
ATOM 1291 C CA . THR A 1 183 ? 15.239 12.582 -21.400 1.00 96.12 183 THR A CA 1
ATOM 1292 C C . THR A 1 183 ? 14.330 11.371 -21.633 1.00 96.12 183 THR A C 1
ATOM 1294 O O . THR A 1 183 ? 13.153 11.555 -21.949 1.00 96.12 183 THR A O 1
ATOM 1297 N N . LEU A 1 184 ? 14.820 10.149 -21.388 1.00 96.38 184 LEU A N 1
ATOM 1298 C CA . LEU A 1 184 ? 13.990 8.949 -21.352 1.00 96.38 184 LEU A CA 1
ATOM 1299 C C . LEU A 1 184 ? 13.109 8.999 -20.103 1.00 96.38 184 LEU A C 1
ATOM 1301 O O . LEU A 1 184 ? 13.610 9.039 -18.978 1.00 96.38 184 LEU A O 1
ATOM 1305 N N . SER A 1 185 ? 11.796 9.054 -20.312 1.00 94.25 185 SER A N 1
ATOM 1306 C CA . SER A 1 185 ? 10.812 9.325 -19.266 1.00 94.25 185 SER A CA 1
ATOM 1307 C C . SER A 1 185 ? 9.486 8.607 -19.518 1.00 94.25 185 SER A C 1
ATOM 1309 O O . SER A 1 185 ? 9.304 7.947 -20.540 1.00 94.25 185 SER A O 1
ATOM 1311 N N . GLY A 1 186 ? 8.565 8.687 -18.555 1.00 91.62 186 GLY A N 1
ATOM 1312 C CA . GLY A 1 186 ? 7.295 7.959 -18.604 1.00 91.62 186 GLY A CA 1
ATOM 1313 C C . GLY A 1 186 ? 7.440 6.493 -18.187 1.00 91.62 186 GLY A C 1
ATOM 1314 O O . GLY A 1 186 ? 8.218 6.173 -17.288 1.00 91.62 186 GLY A O 1
ATOM 1315 N N . VAL A 1 187 ? 6.658 5.608 -18.804 1.00 93.12 187 VAL A N 1
ATOM 1316 C CA . VAL A 1 187 ? 6.566 4.193 -18.419 1.00 93.12 18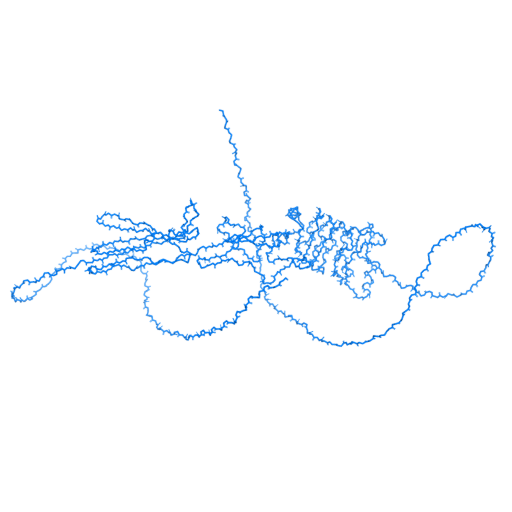7 VAL A CA 1
ATOM 1317 C C . VAL A 1 187 ? 7.399 3.320 -19.353 1.00 93.12 187 VAL A C 1
ATOM 1319 O O . VAL A 1 187 ? 7.153 3.301 -20.555 1.00 93.12 187 VAL A O 1
ATOM 1322 N N . LEU A 1 188 ? 8.317 2.533 -18.790 1.00 94.94 188 LEU A N 1
ATOM 1323 C CA . LEU A 1 188 ? 9.055 1.497 -19.512 1.00 94.94 188 LEU A CA 1
ATOM 1324 C C . LEU A 1 188 ? 8.518 0.113 -19.135 1.00 94.94 188 LEU A C 1
ATOM 1326 O O . LEU A 1 188 ? 8.497 -0.258 -17.962 1.00 94.94 188 LEU A O 1
ATOM 1330 N N . THR A 1 189 ? 8.132 -0.679 -20.132 1.00 94.88 189 THR A N 1
ATOM 1331 C CA . THR A 1 189 ? 7.867 -2.112 -19.948 1.00 94.88 189 THR A CA 1
ATOM 1332 C C . THR A 1 189 ? 9.023 -2.890 -20.547 1.00 94.88 189 THR A C 1
ATOM 1334 O O . THR A 1 189 ? 9.261 -2.804 -21.751 1.00 94.88 189 THR A O 1
ATOM 1337 N N . LEU A 1 190 ? 9.764 -3.624 -19.718 1.00 96.75 190 LEU A N 1
ATOM 1338 C CA . LEU A 1 190 ? 10.840 -4.480 -20.205 1.00 96.75 190 LEU A CA 1
ATOM 1339 C C . LEU A 1 190 ? 10.243 -5.767 -20.802 1.00 96.75 190 LEU A C 1
ATOM 1341 O O . LEU A 1 190 ? 9.455 -6.425 -20.121 1.00 96.75 190 LEU A O 1
ATOM 1345 N N . PRO A 1 191 ? 10.589 -6.143 -22.049 1.00 95.31 191 PRO A N 1
ATOM 1346 C CA . PRO A 1 191 ? 10.081 -7.362 -22.666 1.00 95.31 191 PRO A CA 1
ATOM 1347 C C . PRO A 1 191 ? 10.411 -8.634 -21.880 1.00 95.31 191 PRO A C 1
ATOM 1349 O O . PRO A 1 191 ? 11.521 -8.811 -21.369 1.00 95.31 191 PRO A O 1
ATOM 1352 N N . GLU A 1 192 ? 9.459 -9.567 -21.870 1.00 95.00 192 GLU A N 1
ATOM 1353 C CA . GLU A 1 192 ? 9.698 -10.940 -21.426 1.00 95.00 192 GLU A CA 1
ATOM 1354 C C . GLU A 1 192 ? 10.780 -11.606 -22.290 1.00 95.00 192 GLU A C 1
ATOM 1356 O O . GLU A 1 192 ? 10.787 -11.492 -23.518 1.00 95.00 192 GLU A O 1
ATOM 1361 N N . GLY A 1 193 ? 11.697 -12.318 -21.636 1.00 94.38 193 GLY A N 1
ATOM 1362 C CA . GLY A 1 193 ? 12.896 -12.896 -22.244 1.00 94.38 193 GLY A CA 1
ATOM 1363 C C . GLY A 1 193 ? 14.195 -12.205 -21.825 1.00 94.38 193 GLY A C 1
ATOM 1364 O O . GLY A 1 193 ? 15.246 -12.842 -21.894 1.00 94.38 193 GLY A O 1
ATOM 1365 N N . ILE A 1 194 ? 14.144 -10.966 -21.316 1.00 98.12 194 ILE A N 1
ATOM 1366 C CA . ILE A 1 194 ? 15.308 -10.331 -20.683 1.00 98.12 194 ILE A CA 1
ATOM 1367 C C . ILE A 1 194 ? 15.616 -11.069 -19.375 1.00 98.12 194 ILE A C 1
ATOM 1369 O O . ILE A 1 194 ? 14.801 -11.085 -18.449 1.00 98.12 194 ILE A O 1
ATOM 1373 N N . SER A 1 195 ? 16.797 -11.681 -19.301 1.00 97.44 195 SER A N 1
ATOM 1374 C CA . SER A 1 195 ? 17.288 -12.397 -18.121 1.00 97.44 195 SER A CA 1
ATOM 1375 C C . SER A 1 195 ? 18.343 -11.608 -17.347 1.00 97.44 195 SER A C 1
ATOM 1377 O O . SER A 1 195 ? 18.455 -11.795 -16.138 1.00 97.44 195 SER A O 1
ATOM 1379 N N . ALA A 1 196 ? 19.087 -10.711 -18.005 1.00 97.88 196 ALA A N 1
ATOM 1380 C CA . ALA A 1 196 ? 20.180 -9.957 -17.389 1.00 97.88 196 ALA A CA 1
ATOM 1381 C C . ALA A 1 196 ? 20.113 -8.447 -17.676 1.00 97.88 196 ALA A C 1
ATOM 1383 O O . ALA A 1 196 ? 19.975 -8.025 -18.827 1.00 97.88 196 ALA A O 1
ATOM 1384 N N . ILE A 1 197 ? 20.273 -7.632 -16.630 1.00 98.19 197 ILE A N 1
ATOM 1385 C CA . ILE A 1 197 ? 20.396 -6.168 -16.708 1.00 98.19 197 ILE A CA 1
ATOM 1386 C C . ILE A 1 197 ? 21.686 -5.747 -15.995 1.00 98.19 197 ILE A C 1
ATOM 1388 O O . ILE A 1 197 ? 21.891 -6.072 -14.829 1.00 98.19 197 ILE A O 1
ATOM 1392 N N . GLY A 1 198 ? 22.574 -5.035 -16.684 1.00 98.25 198 GLY A N 1
ATOM 1393 C CA . GLY A 1 198 ? 23.879 -4.641 -16.162 1.00 98.25 198 GLY A CA 1
ATOM 1394 C C . GLY A 1 198 ? 23.825 -3.565 -15.072 1.00 98.25 198 GLY A C 1
ATOM 1395 O O . GLY A 1 198 ? 22.828 -2.867 -14.883 1.00 98.25 198 GLY A O 1
ATOM 1396 N N . ALA A 1 199 ? 24.938 -3.402 -14.354 1.00 97.25 199 ALA A N 1
ATOM 1397 C CA . ALA A 1 199 ? 25.071 -2.357 -13.338 1.00 97.25 199 ALA A CA 1
ATOM 1398 C C . ALA A 1 199 ? 24.905 -0.961 -13.962 1.00 97.25 199 ALA A C 1
ATOM 1400 O O . ALA A 1 199 ? 25.430 -0.693 -15.045 1.00 97.25 199 ALA A O 1
ATOM 1401 N N . GLY A 1 200 ? 24.147 -0.086 -13.299 1.00 97.06 200 GLY A N 1
ATOM 1402 C CA . GLY A 1 200 ? 23.851 1.267 -13.784 1.00 97.06 200 GLY A CA 1
ATOM 1403 C C . GLY A 1 200 ? 23.099 1.353 -15.122 1.00 97.06 200 GLY A C 1
ATOM 1404 O O . GLY A 1 200 ? 23.081 2.430 -15.712 1.00 97.06 200 GLY A O 1
ATOM 1405 N N . ALA A 1 201 ? 22.515 0.260 -15.640 1.00 98.25 201 ALA A N 1
ATOM 1406 C CA . ALA A 1 201 ? 21.955 0.201 -16.998 1.00 98.25 201 ALA A CA 1
ATOM 1407 C C . ALA A 1 201 ? 20.970 1.335 -17.339 1.00 98.25 201 ALA A C 1
ATOM 1409 O O . ALA A 1 201 ? 21.010 1.827 -18.461 1.00 98.25 201 ALA A O 1
ATOM 1410 N N . PHE A 1 202 ? 20.147 1.776 -16.388 1.00 97.81 202 PHE A N 1
ATOM 1411 C CA . PHE A 1 202 ? 19.184 2.877 -16.509 1.00 97.81 202 PHE A CA 1
ATOM 1412 C C . PHE A 1 202 ? 19.415 3.986 -15.462 1.00 97.81 202 PHE A C 1
ATOM 1414 O O . PHE A 1 202 ? 18.506 4.770 -15.183 1.00 97.81 202 PHE A O 1
ATOM 1421 N N . ALA A 1 203 ? 20.614 4.072 -14.875 1.00 96.44 203 ALA A N 1
ATOM 1422 C CA . ALA A 1 203 ? 20.951 5.133 -13.926 1.00 96.44 203 ALA A CA 1
ATOM 1423 C C . ALA A 1 203 ? 20.862 6.519 -14.593 1.00 96.44 203 ALA A C 1
ATOM 1425 O O . ALA A 1 203 ? 21.269 6.692 -15.741 1.00 96.44 203 ALA A O 1
ATOM 1426 N N . GLY A 1 204 ? 20.320 7.518 -13.902 1.00 95.12 204 GLY A N 1
ATOM 1427 C CA . GLY A 1 204 ? 20.110 8.862 -14.441 1.00 95.12 204 GLY A CA 1
ATOM 1428 C C . GLY A 1 204 ? 19.056 8.946 -15.553 1.00 95.12 204 GLY A C 1
ATOM 1429 O O . GLY A 1 204 ? 19.069 9.909 -16.320 1.00 95.12 204 GLY A O 1
ATOM 1430 N N . THR A 1 205 ? 18.158 7.961 -15.670 1.00 96.75 205 THR A N 1
ATOM 1431 C CA . THR A 1 205 ? 16.942 8.076 -16.496 1.00 96.75 205 THR A CA 1
ATOM 1432 C C . THR A 1 205 ? 15.809 8.745 -15.712 1.00 96.75 205 THR A C 1
ATOM 1434 O O . THR A 1 205 ? 15.826 8.802 -14.486 1.00 96.75 205 THR A O 1
ATOM 1437 N N . SER A 1 206 ? 14.810 9.282 -16.415 1.00 95.88 206 SER A N 1
ATOM 1438 C CA . SER A 1 206 ? 13.638 9.952 -15.826 1.00 95.88 206 SER A CA 1
ATOM 1439 C C . SER A 1 206 ? 12.343 9.150 -16.004 1.00 95.88 206 SER A C 1
ATOM 1441 O O . SER A 1 206 ? 11.247 9.716 -16.032 1.00 95.88 206 SER A O 1
ATOM 1443 N N . PHE A 1 207 ? 12.445 7.823 -16.144 1.00 95.31 207 PHE A N 1
ATOM 1444 C CA . PHE A 1 207 ? 11.277 6.942 -16.142 1.00 95.31 207 PHE A CA 1
ATOM 1445 C C . PHE A 1 207 ? 10.519 7.084 -14.817 1.00 95.31 207 PHE A C 1
ATOM 1447 O O . PHE A 1 207 ? 11.113 7.072 -13.742 1.00 95.31 207 PHE A O 1
ATOM 1454 N N . SER A 1 208 ? 9.194 7.205 -14.879 1.00 92.50 208 SER A N 1
ATOM 1455 C CA . SER A 1 208 ? 8.334 7.248 -13.695 1.00 92.50 208 SER A CA 1
ATOM 1456 C C . SER A 1 208 ? 8.055 5.847 -13.153 1.00 92.50 208 SER A C 1
ATOM 1458 O O . SER A 1 208 ? 7.884 5.664 -11.946 1.00 92.50 208 SER A O 1
ATOM 1460 N N . THR A 1 209 ? 8.012 4.838 -14.025 1.00 94.12 209 THR A N 1
ATOM 1461 C CA . THR A 1 209 ? 7.764 3.438 -13.660 1.00 94.12 209 THR A CA 1
ATOM 1462 C C . THR A 1 209 ? 8.458 2.496 -14.638 1.00 94.12 209 THR A C 1
ATOM 1464 O O . THR A 1 209 ? 8.380 2.699 -15.850 1.00 94.12 209 THR A O 1
ATOM 1467 N N . VAL A 1 210 ? 9.094 1.448 -14.113 1.00 96.44 210 VAL A N 1
ATOM 1468 C CA . VAL A 1 210 ? 9.636 0.329 -14.892 1.00 96.44 210 VAL A CA 1
ATOM 1469 C C . VAL A 1 210 ? 8.942 -0.959 -14.460 1.00 96.44 210 VAL A C 1
ATOM 1471 O O . VAL A 1 210 ? 8.948 -1.304 -13.277 1.00 96.44 210 VAL A O 1
ATOM 1474 N N . TYR A 1 211 ? 8.376 -1.686 -15.421 1.00 96.69 211 TYR A N 1
ATOM 1475 C CA . TYR A 1 211 ? 7.884 -3.050 -15.221 1.00 96.69 211 TYR A CA 1
ATOM 1476 C C . TYR A 1 211 ? 9.015 -4.030 -15.510 1.00 96.69 211 TYR A C 1
ATOM 1478 O O . TYR A 1 211 ? 9.578 -4.024 -16.608 1.00 96.69 211 TYR A O 1
ATOM 1486 N N . LEU A 1 212 ? 9.354 -4.849 -14.515 1.00 97.31 212 LEU A N 1
ATOM 1487 C CA . LEU A 1 212 ? 10.382 -5.880 -14.625 1.00 97.31 212 LEU A CA 1
ATOM 1488 C C . LEU A 1 212 ? 9.777 -7.176 -15.196 1.00 97.31 212 LEU A C 1
ATOM 1490 O O . LEU A 1 212 ? 8.657 -7.532 -14.818 1.00 97.31 212 LEU A O 1
ATOM 1494 N N . PRO A 1 213 ? 10.498 -7.903 -16.068 1.00 96.94 213 PRO A N 1
ATOM 1495 C CA . PRO A 1 213 ? 9.978 -9.102 -16.710 1.00 96.94 213 PRO A CA 1
ATOM 1496 C C . PRO A 1 213 ? 10.067 -10.309 -15.771 1.00 96.94 213 PRO A C 1
ATOM 1498 O O . PRO A 1 213 ? 10.949 -10.393 -14.911 1.00 96.94 213 PRO A O 1
ATOM 1501 N N . SER A 1 214 ? 9.184 -11.288 -15.963 1.00 96.38 214 SER A N 1
ATOM 1502 C CA . SER A 1 214 ? 9.173 -12.537 -15.188 1.00 96.38 214 SER A CA 1
ATOM 1503 C C . SER A 1 214 ? 10.442 -13.380 -15.370 1.00 96.38 214 SER A C 1
ATOM 1505 O O . SER A 1 214 ? 10.825 -14.124 -14.466 1.00 96.38 214 SER A O 1
ATOM 1507 N N . SER A 1 215 ? 11.126 -13.220 -16.507 1.00 96.25 215 SER A N 1
ATOM 1508 C CA . SER A 1 215 ? 12.367 -13.915 -16.863 1.00 96.25 215 SER A CA 1
ATOM 1509 C C . SER A 1 215 ? 13.640 -13.398 -16.181 1.00 96.25 215 SER A C 1
ATOM 1511 O O . SER A 1 215 ? 14.691 -14.016 -16.352 1.00 96.25 215 SER A O 1
ATOM 1513 N N . LEU A 1 216 ? 13.593 -12.281 -15.444 1.00 97.31 216 LEU A N 1
ATOM 1514 C CA . LEU A 1 216 ? 14.795 -11.641 -14.901 1.00 97.31 216 LEU A CA 1
ATOM 1515 C C . LEU A 1 216 ? 15.507 -12.549 -13.876 1.00 97.31 216 LEU A C 1
ATOM 1517 O O . LEU A 1 216 ? 14.969 -12.878 -12.818 1.00 97.31 216 LEU A O 1
ATOM 1521 N N . SER A 1 217 ? 16.744 -12.949 -14.165 1.00 95.56 217 SER A N 1
ATOM 1522 C CA . SER A 1 217 ? 17.586 -13.738 -13.257 1.00 95.56 217 SER A CA 1
ATOM 1523 C C . SER A 1 217 ? 18.687 -12.903 -12.613 1.00 95.56 217 SER A C 1
ATOM 1525 O O . SER A 1 217 ? 19.027 -13.140 -11.457 1.00 95.56 217 SER A O 1
ATOM 1527 N N . GLU A 1 218 ? 19.206 -11.906 -13.330 1.00 95.75 218 GLU A N 1
ATOM 1528 C CA . GLU A 1 218 ? 20.348 -11.089 -12.926 1.00 95.75 218 GLU A CA 1
ATOM 1529 C C . GLU A 1 218 ? 20.063 -9.601 -13.143 1.00 95.75 218 GLU A C 1
ATOM 1531 O O . GLU A 1 218 ? 19.558 -9.182 -14.185 1.00 95.75 218 GLU A O 1
ATOM 1536 N N . CYS A 1 219 ? 20.408 -8.780 -12.156 1.00 96.31 219 CYS A N 1
ATOM 1537 C CA . CYS A 1 219 ? 20.283 -7.332 -12.236 1.00 96.31 219 CYS A CA 1
ATOM 1538 C C . CYS A 1 219 ? 21.428 -6.701 -11.434 1.00 96.31 219 CYS A C 1
ATOM 1540 O O . CYS A 1 219 ? 21.668 -7.074 -10.283 1.00 96.31 219 CYS A O 1
ATOM 1542 N N . GLY A 1 220 ? 22.189 -5.812 -12.068 1.00 95.75 220 GLY A N 1
ATOM 1543 C CA . GLY A 1 220 ? 23.397 -5.224 -11.503 1.00 95.75 220 GLY A CA 1
ATOM 1544 C C . GLY A 1 220 ? 23.124 -4.107 -10.497 1.00 95.75 220 GLY A C 1
ATOM 1545 O O . GLY A 1 220 ? 22.026 -3.558 -10.411 1.00 95.75 220 GLY A O 1
ATOM 1546 N N . ALA A 1 221 ? 24.160 -3.737 -9.742 1.00 94.25 221 ALA A N 1
ATOM 1547 C CA . ALA A 1 221 ? 24.071 -2.663 -8.758 1.00 94.25 221 ALA A CA 1
ATOM 1548 C C . ALA A 1 221 ? 23.647 -1.327 -9.399 1.00 94.25 221 ALA A C 1
ATOM 1550 O O . ALA A 1 221 ? 24.118 -0.962 -10.480 1.00 94.25 221 ALA A O 1
ATOM 1551 N N . SER A 1 222 ? 22.746 -0.616 -8.722 1.00 94.31 222 SER A N 1
ATOM 1552 C CA . SER A 1 222 ? 22.139 0.656 -9.124 1.00 94.31 222 SER A CA 1
ATOM 1553 C C . SER A 1 222 ? 21.594 0.677 -10.556 1.00 94.31 222 SER A C 1
ATOM 1555 O O . SER A 1 222 ? 21.566 1.737 -11.177 1.00 94.31 222 SER A O 1
ATOM 1557 N N . ALA A 1 223 ? 21.155 -0.469 -11.096 1.00 96.56 223 ALA A N 1
ATOM 1558 C CA . ALA A 1 223 ? 20.612 -0.574 -12.450 1.00 96.56 223 ALA A CA 1
ATOM 1559 C C . ALA A 1 223 ? 19.485 0.431 -12.736 1.00 96.56 223 ALA A C 1
ATOM 1561 O O . ALA A 1 223 ? 19.381 0.880 -13.871 1.00 96.56 223 ALA A O 1
ATOM 1562 N N . PHE A 1 224 ? 18.698 0.812 -11.724 1.00 95.81 224 PHE A N 1
ATOM 1563 C CA . PHE A 1 224 ? 17.596 1.777 -11.846 1.00 95.81 224 PHE A CA 1
ATOM 1564 C C . PHE A 1 224 ? 17.709 2.998 -10.916 1.00 95.81 224 PHE A C 1
ATOM 1566 O O . PHE A 1 224 ? 16.770 3.779 -10.856 1.00 95.81 224 PHE A O 1
ATOM 1573 N N . ASP A 1 225 ? 18.817 3.130 -10.176 1.00 88.94 225 ASP A N 1
ATOM 1574 C CA . ASP A 1 225 ? 19.047 4.139 -9.125 1.00 88.94 225 ASP A CA 1
ATOM 1575 C C . ASP A 1 225 ? 17.784 4.591 -8.343 1.00 88.94 225 ASP A C 1
ATOM 1577 O O . ASP A 1 225 ? 17.005 3.743 -7.903 1.00 88.94 225 ASP A O 1
ATOM 1581 N N . THR A 1 226 ? 17.608 5.892 -8.093 1.00 78.75 226 THR A N 1
ATOM 1582 C CA . THR A 1 226 ? 16.404 6.492 -7.497 1.00 78.75 226 THR A CA 1
ATOM 1583 C C . THR A 1 226 ? 15.457 7.074 -8.558 1.00 78.75 226 THR A C 1
ATOM 1585 O O . THR A 1 226 ? 14.658 7.953 -8.240 1.00 78.75 226 THR A O 1
ATOM 1588 N N . GLY A 1 227 ? 15.551 6.659 -9.824 1.00 85.38 227 GLY A N 1
ATOM 1589 C CA . GLY A 1 227 ? 14.735 7.179 -10.924 1.00 85.38 227 GLY A CA 1
ATOM 1590 C C . GLY A 1 227 ? 13.266 6.730 -10.859 1.00 85.38 227 GLY A C 1
ATOM 1591 O O . GLY A 1 227 ? 12.415 7.519 -10.431 1.00 85.38 227 GLY A O 1
ATOM 1592 N N . PRO A 1 228 ? 12.934 5.485 -11.253 1.00 93.44 228 PRO A N 1
ATOM 1593 C CA . PRO A 1 228 ? 11.566 4.996 -11.415 1.00 93.44 228 PRO A CA 1
ATOM 1594 C C . PRO A 1 228 ? 10.985 4.306 -10.174 1.00 93.44 228 PRO A C 1
ATOM 1596 O O . PRO A 1 228 ? 11.692 3.897 -9.259 1.00 93.44 228 PRO A O 1
ATOM 1599 N N . VAL A 1 229 ? 9.663 4.115 -10.180 1.00 94.44 229 VAL A N 1
ATOM 1600 C CA . VAL A 1 229 ? 9.013 3.059 -9.385 1.00 94.44 229 VAL A CA 1
ATOM 1601 C C . VAL A 1 229 ? 9.273 1.704 -10.053 1.00 94.44 229 VAL A C 1
ATOM 1603 O O . VAL A 1 229 ? 9.035 1.567 -11.254 1.00 94.44 229 VAL A O 1
ATOM 1606 N N . LEU A 1 230 ? 9.731 0.701 -9.303 1.00 96.31 230 LEU A N 1
ATOM 1607 C CA . LEU A 1 230 ? 9.961 -0.653 -9.817 1.00 96.31 230 LEU A CA 1
ATOM 1608 C C . LEU A 1 230 ? 8.757 -1.554 -9.541 1.00 96.31 230 LEU A C 1
ATOM 1610 O O . LEU A 1 230 ? 8.454 -1.862 -8.388 1.00 96.31 230 LEU A O 1
ATOM 1614 N N . VAL A 1 231 ? 8.098 -2.011 -10.605 1.00 96.75 231 VAL A N 1
ATOM 1615 C CA . VAL A 1 231 ? 6.998 -2.975 -10.526 1.00 96.75 231 VAL A CA 1
ATOM 1616 C C . VAL A 1 231 ? 7.525 -4.357 -10.884 1.00 96.75 231 VAL A C 1
ATOM 1618 O O . VAL A 1 231 ? 7.782 -4.672 -12.046 1.00 96.75 231 VAL A O 1
ATOM 1621 N N . PHE A 1 232 ? 7.677 -5.190 -9.862 1.00 97.06 232 PHE A N 1
ATOM 1622 C CA . PHE A 1 232 ? 7.986 -6.604 -9.998 1.00 97.06 232 PHE A CA 1
ATOM 1623 C C . PHE A 1 232 ? 6.732 -7.387 -10.412 1.00 97.06 232 PHE A C 1
ATOM 1625 O O . PHE A 1 232 ? 5.630 -7.057 -9.973 1.00 97.06 232 PHE A O 1
ATOM 1632 N N . PRO A 1 233 ? 6.867 -8.463 -11.203 1.00 96.19 233 PRO A N 1
ATOM 1633 C CA . PRO A 1 233 ? 5.733 -9.254 -11.669 1.00 96.19 233 PRO A CA 1
ATOM 1634 C C . PRO A 1 233 ? 5.120 -10.127 -10.563 1.00 96.19 233 PRO A C 1
ATOM 1636 O O . PRO A 1 233 ? 3.965 -10.526 -10.677 1.00 96.19 233 PRO A O 1
ATOM 1639 N N . ASN A 1 234 ? 5.875 -10.450 -9.504 1.00 95.88 234 ASN A N 1
ATOM 1640 C CA . ASN A 1 234 ? 5.421 -11.252 -8.365 1.00 95.88 234 ASN A CA 1
ATOM 1641 C C . ASN A 1 234 ? 6.335 -11.084 -7.133 1.00 95.88 234 ASN A C 1
ATOM 1643 O O . ASN A 1 234 ? 7.460 -10.586 -7.238 1.00 95.88 234 ASN A O 1
ATOM 1647 N N . GLN A 1 235 ? 5.848 -11.563 -5.984 1.00 96.31 235 GLN A N 1
ATOM 1648 C CA . GLN A 1 235 ? 6.553 -11.578 -4.698 1.00 96.31 235 GLN A CA 1
ATOM 1649 C C . GLN A 1 235 ? 7.910 -12.295 -4.760 1.00 96.31 235 GLN A C 1
ATOM 1651 O O . GLN A 1 235 ? 8.903 -11.760 -4.282 1.00 96.31 235 GLN A O 1
ATOM 1656 N N . THR A 1 236 ? 7.989 -13.473 -5.389 1.00 95.69 236 THR A N 1
ATOM 1657 C CA . THR A 1 236 ? 9.224 -14.276 -5.443 1.00 95.69 236 THR A CA 1
ATOM 1658 C C . THR A 1 236 ? 10.371 -13.541 -6.137 1.00 95.69 236 THR A C 1
ATOM 1660 O O . THR A 1 236 ? 11.525 -13.655 -5.720 1.00 95.69 236 THR A O 1
ATOM 1663 N N . LEU A 1 237 ? 10.076 -12.779 -7.195 1.00 95.69 237 LEU A N 1
ATOM 1664 C CA . LEU A 1 237 ? 11.084 -11.971 -7.876 1.00 95.69 237 LEU A CA 1
ATOM 1665 C C . LEU A 1 237 ? 11.464 -10.734 -7.057 1.00 95.69 237 LEU A C 1
ATOM 1667 O O . LEU A 1 237 ? 12.643 -10.396 -6.989 1.00 95.69 237 LEU A O 1
ATOM 1671 N N . PHE A 1 238 ? 10.486 -10.096 -6.412 1.00 96.44 238 PHE A N 1
ATOM 1672 C CA . PHE A 1 238 ? 10.729 -8.983 -5.499 1.00 96.44 238 PHE A CA 1
ATOM 1673 C C . PHE A 1 238 ? 11.675 -9.396 -4.359 1.00 96.44 238 PHE A C 1
ATOM 1675 O O . PHE A 1 238 ? 12.729 -8.791 -4.195 1.00 96.44 238 PHE A O 1
ATOM 1682 N N . GLU A 1 239 ? 11.366 -10.477 -3.638 1.00 94.69 239 GLU A N 1
ATOM 1683 C CA . GLU A 1 239 ? 12.167 -10.986 -2.513 1.00 94.69 239 GLU A CA 1
ATOM 1684 C C . GLU A 1 239 ? 13.578 -11.417 -2.935 1.00 94.69 239 GLU A C 1
ATOM 1686 O O . GLU A 1 239 ? 14.553 -11.155 -2.229 1.00 94.69 239 GLU A O 1
ATOM 1691 N N . ARG A 1 240 ? 13.718 -12.036 -4.118 1.00 94.00 240 ARG A N 1
ATOM 1692 C CA . ARG A 1 240 ? 15.030 -12.396 -4.682 1.00 94.00 240 ARG A CA 1
ATOM 1693 C C . ARG A 1 240 ? 15.946 -11.180 -4.803 1.00 94.00 240 ARG A C 1
ATOM 1695 O O . ARG A 1 240 ? 17.139 -11.292 -4.529 1.00 94.00 240 ARG A O 1
ATOM 1702 N N . PHE A 1 241 ? 15.404 -10.045 -5.237 1.00 94.31 241 PHE A N 1
ATOM 1703 C CA . PHE A 1 241 ? 16.184 -8.832 -5.454 1.00 94.31 241 PHE A CA 1
ATOM 1704 C C . PHE A 1 241 ? 16.183 -7.870 -4.260 1.00 94.31 241 PHE A C 1
ATOM 1706 O O . PHE A 1 241 ? 17.090 -7.048 -4.205 1.00 94.31 241 PHE A O 1
ATOM 1713 N N . SER A 1 242 ? 15.274 -7.991 -3.282 1.00 90.25 242 SER A N 1
ATOM 1714 C CA . SER A 1 242 ? 15.126 -7.056 -2.146 1.00 90.25 242 SER A CA 1
ATOM 1715 C C . SER A 1 242 ? 16.331 -6.975 -1.204 1.00 90.25 242 SER A C 1
ATOM 1717 O O . SER A 1 242 ? 16.444 -6.038 -0.419 1.00 90.25 242 SER A O 1
ATOM 1719 N N . SER A 1 243 ? 17.239 -7.951 -1.271 1.00 84.81 243 SER A N 1
ATOM 1720 C CA . SER A 1 243 ? 18.537 -7.951 -0.573 1.00 84.81 243 SER A CA 1
ATOM 1721 C C . SER A 1 243 ? 19.716 -7.515 -1.459 1.00 84.81 243 SER A C 1
ATOM 1723 O O . SER A 1 243 ? 20.851 -7.432 -0.992 1.00 84.81 243 SER A O 1
ATOM 1725 N N . GLY A 1 244 ? 19.461 -7.248 -2.741 1.00 80.88 244 GLY A N 1
ATOM 1726 C CA . GLY A 1 244 ? 20.438 -6.842 -3.742 1.00 80.88 244 GLY A CA 1
ATOM 1727 C C . GLY A 1 244 ? 20.481 -5.328 -3.957 1.00 80.88 244 GLY A C 1
ATOM 1728 O O . GLY A 1 244 ? 19.522 -4.599 -3.712 1.00 80.88 244 GLY A O 1
ATOM 1729 N N . GLY A 1 245 ? 21.606 -4.842 -4.478 1.00 84.50 245 GLY A N 1
ATOM 1730 C CA . GLY A 1 245 ? 21.850 -3.411 -4.679 1.00 84.50 245 GLY A CA 1
ATOM 1731 C C . GLY A 1 245 ? 21.221 -2.798 -5.935 1.00 84.50 245 GLY A C 1
ATOM 1732 O O . GLY A 1 245 ? 21.771 -1.823 -6.430 1.00 84.50 245 GLY A O 1
ATOM 1733 N N . ILE A 1 246 ? 20.152 -3.364 -6.511 1.00 91.62 246 ILE A N 1
ATOM 1734 C CA . ILE A 1 246 ? 19.641 -2.961 -7.844 1.00 91.62 246 ILE A CA 1
ATOM 1735 C C . ILE A 1 246 ? 19.040 -1.543 -7.882 1.00 91.62 246 ILE A C 1
ATOM 1737 O O . ILE A 1 246 ? 19.084 -0.863 -8.908 1.00 91.62 246 ILE A O 1
ATOM 1741 N N . THR A 1 247 ? 18.523 -1.093 -6.740 1.00 91.12 247 THR A N 1
ATOM 1742 C CA . THR A 1 247 ? 18.118 0.278 -6.427 1.00 91.12 247 THR A CA 1
ATOM 1743 C C . THR A 1 247 ? 18.517 0.559 -4.973 1.00 91.12 247 THR A C 1
ATOM 1745 O O . THR A 1 247 ? 18.456 -0.354 -4.144 1.00 91.12 247 THR A O 1
ATOM 1748 N N . PRO A 1 248 ? 18.947 1.786 -4.633 1.00 88.12 248 PRO A N 1
ATOM 1749 C CA . PRO A 1 248 ? 19.119 2.211 -3.248 1.00 88.12 248 PRO A CA 1
ATOM 1750 C C . PRO A 1 248 ? 17.791 2.533 -2.532 1.00 88.12 248 PRO A C 1
ATOM 1752 O O . PRO A 1 248 ? 17.805 2.655 -1.311 1.00 88.12 248 PRO A O 1
ATOM 1755 N N . ASP A 1 249 ? 16.661 2.674 -3.243 1.00 91.31 249 ASP A N 1
ATOM 1756 C CA . ASP A 1 249 ? 15.368 3.074 -2.664 1.00 91.31 249 ASP A CA 1
ATOM 1757 C C . ASP A 1 249 ? 14.276 2.009 -2.865 1.00 91.31 249 ASP A C 1
ATOM 1759 O O . ASP A 1 249 ? 13.436 2.070 -3.765 1.00 91.31 249 ASP A O 1
ATOM 1763 N N . TRP A 1 250 ? 14.256 1.037 -1.952 1.00 92.12 250 TRP A N 1
ATOM 1764 C CA . TRP A 1 250 ? 13.229 -0.005 -1.908 1.00 92.12 250 TRP A CA 1
ATOM 1765 C C . TRP A 1 250 ? 11.835 0.498 -1.515 1.00 92.12 250 TRP A C 1
ATOM 1767 O O . TRP A 1 250 ? 10.866 -0.216 -1.749 1.00 92.12 250 TRP A O 1
ATOM 1777 N N . SER A 1 251 ? 11.680 1.729 -1.004 1.00 91.56 251 SER A N 1
ATOM 1778 C CA . SER A 1 251 ? 10.342 2.297 -0.747 1.00 91.56 251 SER A CA 1
ATOM 1779 C C . SER A 1 251 ? 9.565 2.590 -2.037 1.00 91.56 251 SER A C 1
ATOM 1781 O O . SER A 1 251 ? 8.359 2.833 -2.007 1.00 91.56 251 SER A O 1
ATOM 1783 N N . ARG A 1 252 ? 10.258 2.541 -3.182 1.00 92.31 252 ARG A N 1
ATOM 1784 C CA . ARG A 1 252 ? 9.713 2.743 -4.526 1.00 92.31 252 ARG A CA 1
ATOM 1785 C C . ARG A 1 252 ? 9.662 1.457 -5.353 1.00 92.31 252 ARG A C 1
ATOM 1787 O O . ARG A 1 252 ? 9.443 1.518 -6.560 1.00 92.31 252 ARG A O 1
ATOM 1794 N N . ALA A 1 253 ? 9.824 0.300 -4.720 1.00 95.50 253 ALA A N 1
ATOM 1795 C CA . ALA A 1 253 ? 9.694 -1.009 -5.343 1.00 95.50 253 ALA A CA 1
ATOM 1796 C C . ALA A 1 253 ? 8.478 -1.759 -4.778 1.00 95.50 253 ALA A C 1
ATOM 1798 O O . ALA A 1 253 ? 8.169 -1.652 -3.597 1.00 95.50 253 ALA A O 1
ATOM 1799 N N . GLY A 1 254 ? 7.793 -2.537 -5.615 1.00 96.44 254 GLY A N 1
ATOM 1800 C CA . GLY A 1 254 ? 6.623 -3.305 -5.193 1.00 96.44 254 GLY A CA 1
ATOM 1801 C C . GLY A 1 254 ? 6.194 -4.356 -6.210 1.00 96.44 254 GLY A C 1
ATOM 1802 O O . GLY A 1 254 ? 6.708 -4.405 -7.326 1.00 96.44 254 GLY A O 1
ATOM 1803 N N . TYR A 1 255 ? 5.232 -5.196 -5.835 1.00 96.69 255 TYR A N 1
ATOM 1804 C CA . TYR A 1 255 ? 4.629 -6.215 -6.704 1.00 96.69 255 TYR A CA 1
ATOM 1805 C C . TYR A 1 255 ? 3.097 -6.226 -6.557 1.00 96.69 255 TYR A C 1
ATOM 1807 O O . TYR A 1 255 ? 2.596 -5.832 -5.500 1.00 96.69 255 TYR A O 1
ATOM 1815 N N . PRO A 1 256 ? 2.337 -6.663 -7.583 1.00 96.00 256 PRO A N 1
ATOM 1816 C CA . PRO A 1 256 ? 0.883 -6.776 -7.510 1.00 96.00 256 PRO A CA 1
ATOM 1817 C C . PRO A 1 256 ? 0.411 -7.660 -6.353 1.00 96.00 256 PRO A C 1
ATOM 1819 O O . PRO A 1 256 ? 0.818 -8.815 -6.235 1.00 96.00 256 PRO A O 1
ATOM 1822 N N . LEU A 1 257 ? -0.496 -7.121 -5.544 1.00 95.50 257 LEU A N 1
ATOM 1823 C CA . LEU A 1 257 ? -1.158 -7.803 -4.438 1.00 95.50 257 LEU A CA 1
ATOM 1824 C C . LEU A 1 257 ? -2.670 -7.553 -4.519 1.00 95.50 257 LEU A C 1
ATOM 1826 O O . LEU A 1 257 ? -3.113 -6.492 -4.963 1.00 95.50 257 LEU A O 1
ATOM 1830 N N . THR A 1 258 ? -3.471 -8.522 -4.077 1.00 95.62 258 THR A N 1
ATOM 1831 C CA . THR A 1 258 ? -4.902 -8.298 -3.832 1.00 95.62 258 THR A CA 1
ATOM 1832 C C . THR A 1 258 ? -5.076 -7.897 -2.375 1.00 95.62 258 THR A C 1
ATOM 1834 O O . THR A 1 258 ? -4.756 -8.678 -1.481 1.00 95.62 258 THR A O 1
ATOM 1837 N N . LEU A 1 259 ? -5.549 -6.675 -2.152 1.00 96.75 259 LEU A N 1
ATOM 1838 C CA . LEU A 1 259 ? -5.868 -6.140 -0.838 1.00 96.75 259 LEU A CA 1
ATOM 1839 C C . LEU A 1 259 ? -7.351 -6.353 -0.548 1.00 96.75 259 LEU A C 1
ATOM 1841 O O . LEU A 1 259 ? -8.200 -5.886 -1.306 1.00 96.75 259 LEU A O 1
ATOM 1845 N N . THR A 1 260 ? -7.643 -7.033 0.552 1.00 97.38 260 THR A N 1
ATOM 1846 C CA . THR A 1 260 ? -8.992 -7.240 1.082 1.00 97.38 260 THR A CA 1
ATOM 1847 C C . THR A 1 260 ? -9.283 -6.183 2.139 1.00 97.38 260 THR A C 1
ATOM 1849 O O . THR A 1 260 ? -8.466 -5.954 3.025 1.00 97.38 260 THR A O 1
ATOM 1852 N N . PHE A 1 261 ? -10.440 -5.543 2.060 1.00 96.12 261 PHE A N 1
ATOM 1853 C CA . PHE A 1 261 ? -10.984 -4.693 3.113 1.00 96.12 261 PHE A CA 1
ATOM 1854 C C . PHE A 1 261 ? -12.034 -5.520 3.845 1.00 96.12 261 PHE A C 1
ATOM 1856 O O . PHE A 1 261 ? -13.074 -5.817 3.263 1.00 96.12 261 PHE A O 1
ATOM 1863 N N . GLU A 1 262 ? -11.741 -5.941 5.072 1.00 95.50 262 GLU A N 1
ATOM 1864 C CA . GLU A 1 262 ? -12.622 -6.754 5.912 1.00 95.50 262 GLU A CA 1
ATOM 1865 C C . GLU A 1 262 ? -13.335 -5.856 6.927 1.00 95.50 262 GLU A C 1
ATOM 1867 O O . GLU A 1 262 ? -12.730 -5.310 7.855 1.00 95.50 262 GLU A O 1
ATOM 1872 N N . ASN A 1 263 ? -14.625 -5.640 6.694 1.00 89.94 263 ASN A N 1
ATOM 1873 C CA . ASN A 1 263 ? -15.443 -4.725 7.469 1.00 89.94 263 ASN A CA 1
ATOM 1874 C C . ASN A 1 263 ? -15.975 -5.388 8.753 1.00 89.94 263 ASN A C 1
ATOM 1876 O O . ASN A 1 263 ? -16.082 -6.608 8.859 1.00 89.94 263 ASN A O 1
ATOM 1880 N N . ALA A 1 264 ? -16.346 -4.575 9.742 1.00 82.00 264 ALA A N 1
ATOM 1881 C CA . ALA A 1 264 ? -16.730 -5.033 11.080 1.00 82.00 264 ALA A CA 1
ATOM 1882 C C . ALA A 1 264 ? -18.112 -5.728 11.153 1.00 82.00 264 ALA A C 1
ATOM 1884 O O . ALA A 1 264 ? -18.542 -6.129 12.234 1.00 82.00 264 ALA A O 1
ATOM 1885 N N . ASP A 1 265 ? -18.815 -5.834 10.025 1.00 80.25 265 ASP A N 1
ATOM 1886 C CA . ASP A 1 265 ? -20.036 -6.619 9.802 1.00 80.25 265 ASP A CA 1
ATOM 1887 C C . ASP A 1 265 ? -19.765 -7.957 9.076 1.00 80.25 265 ASP A C 1
ATOM 1889 O O . ASP A 1 265 ? -20.695 -8.724 8.829 1.00 80.25 265 ASP A O 1
ATOM 1893 N N . GLY A 1 266 ? -18.503 -8.249 8.739 1.00 81.06 266 GLY A N 1
ATOM 1894 C CA . GLY A 1 266 ? -18.087 -9.417 7.960 1.00 81.06 266 GLY A CA 1
ATOM 1895 C C . GLY A 1 266 ? -18.202 -9.244 6.441 1.00 81.06 266 GLY A C 1
ATOM 1896 O O . GLY A 1 266 ? -17.857 -10.167 5.700 1.00 81.06 266 GLY A O 1
ATOM 1897 N N . ALA A 1 267 ? -18.655 -8.086 5.944 1.00 88.88 267 ALA A N 1
ATOM 1898 C CA . ALA A 1 267 ? -18.583 -7.783 4.520 1.00 88.88 267 ALA A CA 1
ATOM 1899 C C . ALA A 1 267 ? -17.120 -7.588 4.097 1.00 88.88 267 ALA A C 1
ATOM 1901 O O . ALA A 1 267 ? -16.311 -7.026 4.837 1.00 88.88 267 ALA A O 1
ATOM 1902 N N . SER A 1 268 ? -16.771 -8.018 2.884 1.00 93.75 268 SER A N 1
ATOM 1903 C CA . SER A 1 268 ? -15.440 -7.771 2.331 1.00 93.75 268 SER A CA 1
ATOM 1904 C C . SER A 1 268 ? -15.479 -7.338 0.873 1.00 93.75 268 SER A C 1
ATOM 1906 O O . SER A 1 268 ? -16.320 -7.781 0.090 1.00 93.75 268 SER A O 1
ATOM 1908 N N . ILE A 1 269 ? -14.547 -6.455 0.514 1.00 94.56 269 ILE A N 1
ATOM 1909 C CA . ILE A 1 269 ? -14.295 -6.035 -0.868 1.00 94.56 269 ILE A CA 1
ATOM 1910 C C . ILE A 1 269 ? -12.798 -6.102 -1.165 1.00 94.56 269 ILE A C 1
ATOM 1912 O O . ILE A 1 269 ? -11.972 -5.951 -0.267 1.00 94.56 269 ILE A O 1
ATOM 1916 N N . THR A 1 270 ? -12.430 -6.314 -2.428 1.00 95.19 270 THR A N 1
ATOM 1917 C CA . THR A 1 270 ? -11.027 -6.490 -2.837 1.00 95.19 270 THR A CA 1
ATOM 1918 C C . THR A 1 270 ? -10.582 -5.448 -3.857 1.00 95.19 270 THR A C 1
ATOM 1920 O O . THR A 1 270 ? -11.326 -5.137 -4.786 1.00 95.19 270 THR A O 1
ATOM 1923 N N . ARG A 1 271 ? -9.336 -4.973 -3.754 1.00 92.69 271 ARG A N 1
ATOM 1924 C CA . ARG A 1 271 ? -8.689 -4.056 -4.710 1.00 92.69 271 ARG A CA 1
ATOM 1925 C C . ARG A 1 271 ? -7.321 -4.599 -5.118 1.00 92.69 271 ARG A C 1
ATOM 1927 O O . ARG A 1 271 ? -6.575 -5.105 -4.285 1.00 92.69 271 ARG A O 1
ATOM 1934 N N . SER A 1 272 ? -6.965 -4.470 -6.395 1.00 94.19 272 SER A N 1
ATOM 1935 C CA . SER A 1 272 ? -5.580 -4.684 -6.836 1.00 94.19 272 SER A CA 1
ATOM 1936 C C . SER A 1 272 ? -4.724 -3.488 -6.424 1.00 94.19 272 SER A C 1
ATOM 1938 O O . SER A 1 272 ? -5.035 -2.361 -6.802 1.00 94.19 272 SER A O 1
ATOM 1940 N N . VAL A 1 273 ? -3.645 -3.741 -5.688 1.00 95.62 273 VAL A N 1
ATOM 1941 C CA . VAL A 1 273 ? -2.676 -2.739 -5.215 1.00 95.62 273 VAL A CA 1
ATOM 1942 C C . VAL A 1 273 ? -1.243 -3.213 -5.488 1.00 95.62 273 VAL A C 1
ATOM 1944 O O . VAL A 1 273 ? -1.030 -4.323 -5.979 1.00 95.62 273 VAL A O 1
ATOM 1947 N N . LEU A 1 274 ? -0.248 -2.393 -5.147 1.00 96.62 274 LEU A N 1
ATOM 1948 C CA . LEU A 1 274 ? 1.155 -2.803 -5.109 1.00 96.62 274 LEU A CA 1
ATOM 1949 C C . LEU A 1 274 ? 1.646 -2.883 -3.662 1.00 96.62 274 LEU A C 1
ATOM 1951 O O . LEU A 1 274 ? 1.501 -1.916 -2.917 1.00 96.62 274 LEU A O 1
ATOM 1955 N N . TYR A 1 275 ? 2.267 -4.003 -3.285 1.00 96.69 275 TYR A N 1
ATOM 1956 C CA . TYR A 1 275 ? 2.980 -4.133 -2.010 1.00 96.69 275 TYR A CA 1
ATOM 1957 C C . TYR A 1 275 ? 4.048 -3.036 -1.857 1.00 96.69 275 TYR A C 1
ATOM 1959 O O . TYR A 1 275 ? 4.639 -2.606 -2.846 1.00 96.69 275 TYR A O 1
ATOM 1967 N N . GLN A 1 276 ? 4.276 -2.588 -0.621 1.00 95.69 276 GLN A N 1
ATOM 1968 C CA . GLN A 1 276 ? 5.163 -1.491 -0.205 1.00 95.69 276 GLN A CA 1
ATOM 1969 C C . GLN A 1 276 ? 4.838 -0.086 -0.739 1.00 95.69 276 GLN A C 1
ATOM 1971 O O . GLN A 1 276 ? 5.374 0.894 -0.224 1.00 95.69 276 GLN A O 1
ATOM 1976 N N . LEU A 1 277 ? 3.923 0.043 -1.699 1.00 95.81 277 LEU A N 1
ATOM 1977 C CA . LEU A 1 277 ? 3.567 1.306 -2.341 1.00 95.81 277 LEU A CA 1
ATOM 1978 C C . LEU A 1 277 ? 2.190 1.820 -1.866 1.00 95.81 277 LEU A C 1
ATOM 1980 O O . LEU A 1 277 ? 1.443 1.072 -1.233 1.00 95.81 277 LEU A O 1
ATOM 1984 N N . PRO A 1 278 ? 1.839 3.101 -2.112 1.00 95.50 278 PRO A N 1
ATOM 1985 C CA . PRO A 1 278 ? 0.601 3.698 -1.601 1.00 95.50 278 PRO A CA 1
ATOM 1986 C C . PRO A 1 278 ? -0.689 3.004 -2.069 1.00 95.50 278 PRO A C 1
ATOM 1988 O O . PRO A 1 278 ? -0.859 2.769 -3.267 1.00 95.50 278 PRO A O 1
ATOM 1991 N N . ILE A 1 279 ? -1.638 2.783 -1.150 1.00 95.50 279 ILE A N 1
ATOM 1992 C CA . ILE A 1 279 ? -2.934 2.106 -1.401 1.00 95.50 279 ILE A CA 1
ATOM 1993 C C . ILE A 1 279 ? -3.751 2.750 -2.549 1.00 95.50 279 ILE A C 1
ATOM 1995 O O . ILE A 1 279 ? -4.449 2.049 -3.283 1.00 95.50 279 ILE A O 1
ATOM 1999 N N . GLN A 1 280 ? -3.642 4.069 -2.758 1.00 94.69 280 GLN A N 1
ATOM 2000 C CA . GLN A 1 280 ? -4.302 4.792 -3.863 1.00 94.69 280 GLN A CA 1
ATOM 2001 C C . GLN A 1 280 ? -3.844 4.387 -5.277 1.00 94.69 280 GLN A C 1
ATOM 2003 O O . GLN A 1 280 ? -4.469 4.798 -6.258 1.00 94.69 280 GLN A O 1
ATOM 2008 N N . LEU A 1 281 ? -2.738 3.645 -5.417 1.00 93.31 281 LEU A N 1
ATOM 2009 C CA . LEU A 1 281 ? -2.309 3.141 -6.718 1.00 93.31 281 LEU A CA 1
ATOM 2010 C C . LEU A 1 281 ? -3.284 2.069 -7.209 1.00 93.31 281 LEU A C 1
ATOM 2012 O O . LEU A 1 281 ? -3.573 1.103 -6.507 1.00 93.31 281 LEU A O 1
ATOM 2016 N N . HIS A 1 282 ? -3.752 2.229 -8.441 1.00 88.75 282 HIS A N 1
ATOM 2017 C CA . HIS A 1 282 ? -4.577 1.247 -9.137 1.00 88.75 282 HIS A CA 1
ATOM 2018 C C . HIS A 1 282 ? -4.054 1.030 -10.551 1.00 88.75 282 HIS A C 1
ATOM 2020 O O . HIS A 1 282 ? -3.341 1.869 -11.104 1.00 88.75 282 HIS A O 1
ATOM 2026 N N . LYS A 1 283 ? -4.434 -0.100 -11.141 1.00 88.44 283 LYS A N 1
ATOM 2027 C CA . LYS A 1 283 ? -4.143 -0.422 -12.533 1.00 88.44 283 LYS A CA 1
ATOM 2028 C C . LYS A 1 283 ? -5.222 0.200 -13.427 1.00 88.44 283 LYS A C 1
ATOM 2030 O O . LYS A 1 283 ? -6.394 -0.137 -13.281 1.00 88.44 283 LYS A O 1
ATOM 2035 N N . ASN A 1 284 ? -4.838 1.105 -14.324 1.00 86.12 284 ASN A N 1
ATOM 2036 C CA . ASN A 1 284 ? -5.755 1.729 -15.281 1.00 86.12 284 ASN A CA 1
ATOM 2037 C C . ASN A 1 284 ? -6.124 0.767 -16.436 1.00 86.12 284 ASN A C 1
ATOM 2039 O O . ASN A 1 284 ? -5.607 -0.349 -16.531 1.00 86.12 284 ASN A O 1
ATOM 2043 N N . SER A 1 285 ? -6.987 1.212 -17.355 1.00 84.56 285 SER A N 1
ATOM 2044 C CA . SER A 1 285 ? -7.435 0.428 -18.522 1.00 84.56 285 SER A CA 1
ATOM 2045 C C . SER A 1 285 ? -6.315 0.015 -19.489 1.00 84.56 285 SER A C 1
ATOM 2047 O O . SER A 1 285 ? -6.458 -0.979 -20.195 1.00 84.56 285 SER A O 1
ATOM 2049 N N . GLN A 1 286 ? -5.190 0.734 -19.503 1.00 81.81 286 GLN A N 1
ATOM 2050 C CA . GLN A 1 286 ? -3.992 0.410 -20.291 1.00 81.81 286 GLN A CA 1
ATOM 2051 C C . GLN A 1 286 ? -3.039 -0.546 -19.552 1.00 81.81 286 GLN A C 1
ATOM 2053 O O . GLN A 1 286 ? -1.977 -0.890 -20.062 1.00 81.81 286 GLN A O 1
ATOM 2058 N N . GLY A 1 287 ? -3.397 -0.974 -18.340 1.00 81.62 287 GLY A N 1
ATOM 2059 C CA . GLY A 1 287 ? -2.591 -1.865 -17.518 1.00 81.62 287 GLY A CA 1
ATOM 2060 C C . GLY A 1 287 ? -1.506 -1.173 -16.686 1.00 81.62 287 GLY A C 1
ATOM 2061 O O . GLY A 1 287 ? -0.729 -1.875 -16.038 1.00 81.62 287 GLY A O 1
ATOM 2062 N N . ALA A 1 288 ? -1.454 0.161 -16.665 1.00 86.56 288 ALA A N 1
ATOM 2063 C CA . ALA A 1 288 ? -0.450 0.927 -15.936 1.00 86.56 288 ALA A CA 1
ATOM 2064 C C . ALA A 1 288 ? -0.920 1.307 -14.521 1.00 86.56 288 ALA A C 1
ATOM 2066 O O . ALA A 1 288 ? -2.056 1.738 -14.325 1.00 86.56 288 ALA A O 1
ATOM 2067 N N . TRP A 1 289 ? -0.029 1.190 -13.537 1.00 90.56 289 TRP A N 1
ATOM 2068 C CA . TRP A 1 289 ? -0.235 1.678 -12.176 1.00 90.56 289 TRP A CA 1
ATOM 2069 C C . TRP A 1 289 ? -0.173 3.203 -12.113 1.00 90.56 289 TRP A C 1
ATOM 2071 O O . TRP A 1 289 ? 0.859 3.804 -12.408 1.00 90.56 289 TRP A O 1
ATOM 2081 N N . VAL A 1 290 ? -1.273 3.825 -11.693 1.00 90.44 290 VAL A N 1
ATOM 2082 C CA . VAL A 1 290 ? -1.399 5.280 -11.546 1.00 90.44 290 VAL A CA 1
ATOM 2083 C C . VAL A 1 290 ? -2.073 5.631 -10.219 1.00 90.44 290 VAL A C 1
ATOM 2085 O O . VAL A 1 290 ? -2.814 4.828 -9.648 1.00 90.44 290 VAL A O 1
ATOM 2088 N N . LYS A 1 291 ? -1.820 6.841 -9.706 1.00 90.19 291 LYS A N 1
ATOM 2089 C CA . LYS A 1 291 ? -2.529 7.361 -8.527 1.00 90.19 291 LYS A CA 1
ATOM 2090 C C . LYS A 1 291 ? -3.947 7.755 -8.930 1.00 90.19 291 LYS A C 1
ATOM 2092 O O . LYS A 1 291 ? -4.120 8.547 -9.852 1.00 90.19 291 LYS A O 1
ATOM 2097 N N . GLU A 1 292 ? -4.944 7.221 -8.235 1.00 85.94 292 GLU A N 1
ATOM 2098 C CA . GLU A 1 292 ? -6.341 7.613 -8.428 1.00 85.94 292 GLU A CA 1
ATOM 2099 C C . GLU A 1 292 ? -6.614 8.926 -7.677 1.00 85.94 292 GLU A C 1
ATOM 2101 O O . GLU A 1 292 ? -6.704 8.951 -6.449 1.00 85.94 292 GLU A O 1
ATOM 2106 N N . ALA A 1 293 ? -6.680 10.047 -8.398 1.00 85.12 293 ALA A N 1
ATOM 2107 C CA . ALA A 1 293 ? -6.892 11.353 -7.780 1.00 85.12 293 ALA A CA 1
ATOM 2108 C C . ALA A 1 293 ? -8.290 11.433 -7.143 1.00 85.12 293 ALA A C 1
ATOM 2110 O O . ALA A 1 293 ? -9.297 11.265 -7.822 1.00 85.12 293 ALA A O 1
ATOM 2111 N N . GLY A 1 294 ? -8.345 11.706 -5.837 1.00 86.19 294 GLY A N 1
ATOM 2112 C CA . GLY A 1 294 ? -9.603 11.817 -5.095 1.00 86.19 294 GLY A CA 1
ATOM 2113 C C . GLY A 1 294 ? -10.221 10.487 -4.652 1.00 86.19 294 GLY A C 1
ATOM 2114 O O . GLY A 1 294 ? -11.224 10.524 -3.944 1.00 86.19 294 GLY A O 1
ATOM 2115 N N . TRP A 1 295 ? -9.622 9.336 -4.987 1.00 92.75 295 TRP A N 1
ATOM 2116 C CA . TRP A 1 295 ? -10.046 8.059 -4.409 1.00 92.75 295 TRP A CA 1
ATOM 2117 C C . TRP A 1 295 ? -9.896 8.070 -2.886 1.00 92.75 295 TRP A C 1
ATOM 2119 O O . TRP A 1 295 ? -8.995 8.717 -2.341 1.00 92.75 295 TRP A O 1
ATOM 2129 N N . LYS A 1 296 ? -10.787 7.342 -2.213 1.00 93.69 296 LYS A N 1
ATOM 2130 C CA . LYS A 1 296 ? -10.849 7.223 -0.759 1.00 93.69 296 LYS A CA 1
ATOM 2131 C C . LYS A 1 296 ? -10.921 5.775 -0.323 1.00 93.69 296 LYS A C 1
ATOM 2133 O O . LYS A 1 296 ? -11.494 4.941 -1.023 1.00 93.69 296 LYS A O 1
ATOM 2138 N N . LEU A 1 297 ? -10.350 5.502 0.851 1.00 94.12 297 LEU A N 1
ATOM 2139 C CA . LEU A 1 297 ? -10.569 4.233 1.535 1.00 94.12 297 LEU A CA 1
ATOM 2140 C C . LEU A 1 297 ? -12.083 3.983 1.680 1.00 94.12 297 LEU A C 1
ATOM 2142 O O . LEU A 1 297 ? -12.833 4.944 1.868 1.00 94.12 297 LEU A O 1
ATOM 2146 N N . PRO A 1 298 ? -12.539 2.719 1.617 1.00 93.06 298 PRO A N 1
ATOM 2147 C CA . PRO A 1 298 ? -13.944 2.394 1.831 1.00 93.06 298 PRO A CA 1
ATOM 2148 C C . PRO A 1 298 ? -14.415 2.929 3.184 1.00 93.06 298 PRO A C 1
ATOM 2150 O O . PRO A 1 298 ? -13.686 2.840 4.176 1.00 93.06 298 PRO A O 1
ATOM 2153 N N . GLU A 1 299 ? -15.619 3.488 3.231 1.00 90.12 299 GLU A N 1
ATOM 2154 C CA . GLU A 1 299 ? -16.181 3.989 4.481 1.00 90.12 299 GLU A CA 1
ATOM 2155 C C . GLU A 1 299 ? -16.427 2.822 5.446 1.00 90.12 299 GLU A C 1
ATOM 2157 O O . GLU A 1 299 ? -17.057 1.825 5.092 1.00 90.12 299 GLU A O 1
ATOM 2162 N N . ILE A 1 300 ? -15.910 2.938 6.670 1.00 89.88 300 ILE A N 1
ATOM 2163 C CA . ILE A 1 300 ? -16.240 2.012 7.756 1.00 89.88 300 ILE A CA 1
ATOM 2164 C C . ILE A 1 300 ? -17.569 2.488 8.351 1.00 89.88 300 ILE A C 1
ATOM 2166 O O . ILE A 1 300 ? -17.617 3.639 8.787 1.00 89.88 300 ILE A O 1
ATOM 2170 N N . PRO A 1 301 ? -18.616 1.644 8.443 1.00 77.94 301 PRO A N 1
ATOM 2171 C CA . PRO A 1 301 ? -19.893 2.017 9.048 1.00 77.94 301 PRO A CA 1
ATOM 2172 C C . PRO A 1 301 ? -19.753 2.394 10.534 1.00 77.94 301 PRO A C 1
ATOM 2174 O O . PRO A 1 301 ? -19.811 1.551 11.441 1.00 77.94 301 PRO A O 1
ATOM 2177 N N . GLY A 1 302 ? -19.565 3.691 10.772 1.00 67.69 302 GLY A N 1
ATOM 2178 C CA . GLY A 1 302 ? -19.538 4.328 12.080 1.00 67.69 302 GLY A CA 1
ATOM 2179 C C . GLY A 1 302 ? -20.935 4.784 12.479 1.00 67.69 302 GLY A C 1
ATOM 2180 O O . GLY A 1 302 ? -21.360 5.878 12.125 1.00 67.69 302 GLY A O 1
ATOM 2181 N N . GLY A 1 303 ? -21.654 3.940 13.220 1.00 70.94 303 GLY A N 1
ATOM 2182 C CA . GLY A 1 303 ? -22.897 4.351 13.877 1.00 70.94 303 GLY A CA 1
ATOM 2183 C C . GLY A 1 303 ? -22.645 5.323 15.034 1.00 70.94 303 GLY A C 1
ATOM 2184 O O . GLY A 1 303 ? -21.504 5.558 15.440 1.00 70.94 303 GLY A O 1
ATOM 2185 N N . GLU A 1 304 ? -23.716 5.853 15.627 1.00 77.38 304 GLU A N 1
ATOM 2186 C CA . GLU A 1 304 ? -23.586 6.583 16.889 1.00 77.38 304 GLU A CA 1
ATOM 2187 C C . GLU A 1 304 ? -22.933 5.695 17.966 1.00 77.38 304 GLU A C 1
ATOM 2189 O O . GLU A 1 304 ? -23.269 4.519 18.115 1.00 77.38 304 GLU A O 1
ATOM 2194 N N . GLY A 1 305 ? -22.021 6.267 18.759 1.00 84.62 305 GLY A N 1
ATOM 2195 C CA . GLY A 1 305 ? -21.375 5.574 19.883 1.00 84.62 305 GLY A CA 1
ATOM 2196 C C . GLY A 1 305 ? -19.981 5.005 19.607 1.00 84.62 305 GLY A C 1
ATOM 2197 O O . GLY A 1 305 ? -19.453 4.291 20.457 1.00 84.62 305 GLY A O 1
ATOM 2198 N N . TYR A 1 306 ? -19.356 5.356 18.481 1.00 89.19 306 TYR A N 1
ATOM 2199 C CA . TYR A 1 306 ? -17.927 5.133 18.240 1.00 89.19 306 TYR A CA 1
ATOM 2200 C C . TYR A 1 306 ? -17.151 6.464 18.259 1.00 89.19 306 TYR A C 1
ATOM 2202 O O . TYR A 1 306 ? -17.648 7.481 17.781 1.00 89.19 306 TYR A O 1
ATOM 2210 N N . SER A 1 307 ? -15.950 6.476 18.846 1.00 85.94 307 SER A N 1
ATOM 2211 C CA . SER A 1 307 ? -15.040 7.634 18.905 1.00 85.94 307 SER A CA 1
ATOM 2212 C C . SER A 1 307 ? -14.107 7.710 17.698 1.00 85.94 307 SER A C 1
ATOM 2214 O O . SER A 1 307 ? -13.730 8.803 17.279 1.00 85.94 307 SER A O 1
ATOM 2216 N N . SER A 1 308 ? -13.729 6.559 17.138 1.00 87.19 308 SER A N 1
ATOM 2217 C CA . SER A 1 308 ? -12.939 6.466 15.914 1.00 87.19 308 SER A CA 1
ATOM 2218 C C . SER A 1 308 ? -13.312 5.220 15.109 1.00 87.19 308 SER A C 1
ATOM 2220 O O . SER A 1 308 ? -13.720 4.196 15.660 1.00 87.19 308 SER A O 1
ATOM 2222 N N . CYS A 1 309 ? -13.169 5.311 13.788 1.00 89.88 309 CYS A N 1
ATOM 2223 C CA . CYS A 1 309 ? -13.222 4.180 12.868 1.00 89.88 309 CYS A CA 1
ATOM 2224 C C . CYS A 1 309 ? -11.957 4.234 12.007 1.00 89.88 309 CYS A C 1
ATOM 2226 O O . CYS A 1 309 ? -11.667 5.273 11.412 1.00 89.88 309 CYS A O 1
ATOM 2228 N N . ARG A 1 310 ? -11.171 3.153 11.979 1.00 92.81 310 ARG A N 1
ATOM 2229 C CA . ARG A 1 310 ? -9.873 3.111 11.292 1.00 92.81 310 ARG A CA 1
ATOM 2230 C C . ARG A 1 310 ? -9.610 1.767 10.620 1.00 92.81 310 ARG A C 1
ATOM 2232 O O . ARG A 1 310 ? -9.908 0.720 11.184 1.00 92.81 310 ARG A O 1
ATOM 2239 N N . TRP A 1 311 ? -9.005 1.808 9.436 1.00 95.44 311 TRP A N 1
ATOM 2240 C CA . TRP A 1 311 ? -8.462 0.626 8.765 1.00 95.44 311 TRP A CA 1
ATOM 2241 C C . TRP A 1 311 ? -7.062 0.319 9.307 1.00 95.44 311 TRP A C 1
ATOM 2243 O O . TRP A 1 311 ? -6.235 1.228 9.382 1.00 95.44 311 TRP A O 1
ATOM 2253 N N . VAL A 1 312 ? -6.774 -0.937 9.652 1.00 95.88 312 VAL A N 1
ATOM 2254 C CA . VAL A 1 312 ? -5.453 -1.381 10.145 1.00 95.88 312 VAL A CA 1
ATOM 2255 C C . VAL A 1 312 ? -5.028 -2.699 9.493 1.00 95.88 312 VAL A C 1
ATOM 2257 O O . VAL A 1 312 ? -5.875 -3.530 9.181 1.00 95.88 312 VAL A O 1
ATOM 2260 N N . PHE A 1 313 ? -3.723 -2.907 9.282 1.00 95.50 313 PHE A N 1
ATOM 2261 C CA . PHE A 1 313 ? -3.194 -4.178 8.748 1.00 95.50 313 PHE A CA 1
ATOM 2262 C C . PHE A 1 313 ? -3.086 -5.282 9.813 1.00 95.50 313 PHE A C 1
ATOM 2264 O O . PHE A 1 313 ? -3.084 -6.462 9.471 1.00 95.50 313 PHE A O 1
ATOM 2271 N N . ASP A 1 314 ? -3.014 -4.903 11.089 1.00 92.56 314 ASP A N 1
ATOM 2272 C CA . ASP A 1 314 ? -3.020 -5.808 12.236 1.00 92.56 314 ASP A CA 1
ATOM 2273 C C . ASP A 1 314 ? -4.143 -5.370 13.181 1.00 92.56 314 ASP A C 1
ATOM 2275 O O . ASP A 1 314 ? -4.112 -4.267 13.721 1.00 92.56 314 ASP A O 1
ATOM 2279 N N . SER A 1 315 ? -5.167 -6.212 13.318 1.00 89.50 315 SER A N 1
ATOM 2280 C CA . SER A 1 315 ? -6.307 -6.010 14.220 1.00 89.50 315 SER A CA 1
ATOM 2281 C C . SER A 1 315 ? -6.079 -6.578 15.624 1.00 89.50 315 SER A C 1
ATOM 2283 O O . SER A 1 315 ? -6.918 -6.379 16.501 1.00 89.50 315 SER A O 1
ATOM 2285 N N . SER A 1 316 ? -4.964 -7.283 15.850 1.00 88.25 316 SER A N 1
ATOM 2286 C CA . SER A 1 316 ? -4.585 -7.816 17.162 1.00 88.25 316 SER A CA 1
ATOM 2287 C C . SER A 1 316 ? -3.807 -6.808 18.016 1.00 88.25 316 SER A C 1
ATOM 2289 O O . SER A 1 316 ? -3.798 -6.930 19.242 1.00 88.25 316 SER A O 1
ATOM 2291 N N . ASP A 1 317 ? -3.212 -5.792 17.384 1.00 88.12 317 ASP A N 1
ATOM 2292 C CA . ASP A 1 317 ? -2.591 -4.644 18.046 1.00 88.12 317 ASP A CA 1
ATOM 2293 C C . ASP A 1 317 ? -3.639 -3.534 18.308 1.00 88.12 317 ASP A C 1
ATOM 2295 O O . ASP A 1 317 ? -4.124 -2.908 17.360 1.00 88.12 317 ASP A O 1
ATOM 2299 N N . PRO A 1 318 ? -4.010 -3.248 19.574 1.00 80.00 318 PRO A N 1
ATOM 2300 C CA . PRO A 1 318 ? -4.975 -2.193 19.890 1.00 80.00 318 PRO A CA 1
ATOM 2301 C C . PRO A 1 318 ? -4.445 -0.783 19.571 1.00 80.00 318 PRO A C 1
ATOM 2303 O O . PRO A 1 318 ? -5.235 0.113 19.254 1.00 80.00 318 PRO A O 1
ATOM 2306 N N . ASP A 1 319 ? -3.121 -0.595 19.606 1.00 85.25 319 ASP A N 1
ATOM 2307 C CA . ASP A 1 319 ? -2.441 0.676 19.345 1.00 85.25 319 ASP A CA 1
ATOM 2308 C C . ASP A 1 319 ? -2.147 0.885 17.843 1.00 85.25 319 ASP A C 1
ATOM 2310 O O . ASP A 1 319 ? -1.582 1.914 17.444 1.00 85.25 319 ASP A O 1
ATOM 2314 N N . ALA A 1 320 ? -2.578 -0.053 16.986 1.00 88.50 320 ALA A N 1
ATOM 2315 C CA . ALA A 1 320 ? -2.409 0.014 15.542 1.00 88.50 320 ALA A CA 1
ATOM 2316 C C . ALA A 1 320 ? -2.993 1.316 14.968 1.00 88.50 320 ALA A C 1
ATOM 2318 O O . ALA A 1 320 ? -4.198 1.602 15.033 1.00 88.50 320 ALA A O 1
ATOM 2319 N N . LYS A 1 321 ? -2.109 2.117 14.366 1.00 90.75 321 LYS A N 1
ATOM 2320 C CA . LYS A 1 321 ? -2.471 3.385 13.727 1.00 90.75 321 LYS A CA 1
ATOM 2321 C C . LYS A 1 321 ? -3.272 3.135 12.455 1.00 90.75 321 LYS A C 1
ATOM 2323 O O . LYS A 1 321 ? -2.908 2.292 11.638 1.00 90.75 321 LYS A O 1
ATOM 2328 N N . GLY A 1 322 ? -4.319 3.936 12.270 1.00 92.94 322 GLY A N 1
ATOM 2329 C CA . GLY A 1 322 ? -5.127 3.908 11.056 1.00 92.94 322 GLY A CA 1
ATOM 2330 C C . GLY A 1 322 ? -4.300 4.207 9.806 1.00 92.94 322 GLY A C 1
ATOM 2331 O O . GLY A 1 322 ? -3.467 5.118 9.809 1.00 92.94 322 GLY A O 1
ATOM 2332 N N . VAL A 1 323 ? -4.542 3.455 8.734 1.00 95.19 323 VAL A N 1
ATOM 2333 C CA . VAL A 1 323 ? -3.960 3.731 7.417 1.00 95.19 323 VAL A CA 1
ATOM 2334 C C . VAL A 1 323 ? -4.749 4.810 6.672 1.00 95.19 323 VAL A C 1
ATOM 2336 O O . VAL A 1 323 ? -5.919 5.064 6.950 1.00 95.19 323 VAL A O 1
ATOM 2339 N N . SER A 1 324 ? -4.094 5.432 5.695 1.00 94.88 324 SER A N 1
ATOM 2340 C CA . SER A 1 324 ? -4.668 6.393 4.747 1.00 94.88 324 SER A CA 1
ATOM 2341 C C . SER A 1 324 ? -4.432 5.917 3.313 1.00 94.88 324 SER A C 1
ATOM 2343 O O . SER A 1 324 ? -3.643 5.002 3.086 1.00 94.88 324 SER A O 1
ATOM 2345 N N . GLU A 1 325 ? -5.013 6.580 2.315 1.00 95.19 325 GLU A N 1
ATOM 2346 C CA . GLU A 1 325 ? -4.785 6.252 0.898 1.00 95.19 325 GLU A CA 1
ATOM 2347 C C . GLU A 1 325 ? -3.308 6.403 0.466 1.00 95.19 325 GLU A C 1
ATOM 2349 O O . GLU A 1 325 ? -2.868 5.820 -0.530 1.00 95.19 325 GLU A O 1
ATOM 2354 N N . ASN A 1 326 ? -2.528 7.179 1.227 1.00 94.44 326 ASN A N 1
ATOM 2355 C CA . ASN A 1 326 ? -1.094 7.383 1.025 1.00 94.44 326 ASN A CA 1
ATOM 2356 C C . ASN A 1 326 ? -0.213 6.366 1.769 1.00 94.44 326 ASN A C 1
ATOM 2358 O O . ASN A 1 326 ? 0.986 6.311 1.502 1.00 94.44 326 ASN A O 1
ATOM 2362 N N . SER A 1 327 ? -0.772 5.583 2.696 1.00 95.62 327 SER A N 1
ATOM 2363 C CA . SER A 1 327 ? -0.011 4.597 3.467 1.00 95.62 327 SER A CA 1
ATOM 2364 C C . SER A 1 327 ? 0.496 3.465 2.561 1.00 95.62 327 SER A C 1
ATOM 2366 O O . SER A 1 327 ? -0.225 3.059 1.645 1.00 95.62 327 SER A O 1
ATOM 2368 N N . PRO A 1 328 ? 1.715 2.944 2.797 1.00 96.00 328 PRO A N 1
ATOM 2369 C CA . PRO A 1 328 ? 2.238 1.810 2.046 1.00 96.00 328 PRO A CA 1
ATOM 2370 C C . PRO A 1 328 ? 1.448 0.538 2.369 1.00 96.00 328 PRO A C 1
ATOM 2372 O O . PRO A 1 328 ? 1.067 0.308 3.518 1.00 96.00 328 PRO A O 1
ATOM 2375 N N . VAL A 1 329 ? 1.230 -0.311 1.367 1.00 96.44 329 VAL A N 1
ATOM 2376 C CA . VAL A 1 329 ? 0.614 -1.630 1.557 1.00 96.44 329 VAL A CA 1
ATOM 2377 C C . VAL A 1 329 ? 1.618 -2.578 2.212 1.00 96.44 329 VAL A C 1
ATOM 2379 O O . VAL A 1 329 ? 2.597 -2.966 1.579 1.00 96.44 329 VAL A O 1
ATOM 2382 N N . THR A 1 330 ? 1.375 -2.986 3.458 1.00 94.94 330 THR A N 1
ATOM 2383 C CA . THR A 1 330 ? 2.253 -3.922 4.191 1.00 94.94 330 THR A CA 1
ATOM 2384 C C . THR A 1 330 ? 1.640 -5.306 4.418 1.00 94.94 330 THR A C 1
ATOM 2386 O O . THR A 1 330 ? 2.332 -6.198 4.900 1.00 94.94 330 THR A O 1
ATOM 2389 N N . GLY A 1 331 ? 0.375 -5.515 4.045 1.00 94.19 331 GLY A N 1
ATOM 2390 C CA . GLY A 1 331 ? -0.323 -6.797 4.160 1.00 94.19 331 GLY A CA 1
ATOM 2391 C C . GLY A 1 331 ? -1.428 -6.966 3.114 1.00 94.19 331 GLY A C 1
ATOM 2392 O O . GLY A 1 331 ? -1.721 -6.049 2.348 1.00 94.19 331 GLY A O 1
ATOM 2393 N N . SER A 1 332 ? -2.041 -8.151 3.077 1.00 95.69 332 SER A N 1
ATOM 2394 C CA . SER A 1 332 ? -3.124 -8.502 2.141 1.00 95.69 332 SER A CA 1
ATOM 2395 C C . SER A 1 332 ? -4.529 -8.164 2.643 1.00 95.69 332 SER A C 1
ATOM 2397 O O . SER A 1 332 ? -5.476 -8.252 1.864 1.00 95.69 332 SER A O 1
ATOM 2399 N N . THR A 1 333 ? -4.680 -7.793 3.916 1.00 96.62 333 THR A N 1
ATOM 2400 C CA . THR A 1 333 ? -5.977 -7.492 4.534 1.00 96.62 333 THR A CA 1
ATOM 2401 C C . THR A 1 333 ? -5.873 -6.231 5.380 1.00 96.62 333 THR A C 1
ATOM 2403 O O . THR A 1 333 ? -4.959 -6.109 6.191 1.00 96.62 333 THR A O 1
ATOM 2406 N N . LEU A 1 334 ? -6.809 -5.305 5.194 1.00 96.81 334 LEU A N 1
ATOM 2407 C CA . LEU A 1 334 ? -7.109 -4.233 6.133 1.00 96.81 334 LEU A CA 1
ATOM 2408 C C . LEU A 1 334 ? -8.387 -4.598 6.882 1.00 96.81 334 LEU A C 1
ATOM 2410 O O . LEU A 1 334 ? -9.398 -4.899 6.255 1.00 96.81 334 LEU A O 1
ATOM 2414 N N . TYR A 1 335 ? -8.344 -4.523 8.205 1.00 95.12 335 TYR A N 1
ATOM 2415 C CA . TYR A 1 335 ? -9.477 -4.767 9.089 1.00 95.12 335 TYR A CA 1
ATOM 2416 C C . TYR A 1 335 ? -10.079 -3.440 9.548 1.00 95.12 335 TYR A C 1
ATOM 2418 O O . TYR A 1 335 ? -9.345 -2.507 9.894 1.00 95.12 335 TYR A O 1
ATOM 2426 N N . ALA A 1 336 ? -11.406 -3.354 9.573 1.00 93.88 336 ALA A N 1
ATOM 2427 C CA . ALA A 1 336 ? -12.117 -2.211 10.128 1.00 93.88 336 ALA A CA 1
ATOM 2428 C C . ALA A 1 336 ? -12.155 -2.293 11.661 1.00 93.88 336 ALA A C 1
ATOM 2430 O O . ALA A 1 336 ? -12.877 -3.105 12.239 1.00 93.88 336 ALA A O 1
ATOM 2431 N N . VAL A 1 337 ? -11.416 -1.411 12.334 1.00 91.25 337 VAL A N 1
ATOM 2432 C CA . VAL A 1 337 ? -11.457 -1.256 13.793 1.00 91.25 337 VAL A CA 1
ATOM 2433 C C . VAL A 1 337 ? -12.356 -0.077 14.150 1.00 91.25 337 VAL A C 1
ATOM 2435 O O . VAL A 1 337 ? -12.170 1.038 13.657 1.00 91.25 337 VAL A O 1
ATOM 2438 N N . ARG A 1 338 ? -13.334 -0.328 15.027 1.00 89.19 338 ARG A N 1
ATOM 2439 C CA . ARG A 1 338 ? -14.263 0.673 15.567 1.00 89.19 338 ARG A CA 1
ATOM 2440 C C . ARG A 1 338 ? -14.051 0.794 17.069 1.00 89.19 338 ARG A C 1
ATOM 2442 O O . ARG A 1 338 ? -14.212 -0.179 17.800 1.00 89.19 338 ARG A O 1
ATOM 2449 N N . GLU A 1 339 ? -13.690 1.982 17.524 1.00 88.06 339 GLU A N 1
ATOM 2450 C CA . GLU A 1 339 ? -13.399 2.264 18.927 1.00 88.06 339 GLU A CA 1
ATOM 2451 C C . GLU A 1 339 ? -14.644 2.844 19.600 1.00 88.06 339 GLU A C 1
ATOM 2453 O O . GLU A 1 339 ? -15.219 3.807 19.098 1.00 88.06 339 GLU A O 1
ATOM 2458 N N . ILE A 1 340 ? -15.113 2.238 20.694 1.00 90.12 340 ILE A N 1
ATOM 2459 C CA . ILE A 1 340 ? -16.355 2.656 21.363 1.00 90.12 340 ILE A CA 1
ATOM 2460 C C . ILE A 1 340 ? -16.126 3.984 22.100 1.00 90.12 340 ILE A C 1
ATOM 2462 O O . ILE A 1 340 ? -15.116 4.167 22.778 1.00 90.12 340 ILE A O 1
ATOM 2466 N N . ALA A 1 341 ? -17.069 4.917 21.972 1.00 91.81 341 ALA A N 1
ATOM 2467 C CA . ALA A 1 341 ? -16.966 6.234 22.584 1.00 91.81 341 ALA A CA 1
ATOM 2468 C C . ALA A 1 341 ? -17.114 6.189 24.114 1.00 91.81 341 ALA A C 1
ATOM 2470 O O . ALA A 1 341 ? -17.877 5.404 24.674 1.00 91.81 341 ALA A O 1
ATOM 2471 N N . SER A 1 342 ? -16.437 7.099 24.814 1.00 91.25 342 SER A N 1
ATOM 2472 C CA . SER A 1 342 ? -16.624 7.247 26.260 1.00 91.25 342 SER A CA 1
ATOM 2473 C C . SER A 1 342 ? -18.075 7.637 26.599 1.00 91.25 342 SER A C 1
ATOM 2475 O O . SER A 1 342 ? -18.630 8.552 25.982 1.00 91.25 342 SER A O 1
ATOM 2477 N N . PRO A 1 343 ? -18.701 7.002 27.604 1.00 95.12 343 PRO A N 1
ATOM 2478 C CA . PRO A 1 343 ? -20.068 7.306 28.019 1.00 95.12 343 PRO A CA 1
ATOM 2479 C C . PRO A 1 343 ? -20.161 8.658 28.735 1.00 95.12 343 PRO A C 1
ATOM 2481 O O . PRO A 1 343 ? -19.223 9.110 29.397 1.00 95.12 343 PRO A O 1
ATOM 2484 N N . LYS A 1 344 ? -21.346 9.271 28.703 1.00 95.50 344 LYS A N 1
ATOM 2485 C CA . LYS A 1 344 ? -21.658 10.447 29.525 1.00 95.50 344 LYS A CA 1
ATOM 2486 C C . LYS A 1 344 ? -22.216 9.976 30.869 1.00 95.50 344 LYS A C 1
ATOM 2488 O O . LYS A 1 344 ? -23.209 9.253 30.894 1.00 95.50 344 LYS A O 1
ATOM 2493 N N . ILE A 1 345 ? -21.587 10.383 31.976 1.00 96.00 345 ILE A N 1
ATOM 2494 C CA . ILE A 1 345 ? -21.983 10.020 33.351 1.00 96.00 345 ILE A CA 1
ATOM 2495 C C . ILE A 1 345 ? -22.037 11.279 34.227 1.00 96.00 345 ILE A C 1
ATOM 2497 O O . ILE A 1 345 ? -21.020 11.959 34.419 1.00 96.00 345 ILE A O 1
ATOM 2501 N N . SER A 1 346 ? -23.212 11.553 34.793 1.00 95.94 346 SER A N 1
ATOM 2502 C CA . SER A 1 346 ? -23.486 12.667 35.711 1.00 95.94 346 SER A CA 1
ATOM 2503 C C . SER A 1 346 ? -24.250 12.194 36.951 1.00 95.94 346 SER A C 1
ATOM 2505 O O . SER A 1 346 ? -24.828 11.108 36.955 1.00 95.94 346 SER A O 1
ATOM 2507 N N . PHE A 1 347 ? -24.214 13.004 38.005 1.00 97.12 347 PHE A N 1
ATOM 2508 C CA . PHE A 1 347 ? -24.708 12.687 39.344 1.00 97.12 347 PHE A CA 1
ATOM 2509 C C . PHE A 1 347 ? -25.691 13.776 39.795 1.00 97.12 347 PHE A C 1
ATOM 2511 O O . PHE A 1 347 ? -25.544 14.929 39.386 1.00 97.12 347 PHE A O 1
ATOM 2518 N N . SER A 1 348 ? -26.686 13.421 40.612 1.00 95.50 348 SER A N 1
ATOM 2519 C CA . SER A 1 348 ? -27.550 14.386 41.307 1.00 95.50 348 SER A CA 1
ATOM 2520 C C . SER A 1 348 ? -26.756 15.247 42.299 1.00 95.50 348 SER A C 1
ATOM 2522 O O . SER A 1 348 ? -25.592 14.963 42.576 1.00 95.50 348 SER A O 1
ATOM 2524 N N . GLY A 1 349 ? -27.388 16.276 42.865 1.00 94.06 349 GLY A N 1
ATOM 2525 C CA . GLY A 1 349 ? -26.859 16.948 44.055 1.00 94.06 349 GLY A CA 1
ATOM 2526 C C . GLY A 1 349 ? -26.989 16.094 45.322 1.00 94.06 349 GLY A C 1
ATOM 2527 O O . GLY A 1 349 ? -27.590 15.014 45.289 1.00 94.06 349 GLY A O 1
ATOM 2528 N N . ASP A 1 350 ? -26.431 16.613 46.416 1.00 95.44 350 ASP A N 1
ATOM 2529 C CA . ASP A 1 350 ? -26.681 16.147 47.785 1.00 95.44 350 ASP A CA 1
ATOM 2530 C C . ASP A 1 350 ? -28.172 16.263 48.153 1.00 95.44 350 ASP A C 1
ATOM 2532 O O . ASP A 1 350 ? -28.932 17.004 47.520 1.00 95.44 350 ASP A O 1
ATOM 2536 N N . ILE A 1 351 ? -28.587 15.538 49.192 1.00 94.44 351 ILE A N 1
ATOM 2537 C CA . ILE A 1 351 ? -29.918 15.668 49.795 1.00 94.44 351 ILE A CA 1
ATOM 2538 C C . ILE A 1 351 ? -29.755 16.403 51.125 1.00 94.44 351 ILE A C 1
ATOM 2540 O O . ILE A 1 351 ? -29.074 15.904 52.015 1.00 94.44 351 ILE A O 1
ATOM 2544 N N . ASP A 1 352 ? -30.410 17.553 51.254 1.00 93.25 352 ASP A N 1
ATOM 2545 C CA . ASP A 1 352 ? -30.600 18.273 52.514 1.00 93.25 352 ASP A CA 1
ATOM 2546 C C . ASP A 1 352 ? -32.070 18.710 52.576 1.00 93.25 352 ASP A C 1
ATOM 2548 O O . ASP A 1 352 ? -32.535 19.465 51.716 1.00 93.25 352 ASP A O 1
ATOM 2552 N N . ALA A 1 353 ? -32.836 18.131 53.501 1.00 90.88 353 ALA A N 1
ATOM 2553 C CA . ALA A 1 353 ? -34.287 18.284 53.568 1.00 90.88 353 ALA A CA 1
ATOM 2554 C C . ALA A 1 353 ? -34.828 18.146 55.000 1.00 90.88 353 ALA A C 1
ATOM 2556 O O . ALA A 1 353 ? -34.241 17.478 55.849 1.00 90.88 353 ALA A O 1
ATOM 2557 N N . ALA A 1 354 ? -35.999 18.732 55.249 1.00 89.25 354 ALA A N 1
ATOM 2558 C CA . ALA A 1 354 ? -36.809 18.411 56.422 1.00 89.25 354 ALA A CA 1
ATOM 2559 C C . ALA A 1 354 ? -37.719 17.212 56.114 1.00 89.25 354 ALA A C 1
ATOM 2561 O O . ALA A 1 354 ? -38.223 17.092 54.998 1.00 89.25 354 ALA A O 1
ATOM 2562 N N . TYR A 1 355 ? -37.958 16.353 57.102 1.00 90.50 355 TYR A N 1
ATOM 2563 C CA . TYR A 1 355 ? -38.797 15.167 56.965 1.00 90.50 355 TYR A CA 1
ATOM 2564 C C . TYR A 1 355 ? -40.261 15.533 56.680 1.00 90.50 355 TYR A C 1
ATOM 2566 O O . TYR A 1 355 ? -40.987 16.017 57.549 1.00 90.50 355 TYR A O 1
ATOM 2574 N N . ASP A 1 356 ? -40.702 15.257 55.455 1.00 87.50 356 ASP A N 1
ATOM 2575 C CA . ASP A 1 356 ? -42.053 15.510 54.940 1.00 87.50 356 ASP A CA 1
ATOM 2576 C C . ASP A 1 356 ? -42.790 14.215 54.529 1.00 87.50 356 ASP A C 1
ATOM 2578 O O . ASP A 1 356 ? -43.907 14.265 54.008 1.00 87.50 356 ASP A O 1
ATOM 2582 N N . LYS A 1 357 ? -42.176 13.048 54.789 1.00 87.12 357 LYS A N 1
ATOM 2583 C CA . LYS A 1 357 ? -42.587 11.701 54.333 1.00 87.12 357 LYS A CA 1
ATOM 2584 C C . LYS A 1 357 ? -42.537 11.506 52.810 1.00 87.12 357 LYS A C 1
ATOM 2586 O O . LYS A 1 357 ? -43.051 10.504 52.305 1.00 87.12 357 LYS A O 1
ATOM 2591 N N . ALA A 1 358 ? -41.932 12.429 52.064 1.00 89.88 358 ALA A N 1
ATOM 2592 C CA . ALA A 1 358 ? -41.657 12.253 50.650 1.00 89.88 358 ALA A CA 1
ATOM 2593 C C . ALA A 1 358 ? -40.413 11.380 50.426 1.00 89.88 358 ALA A C 1
ATOM 2595 O O . ALA A 1 358 ? -39.663 11.012 51.331 1.00 89.88 358 ALA A O 1
ATOM 2596 N N . LYS A 1 359 ? -40.217 10.998 49.164 1.00 93.00 359 LYS A N 1
ATOM 2597 C CA . LYS A 1 359 ? -39.132 10.119 48.734 1.00 93.00 359 LYS A CA 1
ATOM 2598 C C . LYS A 1 359 ? -38.001 10.938 48.119 1.00 93.00 359 LYS A C 1
ATOM 2600 O O . LYS A 1 359 ? -38.065 11.294 46.941 1.00 93.00 359 LYS A O 1
ATOM 2605 N N . HIS A 1 360 ? -36.927 11.151 48.869 1.00 92.19 360 HIS A N 1
ATOM 2606 C CA . HIS A 1 360 ? -35.702 11.756 48.346 1.00 92.19 360 HIS A CA 1
ATOM 2607 C C . HIS A 1 360 ? -34.883 10.700 47.592 1.00 92.19 360 HIS A C 1
ATOM 2609 O O . HIS A 1 360 ? -34.894 9.522 47.949 1.00 92.19 360 HIS A O 1
ATOM 2615 N N . THR A 1 361 ? -34.228 11.071 46.487 1.00 95.06 361 THR A N 1
ATOM 2616 C CA . THR A 1 361 ? -33.566 10.100 45.596 1.00 95.06 361 THR A CA 1
ATOM 2617 C C . THR A 1 361 ? -32.261 10.639 45.020 1.00 95.06 361 THR A C 1
ATOM 2619 O O . THR A 1 361 ? -32.269 11.582 44.231 1.00 95.06 361 THR A O 1
ATOM 2622 N N . LEU A 1 362 ? -31.155 9.969 45.345 1.00 96.31 362 LEU A N 1
ATOM 2623 C CA . LEU A 1 362 ? -29.882 10.117 44.647 1.00 96.31 362 LEU A CA 1
ATOM 2624 C C . LEU A 1 362 ? -29.974 9.421 43.291 1.00 96.31 362 LEU A C 1
ATOM 2626 O O . LEU A 1 362 ? -30.488 8.305 43.195 1.00 96.31 362 LEU A O 1
ATOM 2630 N N . SER A 1 363 ? -29.476 10.069 42.242 1.00 95.12 363 SER A N 1
ATOM 2631 C CA . SER A 1 363 ? -29.576 9.569 40.868 1.00 95.12 363 SER A CA 1
ATOM 2632 C C . SER A 1 363 ? -28.253 9.697 40.121 1.00 95.12 363 SER A C 1
ATOM 2634 O O . SER A 1 363 ? -27.561 10.710 40.212 1.00 95.12 363 SER A O 1
ATOM 2636 N N . VAL A 1 364 ? -27.936 8.683 39.321 1.00 97.19 364 VAL A N 1
ATOM 2637 C CA . VAL A 1 364 ? -26.886 8.721 38.305 1.00 97.19 364 VAL A CA 1
ATOM 2638 C C . VAL A 1 364 ? -27.544 8.731 36.933 1.00 97.19 364 VAL A C 1
ATOM 2640 O O . VAL A 1 364 ? -28.203 7.767 36.544 1.00 97.19 364 VAL A O 1
ATOM 2643 N N . THR A 1 365 ? -27.297 9.780 36.158 1.00 96.12 365 THR A N 1
ATOM 2644 C CA . THR A 1 365 ? -27.720 9.839 34.757 1.00 96.12 365 THR A CA 1
ATOM 2645 C C . THR A 1 365 ? -26.568 9.383 33.872 1.00 96.12 365 THR A C 1
ATOM 2647 O O . THR A 1 365 ? -25.507 10.018 33.831 1.00 96.12 365 THR A O 1
ATOM 2650 N N . VAL A 1 366 ? -26.789 8.279 33.157 1.00 95.12 366 VAL A N 1
ATOM 2651 C CA . VAL A 1 366 ? -25.851 7.684 32.198 1.00 95.12 366 VAL A CA 1
ATOM 2652 C C . VAL A 1 366 ? -26.422 7.751 30.783 1.00 95.12 366 VAL A C 1
ATOM 2654 O O . VAL A 1 366 ? -27.631 7.647 30.593 1.00 95.12 366 VAL A O 1
ATOM 2657 N N . SER A 1 367 ? -25.566 7.911 29.775 1.00 93.81 367 SER A N 1
ATOM 2658 C CA . SER A 1 367 ? -25.955 7.703 28.375 1.00 93.81 367 SER A CA 1
ATOM 2659 C C . SER A 1 367 ? -24.772 7.269 27.513 1.00 93.81 367 SER A C 1
ATOM 2661 O O . SER A 1 367 ? -23.647 7.752 27.666 1.00 93.81 367 SER A O 1
ATOM 2663 N N . HIS A 1 368 ? -25.050 6.345 26.596 1.00 95.25 368 HIS A N 1
ATOM 2664 C CA . HIS A 1 368 ? -24.161 5.926 25.520 1.00 95.25 368 HIS A CA 1
ATOM 2665 C C . HIS A 1 368 ? -25.021 5.380 24.363 1.00 95.25 368 HIS A C 1
ATOM 2667 O O . HIS A 1 368 ? -25.951 4.631 24.657 1.00 95.25 368 HIS A O 1
ATOM 2673 N N . PRO A 1 369 ? -24.758 5.694 23.080 1.00 93.50 369 PRO A N 1
ATOM 2674 C CA . PRO A 1 369 ? -25.634 5.255 21.984 1.00 93.50 369 PRO A CA 1
ATOM 2675 C C . PRO A 1 369 ? -25.728 3.730 21.811 1.00 93.50 369 PRO A C 1
ATOM 2677 O O . PRO A 1 369 ? -26.796 3.211 21.516 1.00 93.50 369 PRO A O 1
ATOM 2680 N N . LEU A 1 370 ? -24.645 2.990 22.088 1.00 92.69 370 LEU A N 1
ATOM 2681 C CA . LEU A 1 370 ? -24.636 1.514 22.073 1.00 92.69 370 LEU A CA 1
ATOM 2682 C C . LEU A 1 370 ? -25.169 0.868 23.372 1.00 92.69 370 LEU A C 1
ATOM 2684 O O . LEU A 1 370 ? -24.941 -0.327 23.595 1.00 92.69 370 LEU A O 1
ATOM 2688 N N . TYR A 1 371 ? -25.802 1.639 24.265 1.00 94.06 371 TYR A N 1
ATOM 2689 C CA . TYR A 1 371 ? -26.359 1.116 25.515 1.00 94.06 371 TYR A CA 1
ATOM 2690 C C . TYR A 1 371 ? -27.481 0.102 25.257 1.00 94.06 371 TYR A C 1
ATOM 2692 O O . TYR A 1 371 ? -28.348 0.316 24.413 1.00 94.06 371 TYR A O 1
ATOM 2700 N N . SER A 1 372 ? -27.497 -0.980 26.033 1.00 92.94 372 SER A N 1
ATOM 2701 C CA . SER A 1 372 ? -28.637 -1.893 26.110 1.00 92.94 372 SER A CA 1
ATOM 2702 C C . SER A 1 372 ? -28.788 -2.430 27.534 1.00 92.94 372 SER A C 1
ATOM 2704 O O . SER A 1 372 ? -27.804 -2.553 28.265 1.00 92.94 372 SER A O 1
ATOM 2706 N N . ALA A 1 373 ? -30.019 -2.751 27.933 1.00 91.31 373 ALA A N 1
ATOM 2707 C CA . ALA A 1 373 ? -30.291 -3.375 29.225 1.00 91.31 373 ALA A CA 1
ATOM 2708 C C . ALA A 1 373 ? -29.640 -4.770 29.297 1.00 91.31 373 ALA A C 1
ATOM 2710 O O . ALA A 1 373 ? -29.507 -5.461 28.283 1.00 91.31 373 ALA A O 1
ATOM 2711 N N . ALA A 1 374 ? -29.207 -5.197 30.487 1.00 89.31 374 ALA A N 1
ATOM 2712 C CA . ALA A 1 374 ? -28.340 -6.373 30.628 1.00 89.31 374 ALA A CA 1
ATOM 2713 C C . ALA A 1 374 ? -28.978 -7.689 30.128 1.00 89.31 374 ALA A C 1
ATOM 2715 O O . ALA A 1 374 ? -28.264 -8.571 29.631 1.00 89.31 374 ALA A O 1
ATOM 2716 N N . ASP A 1 375 ? -30.310 -7.782 30.213 1.00 89.19 375 ASP A N 1
ATOM 2717 C CA . ASP A 1 375 ? -31.158 -8.878 29.731 1.00 89.19 375 ASP A CA 1
ATOM 2718 C C . ASP A 1 375 ? -31.241 -8.965 28.195 1.00 89.19 375 ASP A C 1
ATOM 2720 O O . ASP A 1 375 ? -31.384 -10.059 27.651 1.00 89.19 375 ASP A O 1
ATOM 2724 N N . LYS A 1 376 ? -31.121 -7.828 27.498 1.00 90.56 376 LYS A N 1
ATOM 2725 C CA . LYS A 1 376 ? -31.291 -7.690 26.037 1.00 90.56 376 LYS A CA 1
ATOM 2726 C C . LYS A 1 376 ? -29.999 -7.434 25.273 1.00 90.56 376 LYS A C 1
ATOM 2728 O O . LYS A 1 376 ? -29.980 -7.572 24.053 1.00 90.56 376 LYS A O 1
ATOM 2733 N N . ALA A 1 377 ? -28.935 -7.030 25.958 1.00 89.62 377 ALA A N 1
ATOM 2734 C CA . ALA A 1 377 ? -27.660 -6.705 25.340 1.00 89.62 377 ALA A CA 1
ATOM 2735 C C . ALA A 1 377 ? -27.075 -7.902 24.569 1.00 89.62 377 ALA A C 1
ATOM 2737 O O . ALA A 1 377 ? -26.950 -9.000 25.121 1.00 89.62 377 ALA A O 1
ATOM 2738 N N . GLY A 1 378 ? -26.673 -7.671 23.322 1.00 89.25 378 GLY A N 1
ATOM 2739 C CA . GLY A 1 378 ? -25.796 -8.559 22.566 1.00 89.25 378 GLY A CA 1
ATOM 2740 C C . GLY A 1 378 ? -24.323 -8.291 22.877 1.00 89.25 378 GLY A C 1
ATOM 2741 O O . GLY A 1 378 ? -23.984 -7.433 23.694 1.00 89.25 378 GLY A O 1
ATOM 2742 N N . GLU A 1 379 ? -23.439 -9.029 22.216 1.00 88.31 379 GLU A N 1
ATOM 2743 C CA . GLU A 1 379 ? -22.006 -8.732 22.211 1.00 88.31 379 GLU A CA 1
ATOM 2744 C C . GLU A 1 379 ? -21.739 -7.319 21.656 1.00 88.31 379 GLU A C 1
ATOM 2746 O O . GLU A 1 379 ? -22.433 -6.850 20.754 1.00 88.31 379 GLU A O 1
ATOM 2751 N N . GLY A 1 380 ? -20.763 -6.609 22.225 1.00 87.25 380 GLY A N 1
ATOM 2752 C CA . GLY A 1 380 ? -20.402 -5.245 21.829 1.00 87.25 380 GLY A CA 1
ATOM 2753 C C . GLY A 1 380 ? -21.315 -4.135 22.371 1.00 87.25 380 GLY A C 1
ATOM 2754 O O . GLY A 1 380 ? -20.940 -2.964 22.299 1.00 87.25 380 GLY A O 1
ATOM 2755 N N . ASN A 1 381 ? -22.477 -4.453 22.959 1.00 92.62 381 ASN A N 1
ATOM 2756 C CA . ASN A 1 381 ? -23.302 -3.448 23.637 1.00 92.62 381 ASN A CA 1
ATOM 2757 C C . ASN A 1 381 ? -22.622 -2.908 24.903 1.00 92.62 381 ASN A C 1
ATOM 2759 O O . ASN A 1 381 ? -21.917 -3.630 25.611 1.00 92.62 381 ASN A O 1
ATOM 2763 N N . VAL A 1 382 ? -22.911 -1.647 25.227 1.00 94.94 382 VAL A N 1
ATOM 2764 C CA . VAL A 1 382 ? -22.481 -1.016 26.479 1.00 94.94 382 VAL A CA 1
ATOM 2765 C C . VAL A 1 382 ? -23.511 -1.275 27.580 1.00 94.94 382 VAL A C 1
ATOM 2767 O O . VAL A 1 382 ? -24.711 -1.089 27.392 1.00 94.94 382 VAL A O 1
ATOM 2770 N N . LEU A 1 383 ? -23.020 -1.684 28.744 1.00 95.56 383 LEU A N 1
ATOM 2771 C CA . LEU A 1 383 ? -23.757 -1.920 29.980 1.00 95.56 383 LEU A CA 1
ATOM 2772 C C . LEU A 1 383 ? -23.308 -0.909 31.038 1.00 95.56 383 LEU A C 1
ATOM 2774 O O . LEU A 1 383 ? -22.139 -0.526 31.054 1.00 95.56 383 LEU A O 1
ATOM 2778 N N . PHE A 1 384 ? -24.188 -0.541 31.971 1.00 96.50 384 PHE A N 1
ATOM 2779 C CA . PHE A 1 384 ? -23.814 0.236 33.157 1.00 96.50 384 PHE A CA 1
ATOM 2780 C C . PHE A 1 384 ? -24.025 -0.592 34.423 1.00 96.50 384 PHE A C 1
ATOM 2782 O O . PHE A 1 384 ? -25.149 -0.974 34.749 1.00 96.50 384 PHE A O 1
ATOM 2789 N N . TYR A 1 385 ? -22.930 -0.875 35.124 1.00 96.25 385 TYR A N 1
ATOM 2790 C CA . TYR A 1 385 ? -22.917 -1.591 36.393 1.00 96.25 385 TYR A CA 1
ATOM 2791 C C . TYR A 1 385 ? -22.658 -0.610 37.535 1.00 96.25 385 TYR A C 1
ATOM 2793 O O . TYR A 1 385 ? -21.721 0.187 37.482 1.00 96.25 385 TYR A O 1
ATOM 2801 N N . TYR A 1 386 ? -23.485 -0.669 38.573 1.00 97.25 386 TYR A N 1
ATOM 2802 C CA . TYR A 1 386 ? -23.445 0.247 39.708 1.00 97.25 386 TYR A CA 1
ATOM 2803 C C . TYR A 1 386 ? -23.038 -0.507 40.969 1.00 97.25 386 TYR A C 1
ATOM 2805 O O . TYR A 1 386 ? -23.434 -1.656 41.173 1.00 97.25 386 TYR A O 1
ATOM 2813 N N . ILE A 1 387 ? -22.279 0.160 41.834 1.00 97.19 387 ILE A N 1
ATOM 2814 C CA . ILE A 1 387 ? -21.897 -0.309 43.165 1.00 97.19 387 ILE A CA 1
ATOM 2815 C C . ILE A 1 387 ? -22.134 0.853 44.128 1.00 97.19 387 ILE A C 1
ATOM 2817 O O . ILE A 1 387 ? -21.348 1.797 44.171 1.00 97.19 387 ILE A O 1
ATOM 2821 N N . TRP A 1 388 ? -23.234 0.794 44.870 1.00 97.56 388 TRP A N 1
ATOM 2822 C CA . TRP A 1 388 ? -23.578 1.733 45.934 1.00 97.56 388 TRP A CA 1
ATOM 2823 C C . TRP A 1 388 ? -23.035 1.227 47.265 1.00 97.56 388 TRP A C 1
ATOM 2825 O O . TRP A 1 388 ? -23.183 0.044 47.573 1.00 97.56 388 TRP A O 1
ATOM 2835 N N . THR A 1 389 ? -22.453 2.113 48.069 1.00 97.00 389 THR A N 1
ATOM 2836 C CA . THR A 1 389 ? -21.992 1.811 49.430 1.00 97.00 389 THR A CA 1
ATOM 2837 C C . THR A 1 389 ? -22.263 2.981 50.364 1.00 97.00 389 THR A C 1
ATOM 2839 O O . THR A 1 389 ? -21.913 4.112 50.034 1.00 97.00 389 THR A O 1
ATOM 2842 N N . TRP A 1 390 ? -22.819 2.705 51.537 1.00 95.75 390 TRP A N 1
ATOM 2843 C CA . TRP A 1 390 ? -23.031 3.676 52.615 1.00 95.75 390 TRP A CA 1
ATOM 2844 C C . TRP A 1 390 ? -22.769 3.004 53.966 1.00 95.75 390 TRP A C 1
ATOM 2846 O O . TRP A 1 390 ? -22.521 1.797 54.022 1.00 95.75 390 TRP A O 1
ATOM 2856 N N . GLU A 1 391 ? -22.784 3.772 55.049 1.00 93.44 391 GLU A N 1
ATOM 2857 C CA . GLU A 1 391 ? -22.654 3.254 56.411 1.00 93.44 391 GLU A CA 1
ATOM 2858 C C . GLU A 1 391 ? -23.875 3.661 57.229 1.00 93.44 391 GLU A C 1
ATOM 2860 O O . GLU A 1 391 ? -24.271 4.821 57.212 1.00 93.44 391 GLU A O 1
ATOM 2865 N N . GLU A 1 392 ? -24.483 2.698 57.914 1.00 88.94 392 GLU A N 1
ATOM 2866 C CA . GLU A 1 392 ? -25.741 2.862 58.636 1.00 88.94 392 GLU A CA 1
ATOM 2867 C C . GLU A 1 392 ? -25.643 2.083 59.952 1.00 88.94 392 GLU A C 1
ATOM 2869 O O . GLU A 1 392 ? -25.289 0.902 59.949 1.00 88.94 392 GLU A O 1
ATOM 2874 N N . ASN A 1 393 ? -25.880 2.744 61.090 1.00 84.75 393 ASN A N 1
ATOM 2875 C CA . ASN A 1 393 ? -25.705 2.169 62.435 1.00 84.75 393 ASN A CA 1
ATOM 2876 C C . ASN A 1 393 ? -24.318 1.522 62.679 1.00 84.75 393 ASN A C 1
ATOM 2878 O O . ASN A 1 393 ? -24.206 0.501 63.359 1.00 84.75 393 ASN A O 1
ATOM 2882 N N . GLY A 1 394 ? -23.254 2.091 62.097 1.00 81.88 394 GLY A N 1
ATOM 2883 C CA . GLY A 1 394 ? -21.887 1.553 62.179 1.00 81.88 394 GLY A CA 1
ATOM 2884 C C . GLY A 1 394 ? -21.646 0.289 61.339 1.00 81.88 394 GLY A C 1
ATOM 2885 O O . GLY A 1 394 ? -20.637 -0.395 61.521 1.00 81.88 394 GLY A O 1
ATOM 2886 N N . GLN A 1 395 ? -22.573 -0.065 60.441 1.00 90.62 395 GLN A N 1
ATOM 2887 C CA . GLN A 1 395 ? -22.432 -1.181 59.508 1.00 90.62 395 GLN A CA 1
ATOM 2888 C C . GLN A 1 395 ? -22.378 -0.689 58.063 1.00 90.62 395 GLN A C 1
ATOM 2890 O O . GLN A 1 395 ? -23.260 0.031 57.591 1.00 90.62 395 GLN A O 1
ATOM 2895 N N . LYS A 1 396 ? -21.352 -1.133 57.332 1.00 92.94 396 LYS A N 1
ATOM 2896 C CA . LYS A 1 396 ? -21.211 -0.855 55.904 1.00 92.94 396 LYS A CA 1
ATOM 2897 C C . LYS A 1 396 ? -22.231 -1.658 55.095 1.00 92.94 396 LYS A C 1
ATOM 2899 O O . LYS A 1 396 ? -22.192 -2.887 55.091 1.00 92.94 396 LYS A O 1
ATOM 2904 N N . GLN A 1 397 ? -23.059 -0.949 54.342 1.00 95.56 397 GLN A N 1
ATOM 2905 C CA . GLN A 1 397 ? -24.003 -1.501 53.380 1.00 95.56 397 GLN A CA 1
ATOM 2906 C C . GLN A 1 397 ? -23.413 -1.470 51.962 1.00 95.56 397 GLN A C 1
ATOM 2908 O O . GLN A 1 397 ? -22.614 -0.593 51.617 1.00 95.56 397 GLN A O 1
ATOM 2913 N N . GLU A 1 398 ? -23.808 -2.427 51.121 1.00 96.12 398 GLU A N 1
ATOM 2914 C CA . GLU A 1 398 ? -23.443 -2.478 49.701 1.00 96.12 398 GLU A CA 1
ATOM 2915 C C . GLU A 1 398 ? -24.633 -2.950 48.858 1.00 96.12 398 GLU A C 1
ATOM 2917 O O . GLU A 1 398 ? -25.274 -3.952 49.174 1.00 96.12 398 GLU A O 1
ATOM 2922 N N . ARG A 1 399 ? -24.893 -2.272 47.736 1.00 95.81 399 ARG A N 1
ATOM 2923 C CA . ARG A 1 399 ? -25.868 -2.705 46.729 1.00 95.81 399 ARG A CA 1
ATOM 2924 C C . ARG A 1 399 ? -25.269 -2.574 45.334 1.00 95.81 399 ARG A C 1
ATOM 2926 O O . ARG A 1 399 ? -24.889 -1.481 44.924 1.00 95.81 399 ARG A O 1
ATOM 2933 N N . LYS A 1 400 ? -25.207 -3.678 44.588 1.00 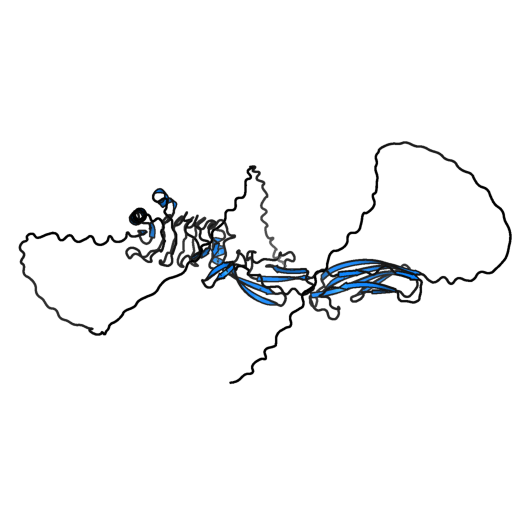96.19 400 LYS A N 1
ATOM 2934 C CA . LYS A 1 400 ? -24.586 -3.726 43.256 1.00 96.19 400 LYS A CA 1
ATOM 2935 C C . LYS A 1 400 ? -25.419 -4.477 42.228 1.00 96.19 400 LYS A C 1
ATOM 2937 O O . LYS A 1 400 ? -26.184 -5.368 42.589 1.00 96.19 400 LYS A O 1
ATOM 2942 N N . GLY A 1 401 ? -25.269 -4.101 40.962 1.00 94.19 401 GLY A N 1
ATOM 2943 C CA . GLY A 1 401 ? -26.059 -4.644 39.861 1.00 94.19 401 GLY A CA 1
ATOM 2944 C C . GLY A 1 401 ? -26.123 -3.718 38.650 1.00 94.19 401 GLY A C 1
ATOM 2945 O O . GLY A 1 401 ? -25.687 -2.566 38.696 1.00 94.19 401 GLY A O 1
ATOM 2946 N N . TYR A 1 402 ? -26.701 -4.238 37.573 1.00 91.25 402 TYR A N 1
ATOM 2947 C CA . TYR A 1 402 ? -27.158 -3.445 36.433 1.00 91.25 402 TYR A CA 1
ATOM 2948 C C . TYR A 1 402 ? -28.508 -2.788 36.774 1.00 91.25 402 TYR A C 1
ATOM 2950 O O . TYR A 1 402 ? -29.189 -3.228 37.701 1.00 91.25 402 TYR A O 1
ATOM 2958 N N . ASP A 1 403 ? -28.868 -1.715 36.066 1.00 85.56 403 ASP A N 1
ATOM 2959 C CA . ASP A 1 403 ? -30.146 -0.992 36.221 1.00 85.56 403 ASP A CA 1
ATOM 2960 C C . ASP A 1 403 ? -30.407 -0.395 37.628 1.00 85.56 403 ASP A C 1
ATOM 2962 O O . ASP A 1 403 ? -31.534 -0.065 37.995 1.00 85.56 403 ASP A O 1
ATOM 2966 N N . LEU A 1 404 ? -29.347 -0.194 38.421 1.00 93.19 404 LEU A N 1
ATOM 2967 C CA . LEU A 1 404 ? -29.382 0.457 39.738 1.00 93.19 404 LEU A CA 1
ATOM 2968 C C . LEU A 1 404 ? -28.948 1.929 39.657 1.00 93.19 404 LEU A C 1
ATOM 2970 O O . LEU A 1 404 ? -28.059 2.372 40.385 1.00 93.19 404 LEU A O 1
ATOM 2974 N N . SER A 1 405 ? -29.566 2.700 38.763 1.00 93.62 405 SER A N 1
ATOM 2975 C CA . SER A 1 405 ? -29.209 4.104 38.520 1.00 93.62 405 SER A CA 1
ATOM 2976 C C . SER A 1 405 ? -29.625 5.075 39.633 1.00 93.62 405 SER A C 1
ATOM 2978 O O . SER A 1 405 ? -29.307 6.259 39.543 1.00 93.62 405 SER A O 1
ATOM 2980 N N . SER A 1 406 ? -30.329 4.623 40.673 1.00 94.56 406 SER A N 1
ATOM 2981 C CA . SER A 1 406 ? -30.775 5.472 41.781 1.00 94.56 406 SER A CA 1
ATOM 2982 C C . SER A 1 406 ? -30.868 4.737 43.120 1.00 94.56 406 SER A C 1
ATOM 2984 O O . SER A 1 406 ? -31.067 3.520 43.179 1.00 94.56 406 SER A O 1
ATOM 2986 N N . LEU A 1 407 ? -30.749 5.506 44.204 1.00 94.62 407 LEU A N 1
ATOM 2987 C CA . LEU A 1 407 ? -30.955 5.070 45.585 1.00 94.62 407 LEU A CA 1
ATOM 2988 C C . LEU A 1 407 ? -31.836 6.099 46.305 1.00 94.62 407 LEU A C 1
ATOM 2990 O O . LEU A 1 407 ? -31.678 7.301 46.096 1.00 94.62 407 LEU A O 1
ATOM 2994 N N . SER A 1 408 ? -32.783 5.642 47.123 1.00 93.75 408 SER A N 1
ATOM 2995 C CA . SER A 1 408 ? -33.833 6.498 47.683 1.00 93.75 408 SER A CA 1
ATOM 2996 C C . SER A 1 408 ? -34.005 6.324 49.183 1.00 93.75 408 SER A C 1
ATOM 2998 O O . SER A 1 408 ? -33.860 5.216 49.694 1.00 93.75 408 SER A O 1
ATOM 3000 N N . PHE A 1 409 ? -34.402 7.412 49.836 1.00 92.25 409 PHE A N 1
ATOM 3001 C CA . PHE A 1 409 ? -34.560 7.549 51.279 1.00 92.25 409 PHE A CA 1
ATOM 3002 C C . PHE A 1 409 ? -35.950 8.124 51.582 1.00 92.25 409 PHE A C 1
ATOM 3004 O O . PHE A 1 409 ? -36.444 8.978 50.840 1.00 92.25 409 PHE A O 1
ATOM 3011 N N . THR A 1 410 ? -36.589 7.618 52.636 1.00 90.69 410 THR A N 1
ATOM 3012 C CA . THR A 1 410 ? -37.945 8.011 53.069 1.00 90.69 410 THR A CA 1
ATOM 3013 C C . THR A 1 410 ? -38.066 8.204 54.577 1.00 90.69 410 THR A C 1
ATOM 3015 O O . THR A 1 410 ? -39.150 8.537 55.029 1.00 90.69 410 THR A O 1
ATOM 3018 N N . GLU A 1 411 ? -36.994 7.977 55.339 1.00 90.62 411 GLU A N 1
ATOM 3019 C CA . GLU A 1 411 ? -36.931 8.138 56.798 1.00 90.62 411 GLU A CA 1
ATOM 3020 C C . GLU A 1 411 ? -35.855 9.174 57.163 1.00 90.62 411 GLU A C 1
ATOM 3022 O O . GLU A 1 411 ? -34.961 9.404 56.338 1.00 90.62 411 GLU A O 1
ATOM 3027 N N . PRO A 1 412 ? -35.908 9.794 58.360 1.00 90.12 412 PRO A N 1
ATOM 3028 C CA . PRO A 1 412 ? -34.868 10.708 58.821 1.00 90.12 412 PRO A CA 1
ATOM 3029 C C . PRO A 1 412 ? -33.513 9.999 58.897 1.00 90.12 412 PRO A C 1
ATOM 3031 O O . PRO A 1 412 ? -33.413 8.887 59.421 1.00 90.12 412 PRO A O 1
ATOM 3034 N N . CYS A 1 413 ? -32.464 10.622 58.362 1.00 90.06 413 CYS A N 1
ATOM 3035 C CA . CYS A 1 413 ? -31.126 10.037 58.341 1.00 90.06 413 CYS A CA 1
ATOM 3036 C C . CYS A 1 413 ? -30.029 11.082 58.092 1.00 90.06 413 CYS A C 1
ATOM 3038 O O . CYS A 1 413 ? -30.251 12.091 57.424 1.00 90.06 413 CYS A O 1
ATOM 3040 N N . GLU A 1 414 ? -28.824 10.802 58.595 1.00 92.69 414 GLU A N 1
ATOM 3041 C CA . GLU A 1 414 ? -27.590 11.508 58.239 1.00 92.69 414 GLU A CA 1
ATOM 3042 C C . GLU A 1 414 ? -26.575 10.468 57.742 1.00 92.69 414 GLU A C 1
ATOM 3044 O O . GLU A 1 414 ? -26.077 9.649 58.515 1.00 92.69 414 GLU A O 1
ATOM 3049 N N . LEU A 1 415 ? -26.323 10.434 56.430 1.00 94.00 415 LEU A N 1
ATOM 3050 C CA . LEU A 1 415 ? -25.548 9.381 55.767 1.00 94.00 415 LEU A CA 1
ATOM 3051 C C . LEU A 1 415 ? -24.540 9.957 54.764 1.00 94.00 415 LEU A C 1
ATOM 3053 O O . LEU A 1 415 ? -24.812 10.916 54.039 1.00 94.00 415 LEU A O 1
ATOM 3057 N N . SER A 1 416 ? -23.392 9.287 54.658 1.00 94.94 416 SER A N 1
ATOM 3058 C CA . SER A 1 416 ? -22.445 9.450 53.551 1.00 94.94 416 SER A CA 1
ATOM 3059 C C . SER A 1 416 ? -22.633 8.293 52.573 1.00 94.94 416 SER A C 1
ATOM 3061 O O . SER A 1 416 ? -22.460 7.127 52.938 1.00 94.94 416 SER A O 1
ATOM 3063 N N . VAL A 1 417 ? -23.025 8.603 51.337 1.00 96.56 417 VAL A N 1
ATOM 3064 C CA . VAL A 1 417 ? -23.419 7.607 50.333 1.00 96.56 417 VAL A CA 1
ATOM 3065 C C . VAL A 1 417 ? -22.508 7.725 49.124 1.00 96.56 417 VAL A C 1
ATOM 3067 O O . VAL A 1 417 ? -22.488 8.756 48.463 1.00 96.56 417 VAL A O 1
ATOM 3070 N N . ALA A 1 418 ? -21.780 6.664 48.793 1.00 96.94 418 ALA A N 1
ATOM 3071 C CA . ALA A 1 418 ? -20.931 6.607 47.610 1.00 96.94 418 ALA A CA 1
ATOM 3072 C C . ALA A 1 418 ? -21.519 5.692 46.529 1.00 96.94 418 ALA A C 1
ATOM 3074 O O . ALA A 1 418 ? -22.128 4.663 46.828 1.00 96.94 418 ALA A O 1
ATOM 3075 N N . VAL A 1 419 ? -21.270 6.031 45.264 1.00 97.50 419 VAL A N 1
ATOM 3076 C CA . VAL A 1 419 ? -21.477 5.141 44.119 1.00 97.50 419 VAL A CA 1
ATOM 3077 C C . VAL A 1 419 ? -20.203 5.039 43.289 1.00 97.50 419 VAL A C 1
ATOM 3079 O O . VAL A 1 419 ? -19.519 6.033 43.040 1.00 97.50 419 VAL A O 1
ATOM 3082 N N . LYS A 1 420 ? -19.915 3.836 42.796 1.00 97.75 420 LYS A N 1
ATOM 3083 C CA . LYS A 1 420 ? -19.044 3.598 41.645 1.00 97.75 420 LYS A CA 1
ATOM 3084 C C . LYS A 1 420 ? -19.904 3.106 40.485 1.00 97.75 420 LYS A C 1
ATOM 3086 O O . LYS A 1 420 ? -20.724 2.210 40.666 1.00 97.75 420 LYS A O 1
ATOM 3091 N N . VAL A 1 421 ? -19.698 3.670 39.302 1.00 97.06 421 VAL A N 1
ATOM 3092 C CA . VAL A 1 421 ? -20.364 3.260 38.063 1.00 97.06 421 VAL A CA 1
ATOM 3093 C C . VAL A 1 421 ? -19.313 2.846 37.051 1.00 97.06 421 VAL A C 1
ATOM 3095 O O . VAL A 1 421 ? -18.378 3.598 36.775 1.00 97.06 421 VAL A O 1
ATOM 3098 N N . GLU A 1 422 ? -19.472 1.646 36.513 1.00 97.00 422 GLU A N 1
ATOM 3099 C CA . GLU A 1 422 ? -18.638 1.069 35.468 1.00 97.00 422 GLU A CA 1
ATOM 3100 C C . GLU A 1 422 ? -19.460 0.952 34.189 1.00 97.00 422 GLU A C 1
ATOM 3102 O O . GLU A 1 422 ? -20.503 0.298 34.167 1.00 97.00 422 GLU A O 1
ATOM 3107 N N . ALA A 1 423 ? -18.981 1.570 33.117 1.00 95.88 423 ALA A N 1
ATOM 3108 C CA . ALA A 1 423 ? -19.447 1.270 31.779 1.00 95.88 423 ALA A CA 1
ATOM 3109 C C . ALA A 1 423 ? -18.637 0.091 31.248 1.00 95.88 423 ALA A C 1
ATOM 3111 O O . ALA A 1 423 ? -17.406 0.156 31.191 1.00 95.88 423 ALA A O 1
ATOM 3112 N N . GLN A 1 424 ? -19.322 -0.982 30.881 1.00 95.56 424 GLN A N 1
ATOM 3113 C CA . GLN A 1 424 ? -18.712 -2.234 30.455 1.00 95.56 424 GLN A CA 1
ATOM 3114 C C . GLN A 1 424 ? -19.155 -2.586 29.034 1.00 95.56 424 GLN A C 1
ATOM 3116 O O . GLN A 1 424 ? -20.312 -2.366 28.688 1.00 95.56 424 GLN A O 1
ATOM 3121 N N . VAL A 1 425 ? -18.270 -3.157 28.219 1.00 93.56 425 VAL A N 1
ATOM 3122 C CA . VAL A 1 425 ? -18.629 -3.722 26.910 1.00 93.56 425 VAL A CA 1
ATOM 3123 C C . VAL A 1 425 ? -18.957 -5.197 27.102 1.00 93.56 425 VAL A C 1
ATOM 3125 O O . VAL A 1 425 ? -18.152 -5.945 27.665 1.00 93.56 425 VAL A O 1
ATOM 3128 N N . LYS A 1 426 ? -20.140 -5.625 26.656 1.00 92.31 426 LYS A N 1
ATOM 3129 C CA . LYS A 1 426 ? -20.577 -7.018 26.774 1.00 92.31 426 LYS A CA 1
ATOM 3130 C C . LYS A 1 426 ? -19.752 -7.913 25.852 1.00 92.31 426 LYS A C 1
ATOM 3132 O O . LYS A 1 426 ? -19.699 -7.680 24.646 1.00 92.31 426 LYS A O 1
ATOM 3137 N N . ALA A 1 427 ? -19.122 -8.935 26.421 1.00 88.69 427 ALA A N 1
ATOM 3138 C CA . ALA A 1 427 ? -18.357 -9.919 25.659 1.00 88.69 427 ALA A CA 1
ATOM 3139 C C . ALA A 1 427 ? -19.261 -10.967 24.981 1.00 88.69 427 ALA A C 1
ATOM 3141 O O . ALA A 1 427 ? -20.441 -11.105 25.321 1.00 88.69 427 ALA A O 1
ATOM 3142 N N . ALA A 1 428 ? -18.674 -11.750 24.070 1.00 84.50 428 ALA A N 1
ATOM 3143 C CA . ALA A 1 428 ? -19.255 -12.987 23.555 1.00 84.50 428 ALA A CA 1
ATOM 3144 C C . ALA A 1 428 ? -19.710 -13.936 24.683 1.00 84.50 428 ALA A C 1
ATOM 3146 O O . ALA A 1 428 ? -19.209 -13.893 25.812 1.00 84.50 428 ALA A O 1
ATOM 3147 N N . LEU A 1 429 ? -20.628 -14.854 24.364 1.00 81.44 429 LEU A N 1
ATOM 3148 C CA . LEU A 1 429 ? -21.118 -15.881 25.291 1.00 81.44 429 LEU A CA 1
ATOM 3149 C C . LEU A 1 429 ? -19.962 -16.684 25.920 1.00 81.44 429 LEU A C 1
ATOM 3151 O O . LEU A 1 429 ? -19.232 -17.392 25.231 1.00 81.44 429 LEU A O 1
ATOM 3155 N N . GLY A 1 430 ? -19.824 -16.591 27.247 1.00 72.25 430 GLY A N 1
ATOM 3156 C CA . GLY A 1 430 ? -18.758 -17.244 28.022 1.00 72.25 430 GLY A CA 1
ATOM 3157 C C . GLY A 1 430 ? -17.491 -16.401 28.231 1.00 72.25 430 GLY A C 1
ATOM 3158 O O . GLY A 1 430 ? -16.607 -16.823 28.975 1.00 72.25 430 GLY A O 1
ATOM 3159 N N . GLY A 1 431 ? -17.403 -15.213 27.625 1.00 81.12 431 GLY A N 1
ATOM 3160 C CA . GLY A 1 431 ? -16.351 -14.227 27.874 1.00 81.12 431 GLY A CA 1
ATOM 3161 C C . GLY A 1 431 ? -16.601 -13.362 29.117 1.00 81.12 431 GLY A C 1
ATOM 3162 O O . GLY A 1 431 ? -17.683 -13.365 29.702 1.00 81.12 431 GLY A O 1
ATOM 3163 N N . SER A 1 432 ? -15.584 -12.592 29.515 1.00 86.69 432 SER A N 1
ATOM 3164 C CA . SER A 1 432 ? -15.697 -11.555 30.553 1.00 86.69 432 SER A CA 1
ATOM 3165 C C . SER A 1 432 ? -15.833 -10.178 29.909 1.00 86.69 432 SER A C 1
ATOM 3167 O O . SER A 1 432 ? -15.059 -9.857 29.009 1.00 86.69 432 SER A O 1
ATOM 3169 N N . ASN A 1 433 ? -16.776 -9.361 30.383 1.00 89.75 433 ASN A N 1
ATOM 3170 C CA . ASN A 1 433 ? -16.930 -7.977 29.928 1.00 89.75 433 ASN A CA 1
ATOM 3171 C C . ASN A 1 433 ? -15.642 -7.167 30.158 1.00 89.75 433 ASN A C 1
ATOM 3173 O O . ASN A 1 433 ? -14.994 -7.312 31.197 1.00 89.75 433 ASN A O 1
ATOM 3177 N N . SER A 1 434 ? -15.312 -6.262 29.237 1.00 91.19 434 SER A N 1
ATOM 3178 C CA . SER A 1 434 ? -14.248 -5.270 29.437 1.00 91.19 434 SER A CA 1
ATOM 3179 C C . SER A 1 434 ? -14.815 -3.983 30.040 1.00 91.19 434 SER A C 1
ATOM 3181 O O . SER A 1 434 ? -15.963 -3.623 29.784 1.00 91.19 434 SER A O 1
ATOM 3183 N N . VAL A 1 435 ? -14.030 -3.268 30.852 1.00 93.25 435 VAL A N 1
ATOM 3184 C CA . VAL A 1 435 ? -14.427 -1.957 31.396 1.00 93.25 435 VAL A CA 1
ATOM 3185 C C . VAL A 1 435 ? -13.982 -0.867 30.424 1.00 93.25 435 VAL A C 1
ATOM 3187 O O . VAL A 1 435 ? -12.788 -0.668 30.224 1.00 93.25 435 VAL A O 1
ATOM 3190 N N . LEU A 1 436 ? -14.947 -0.156 29.844 1.00 93.06 436 LEU A N 1
ATOM 3191 C CA . LEU A 1 436 ? -14.738 0.973 28.933 1.00 93.06 436 LEU A CA 1
ATOM 3192 C C . LEU A 1 436 ? -14.401 2.257 29.700 1.00 93.06 436 LEU A C 1
ATOM 3194 O O . LEU A 1 436 ? -13.510 3.010 29.321 1.00 93.06 436 LEU A O 1
ATOM 3198 N N . ALA A 1 437 ? -15.128 2.515 30.788 1.00 94.06 437 ALA A N 1
ATOM 3199 C CA . ALA A 1 437 ? -14.923 3.675 31.648 1.00 94.06 437 ALA A CA 1
ATOM 3200 C C . ALA A 1 437 ? -15.446 3.401 33.062 1.00 94.06 437 ALA A C 1
ATOM 3202 O O . ALA A 1 437 ? -16.355 2.597 33.257 1.00 94.06 437 ALA A O 1
ATOM 3203 N N . GLN A 1 438 ? -14.919 4.117 34.053 1.00 96.12 438 GLN A N 1
ATOM 3204 C CA . GLN A 1 438 ? -15.437 4.090 35.421 1.00 96.12 438 GLN A CA 1
ATOM 3205 C C . GLN A 1 438 ? -15.454 5.497 36.023 1.00 96.12 438 GLN A C 1
ATOM 3207 O O . GLN A 1 438 ? -14.554 6.297 35.769 1.00 96.12 438 GLN A O 1
ATOM 3212 N N . LYS A 1 439 ? -16.466 5.798 36.838 1.00 97.00 439 LYS A N 1
ATOM 3213 C CA . LYS A 1 439 ? -16.590 7.067 37.566 1.00 97.00 439 LYS A CA 1
ATOM 3214 C C . LYS A 1 439 ? -17.183 6.804 38.946 1.00 97.00 439 LYS A C 1
ATOM 3216 O O . LYS A 1 439 ? -18.058 5.954 39.083 1.00 97.00 439 LYS A O 1
ATOM 3221 N N . ALA A 1 440 ? -16.712 7.522 39.958 1.00 97.00 440 ALA A N 1
ATOM 3222 C CA . ALA A 1 440 ? -17.226 7.427 41.320 1.00 97.00 440 ALA A CA 1
ATOM 3223 C C . ALA A 1 440 ? -17.632 8.806 41.843 1.00 97.00 440 ALA A C 1
ATOM 3225 O O . ALA A 1 440 ? -17.122 9.825 41.369 1.00 97.00 440 ALA A O 1
ATOM 3226 N N . HIS A 1 441 ? -18.554 8.825 42.799 1.00 97.12 441 HIS A N 1
ATOM 3227 C CA . HIS A 1 441 ? -19.030 10.034 43.461 1.00 97.12 441 HIS A CA 1
ATOM 3228 C C . HIS A 1 441 ? -19.563 9.704 44.859 1.00 97.12 441 HIS A C 1
ATOM 3230 O O . HIS A 1 441 ? -19.962 8.566 45.107 1.00 97.12 441 HIS A O 1
ATOM 3236 N N . THR A 1 442 ? -19.568 10.697 45.745 1.00 97.25 442 THR A N 1
ATOM 3237 C CA . THR A 1 442 ? -20.049 10.576 47.123 1.00 97.25 442 THR A CA 1
ATOM 3238 C C . THR A 1 442 ? -20.926 11.771 47.443 1.00 97.25 442 THR A C 1
ATOM 3240 O O . THR A 1 442 ? -20.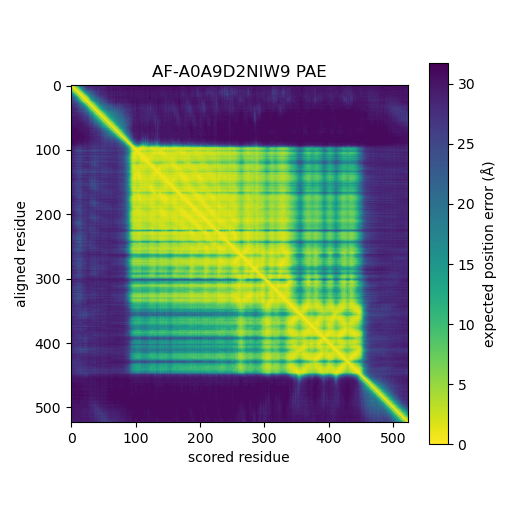497 12.904 47.238 1.00 97.25 442 THR A O 1
ATOM 3243 N N . TRP A 1 443 ? -22.111 11.490 47.970 1.00 97.25 443 TRP A N 1
ATOM 3244 C CA . TRP A 1 443 ? -23.085 12.463 48.436 1.00 97.25 443 TRP A CA 1
ATOM 3245 C C . TRP A 1 443 ? -23.152 12.510 49.955 1.00 97.25 443 TRP A C 1
ATOM 3247 O O . TRP A 1 443 ? -22.894 11.513 50.640 1.00 97.25 443 TRP A O 1
ATOM 3257 N N . LYS A 1 444 ? -23.620 13.647 50.458 1.00 95.38 444 LYS A N 1
ATOM 3258 C CA . LYS A 1 444 ? -24.240 13.761 51.775 1.00 95.38 444 LYS A CA 1
ATOM 3259 C C . LYS A 1 444 ? -25.755 13.628 51.640 1.00 95.38 444 LYS A C 1
ATOM 3261 O O . LYS A 1 444 ? -26.361 14.170 50.714 1.00 95.38 444 LYS A O 1
ATOM 3266 N N . VAL A 1 445 ? -26.355 12.900 52.572 1.00 95.19 445 VAL A N 1
ATOM 3267 C CA . VAL A 1 445 ? -27.806 12.785 52.729 1.00 95.19 445 VAL A CA 1
ATOM 3268 C C . VAL A 1 445 ? -28.140 13.193 54.151 1.00 95.19 445 VAL A C 1
ATOM 3270 O O . VAL A 1 445 ? -27.688 12.545 55.089 1.00 95.19 445 VAL A O 1
ATOM 3273 N N . HIS A 1 446 ? -28.907 14.265 54.292 1.00 94.12 446 HIS A N 1
ATOM 3274 C CA . HIS A 1 446 ? -29.415 14.784 55.550 1.00 94.12 446 HIS A CA 1
ATOM 3275 C C . HIS A 1 446 ? -30.929 14.983 55.412 1.00 94.12 446 HIS A C 1
ATOM 3277 O O . HIS A 1 446 ? -31.397 15.745 54.564 1.00 94.12 446 HIS A O 1
ATOM 3283 N N . ILE A 1 447 ? -31.695 14.245 56.211 1.00 92.88 447 ILE A N 1
ATOM 3284 C CA . ILE A 1 447 ? -33.150 14.361 56.313 1.00 92.88 447 ILE A CA 1
ATOM 3285 C C . ILE A 1 447 ? -33.465 14.569 57.794 1.00 92.88 447 ILE A C 1
ATOM 3287 O O . ILE A 1 447 ? -33.440 13.615 58.572 1.00 92.88 447 ILE A O 1
ATOM 3291 N N . ALA A 1 448 ? -33.714 15.819 58.182 1.00 89.38 448 ALA A N 1
ATOM 3292 C CA . ALA A 1 448 ? -33.938 16.205 59.571 1.00 89.38 448 ALA A CA 1
ATOM 3293 C C . ALA A 1 448 ? -35.361 15.859 60.029 1.00 89.38 448 ALA A C 1
ATOM 3295 O O . ALA A 1 448 ? -36.338 16.230 59.374 1.00 89.38 448 ALA A O 1
ATOM 3296 N N . GLU A 1 449 ? -35.491 15.189 61.172 1.00 86.12 449 GLU A N 1
ATOM 3297 C CA . GLU A 1 449 ? -36.786 14.960 61.816 1.00 86.12 449 GLU A CA 1
ATOM 3298 C C . GLU A 1 449 ? -37.390 16.298 62.290 1.00 86.12 449 GLU A C 1
ATOM 3300 O O . GLU A 1 449 ? -36.667 17.200 62.717 1.00 86.12 449 GLU A O 1
ATOM 3305 N N . GLN A 1 450 ? -38.712 16.472 62.179 1.00 71.31 450 GLN A N 1
ATOM 3306 C CA . GLN A 1 450 ? -39.355 17.706 62.640 1.00 71.31 450 GLN A CA 1
ATOM 3307 C C . GLN A 1 450 ? -39.425 17.726 64.169 1.00 71.31 450 GLN A C 1
ATOM 3309 O O . GLN A 1 450 ? -40.185 16.957 64.759 1.00 71.31 450 GLN A O 1
ATOM 3314 N N . GLU A 1 451 ? -38.706 18.653 64.807 1.00 63.97 451 GLU A N 1
ATOM 3315 C CA . GLU A 1 451 ? -38.893 18.937 66.230 1.00 63.97 451 GLU A CA 1
ATOM 3316 C C . GLU A 1 451 ? -40.319 19.455 66.478 1.00 63.97 451 GLU A C 1
ATOM 3318 O O . GLU A 1 451 ? -40.669 20.597 66.163 1.00 63.97 451 GLU A O 1
ATOM 3323 N N . THR A 1 452 ? -41.170 18.611 67.063 1.00 45.72 452 THR A N 1
ATOM 3324 C CA . THR A 1 452 ? -42.452 19.048 67.618 1.00 45.72 452 THR A CA 1
ATOM 3325 C C . THR A 1 452 ? -42.195 19.921 68.839 1.00 45.72 452 THR A C 1
ATOM 3327 O O . THR A 1 452 ? -41.970 19.408 69.933 1.00 45.72 452 THR A O 1
ATOM 3330 N N . SER A 1 453 ? -42.263 21.239 68.649 1.00 45.03 453 SER A N 1
ATOM 3331 C CA . SER A 1 453 ? -42.309 22.217 69.738 1.00 45.03 453 SER A CA 1
ATOM 3332 C C . SER A 1 453 ? -43.447 21.878 70.704 1.00 45.03 453 SER A C 1
ATOM 3334 O O . SER A 1 453 ? -44.621 22.045 70.368 1.00 45.03 453 SER A O 1
ATOM 3336 N N . GLU A 1 454 ? -43.108 21.478 71.930 1.00 47.72 454 GLU A N 1
ATOM 3337 C CA . GLU A 1 454 ? -44.020 21.661 73.060 1.00 47.72 454 GLU A CA 1
ATOM 3338 C C . GLU A 1 454 ? -44.218 23.168 73.305 1.00 47.72 454 GLU A C 1
ATOM 3340 O O . GLU A 1 454 ? -43.344 23.989 73.007 1.00 47.72 454 GLU A O 1
ATOM 3345 N N . ALA A 1 455 ? -45.408 23.544 73.774 1.00 37.47 455 ALA A N 1
ATOM 3346 C CA . ALA A 1 455 ? -45.769 24.933 74.045 1.00 37.47 455 ALA A CA 1
ATOM 3347 C C . ALA A 1 455 ? -45.345 25.339 75.474 1.00 37.47 455 ALA A C 1
ATOM 3349 O O . ALA A 1 455 ? -45.365 24.491 76.366 1.00 37.47 455 ALA A O 1
ATOM 3350 N N . PRO A 1 456 ? -44.977 26.610 75.721 1.00 4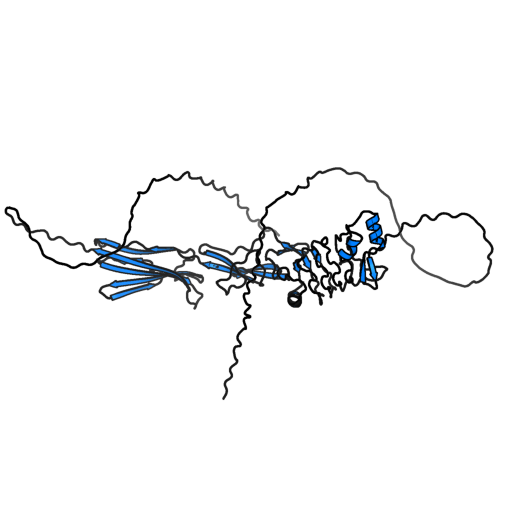9.72 456 PRO A N 1
ATOM 3351 C CA . PRO A 1 456 ? -44.450 27.035 77.016 1.00 49.72 456 PRO A CA 1
ATOM 3352 C C . PRO A 1 456 ? -45.547 27.232 78.077 1.00 49.72 456 PRO A C 1
ATOM 3354 O O . PRO A 1 456 ? -46.591 27.820 77.791 1.00 49.72 456 PRO A O 1
ATOM 3357 N N . GLU A 1 457 ? -45.275 26.818 79.319 1.00 36.78 457 GLU A N 1
ATOM 3358 C CA . GLU A 1 457 ? -46.025 27.273 80.501 1.00 36.78 457 GLU A CA 1
ATOM 3359 C C . GLU A 1 457 ? -45.659 28.724 80.865 1.00 36.78 457 GLU A C 1
ATOM 3361 O O . GLU A 1 457 ? -44.508 29.151 80.752 1.00 36.78 457 GLU A O 1
ATOM 3366 N N . GLU A 1 458 ? -46.651 29.488 81.325 1.00 40.03 458 GLU A N 1
ATOM 3367 C CA . GLU A 1 458 ? -46.497 30.876 81.772 1.00 40.03 458 GLU A CA 1
ATOM 3368 C C . GLU A 1 458 ? -46.011 30.951 83.234 1.00 40.03 458 GLU A C 1
ATOM 3370 O O . GLU A 1 458 ? -46.507 30.201 84.073 1.00 40.03 458 GLU A O 1
ATOM 3375 N N . THR A 1 459 ? -45.135 31.908 83.590 1.00 32.25 459 THR A N 1
ATOM 3376 C CA . THR A 1 459 ? -45.257 32.682 84.857 1.00 32.25 459 THR A CA 1
ATOM 3377 C C . THR A 1 459 ? -44.330 33.915 84.938 1.00 32.25 459 THR A C 1
ATOM 3379 O O . THR A 1 459 ? -43.115 33.823 85.058 1.00 32.25 459 THR A O 1
ATOM 3382 N N . GLU A 1 460 ? -44.975 35.079 84.854 1.00 34.16 460 GLU A N 1
ATOM 3383 C CA . GLU A 1 460 ? -44.758 36.389 85.506 1.00 34.16 460 GLU A CA 1
ATOM 3384 C C . GLU A 1 460 ? -43.436 36.792 86.233 1.00 34.16 460 GLU A C 1
ATOM 3386 O O . GLU A 1 460 ? -43.054 36.197 87.234 1.00 34.16 460 GLU A O 1
ATOM 3391 N N . THR A 1 461 ? -42.954 38.013 85.899 1.00 27.81 461 THR A N 1
ATOM 3392 C CA . THR A 1 461 ? -42.367 39.073 86.793 1.00 27.81 461 THR A CA 1
ATOM 3393 C C . THR A 1 461 ? -41.014 38.825 87.525 1.00 27.81 461 THR A C 1
ATOM 3395 O O . THR A 1 461 ? -40.679 37.701 87.855 1.00 27.81 461 THR A O 1
ATOM 3398 N N . GLU A 1 462 ? -40.139 39.804 87.844 1.00 31.89 462 GLU A N 1
ATOM 3399 C CA . GLU A 1 462 ? -40.139 41.281 87.721 1.00 31.89 462 GLU A CA 1
ATOM 3400 C C . GLU A 1 462 ? -38.694 41.891 87.698 1.00 31.89 462 GLU A C 1
ATOM 3402 O O . GLU A 1 462 ? -37.755 41.318 88.240 1.00 31.89 462 GLU A O 1
ATOM 3407 N N . THR A 1 463 ? -38.541 43.094 87.118 1.00 27.41 463 THR A N 1
ATOM 3408 C CA . THR A 1 463 ? -37.524 44.169 87.367 1.00 27.41 463 THR A CA 1
ATOM 3409 C C . THR A 1 463 ? -35.992 43.932 87.546 1.00 27.41 463 THR A C 1
ATOM 3411 O O . THR A 1 463 ? -35.514 43.611 88.626 1.00 27.41 463 THR A O 1
ATOM 3414 N N . ALA A 1 464 ? -35.238 44.451 86.558 1.00 28.56 464 ALA A N 1
ATOM 3415 C CA . ALA A 1 464 ? -34.314 45.617 86.640 1.00 28.56 464 ALA A CA 1
ATOM 3416 C C . ALA A 1 464 ? -32.830 45.564 87.143 1.00 28.56 464 ALA A C 1
ATOM 3418 O O . ALA A 1 464 ? -32.479 45.033 88.189 1.00 28.56 464 ALA A O 1
ATOM 3419 N N . THR A 1 465 ? -32.022 46.381 86.434 1.00 28.61 465 THR A N 1
ATOM 3420 C CA . THR A 1 465 ? -30.712 47.033 86.733 1.00 28.61 465 THR A CA 1
ATOM 3421 C C . THR A 1 465 ? -29.346 46.362 86.431 1.00 28.61 465 THR A C 1
ATOM 3423 O O . THR A 1 465 ? -29.003 45.285 86.900 1.00 28.61 465 THR A O 1
ATOM 3426 N N . GLU A 1 466 ? -28.564 47.116 85.640 1.00 30.80 466 GLU A N 1
ATOM 3427 C CA . GLU A 1 466 ? -27.127 47.076 85.273 1.00 30.80 466 GLU A CA 1
ATOM 3428 C C . GLU A 1 466 ? -26.152 47.443 86.435 1.00 30.80 466 GLU A C 1
ATOM 3430 O O . GLU A 1 466 ? -26.630 47.899 87.474 1.00 30.80 466 GLU A O 1
ATOM 3435 N N . PRO A 1 467 ? -24.803 47.518 86.240 1.00 55.66 467 PRO A N 1
ATOM 3436 C CA . PRO A 1 467 ? -23.855 46.676 85.471 1.00 55.66 467 PRO A CA 1
ATOM 3437 C C . PRO A 1 467 ? -22.536 46.404 86.277 1.00 55.66 467 PRO A C 1
ATOM 3439 O O . PRO A 1 467 ? -22.492 46.671 87.473 1.00 55.66 467 PRO A O 1
ATOM 3442 N N . VAL A 1 468 ? -21.443 45.938 85.622 1.00 29.02 468 VAL A N 1
ATOM 3443 C CA . VAL A 1 468 ? -19.995 46.332 85.779 1.00 29.02 468 VAL A CA 1
ATOM 3444 C C . VAL A 1 468 ? -18.998 45.187 85.422 1.00 29.02 468 VAL A C 1
ATOM 3446 O O . VAL A 1 468 ? -19.283 44.005 85.570 1.00 29.02 468 VAL A O 1
ATOM 3449 N N . LYS A 1 469 ? -17.815 45.573 84.911 1.00 28.86 469 LYS A N 1
ATOM 3450 C CA . LYS A 1 469 ? -16.631 44.831 84.375 1.00 28.86 469 LYS A CA 1
ATOM 3451 C C . LYS A 1 469 ? -15.347 45.602 84.849 1.00 28.86 469 LYS A C 1
ATOM 3453 O O . LYS A 1 469 ? -15.574 46.731 85.290 1.00 28.86 469 LYS A O 1
ATOM 3458 N N . PRO A 1 470 ? -14.036 45.212 84.715 1.00 54.91 470 PRO A N 1
ATOM 3459 C CA . PRO A 1 470 ? -13.288 43.953 84.413 1.00 54.91 470 PRO A CA 1
ATOM 3460 C C . PRO A 1 470 ? -12.161 43.593 85.445 1.00 54.91 470 PRO A C 1
ATOM 3462 O O . PRO A 1 470 ? -11.939 44.323 86.406 1.00 54.91 470 PRO A O 1
ATOM 3465 N N . SER A 1 471 ? -11.360 42.537 85.192 1.00 27.80 471 SER A N 1
ATOM 3466 C CA . SER A 1 471 ? -9.855 42.529 85.122 1.00 27.80 471 SER A CA 1
ATOM 3467 C C . SER A 1 471 ? -9.359 41.098 84.764 1.00 27.80 471 SER A C 1
ATOM 3469 O O . SER A 1 471 ? -10.011 40.143 85.169 1.00 27.80 471 SER A O 1
ATOM 3471 N N . GLU A 1 472 ? -8.439 40.811 83.823 1.00 32.75 472 GLU A N 1
ATOM 3472 C CA . GLU A 1 472 ? -7.003 41.161 83.593 1.00 32.75 472 GLU A CA 1
ATOM 3473 C C . GLU A 1 472 ? -5.989 40.344 84.440 1.00 32.75 472 GLU A C 1
ATOM 3475 O O . GLU A 1 472 ? -5.949 40.490 85.653 1.00 32.75 472 GLU A O 1
ATOM 3480 N N . SER A 1 473 ? -5.309 39.338 83.839 1.00 30.81 473 SER A N 1
ATOM 3481 C CA . SER A 1 473 ? -3.867 39.281 83.411 1.00 30.81 473 SER A CA 1
ATOM 3482 C C . SER A 1 473 ? -2.918 38.724 84.509 1.00 30.81 473 SER A C 1
ATOM 3484 O O . SER A 1 473 ? -3.302 38.746 85.666 1.00 30.81 473 SER A O 1
ATOM 3486 N N . GLU A 1 474 ? -1.760 38.065 84.292 1.00 30.59 474 GLU A N 1
ATOM 3487 C CA . GLU A 1 474 ? -0.556 38.257 83.431 1.00 30.59 474 GLU A CA 1
ATOM 3488 C C . GLU A 1 474 ? 0.098 36.874 83.052 1.00 30.59 474 GLU A C 1
ATOM 3490 O O . GLU A 1 474 ? -0.204 35.892 83.722 1.00 30.59 474 GLU A O 1
ATOM 3495 N N . LYS A 1 475 ? 0.828 36.607 81.935 1.00 27.94 475 LYS A N 1
ATOM 3496 C CA . LYS A 1 475 ? 2.165 37.057 81.397 1.00 27.94 475 LYS A CA 1
ATOM 3497 C C . LYS A 1 475 ? 3.403 36.447 82.148 1.00 27.94 475 LYS A C 1
ATOM 3499 O O . LYS A 1 475 ? 3.196 36.051 83.289 1.00 27.94 475 LYS A O 1
ATOM 3504 N N . PRO A 1 476 ? 4.677 36.396 81.632 1.00 46.53 476 PRO A N 1
ATOM 3505 C CA . PRO A 1 476 ? 5.239 36.700 80.284 1.00 46.53 476 PRO A CA 1
ATOM 3506 C C . PRO A 1 476 ? 6.413 35.806 79.710 1.00 46.53 476 PRO A C 1
ATOM 3508 O O . PRO A 1 476 ? 7.066 35.089 80.454 1.00 46.53 476 PRO A O 1
ATOM 3511 N N . SER A 1 477 ? 6.745 36.011 78.406 1.00 30.31 477 SER 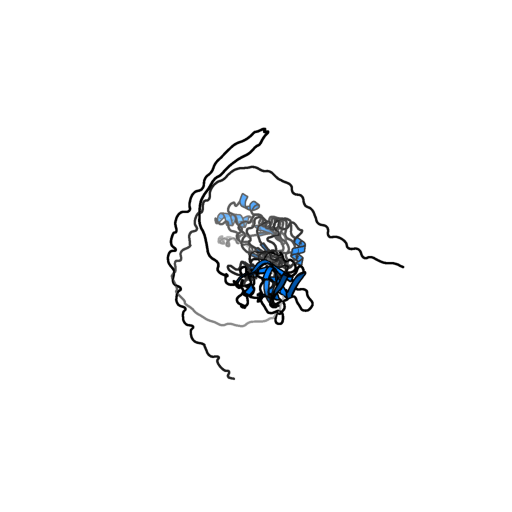A N 1
ATOM 3512 C CA . SER A 1 477 ? 8.093 36.032 77.714 1.00 30.31 477 SER A CA 1
ATOM 3513 C C . SER A 1 477 ? 9.071 34.819 77.759 1.00 30.31 477 SER A C 1
ATOM 3515 O O . SER A 1 477 ? 8.962 33.986 78.640 1.00 30.31 477 SER A O 1
ATOM 3517 N N . GLU A 1 478 ? 10.051 34.593 76.855 1.00 31.28 478 GLU A N 1
ATOM 3518 C CA . GLU A 1 478 ? 10.813 35.358 75.813 1.00 31.28 478 GLU A CA 1
ATOM 3519 C C . GLU A 1 478 ? 10.941 34.511 74.501 1.00 31.28 478 GLU A C 1
ATOM 3521 O O . GLU A 1 478 ? 10.868 33.291 74.589 1.00 31.28 478 GLU A O 1
ATOM 3526 N N . SER A 1 479 ? 11.017 34.965 73.232 1.00 29.16 479 SER A N 1
ATOM 3527 C CA . SER A 1 479 ? 11.689 36.072 72.493 1.00 29.16 479 SER A CA 1
ATOM 3528 C C . SER A 1 479 ? 13.093 35.755 71.920 1.00 29.16 479 SER A C 1
ATOM 3530 O O . SER A 1 479 ? 14.049 35.890 72.662 1.00 29.16 479 SER A O 1
ATOM 3532 N N . VAL A 1 480 ? 13.226 35.496 70.595 1.00 30.56 480 VAL A N 1
ATOM 3533 C CA . VAL A 1 480 ? 14.307 35.970 69.663 1.00 30.56 480 VAL A CA 1
ATOM 3534 C C . VAL A 1 480 ? 13.794 35.918 68.188 1.00 30.56 480 VAL A C 1
ATOM 3536 O O . VAL A 1 480 ? 12.976 35.071 67.844 1.00 30.56 480 VAL A O 1
ATOM 3539 N N . LYS A 1 481 ? 14.255 36.852 67.333 1.00 27.73 481 LYS A N 1
ATOM 3540 C CA . LYS A 1 481 ? 13.932 37.150 65.898 1.00 27.73 481 LYS A CA 1
ATOM 3541 C C . LYS A 1 481 ? 15.288 37.283 65.119 1.00 27.73 481 LYS A C 1
ATOM 3543 O O . LYS A 1 481 ? 16.299 37.238 65.821 1.00 27.73 481 LYS A O 1
ATOM 3548 N N . PRO A 1 482 ? 15.423 37.602 63.799 1.00 46.19 482 PRO A N 1
ATOM 3549 C CA . PRO A 1 482 ? 14.531 37.612 62.616 1.00 46.19 482 PRO A CA 1
ATOM 3550 C C . PRO A 1 482 ? 15.067 36.656 61.502 1.00 46.19 482 PRO A C 1
ATOM 3552 O O . PRO A 1 482 ? 15.673 35.662 61.881 1.00 46.19 482 PRO A O 1
ATOM 3555 N N . SER A 1 483 ? 14.905 36.781 60.168 1.00 29.11 483 SER A N 1
ATOM 3556 C CA . SER A 1 483 ? 14.269 37.700 59.171 1.00 29.11 483 SER A CA 1
ATOM 3557 C C . SER A 1 483 ? 13.924 36.869 57.892 1.00 29.11 483 SER A C 1
ATOM 3559 O O . SER A 1 483 ? 14.161 35.666 57.919 1.00 29.11 483 SER A O 1
ATOM 3561 N N . GLU A 1 484 ? 13.361 37.312 56.752 1.00 29.70 484 GLU A N 1
ATOM 3562 C CA . GLU A 1 484 ? 12.990 38.605 56.101 1.00 29.70 484 GLU A CA 1
ATOM 3563 C C . GLU A 1 484 ? 11.471 38.625 55.729 1.00 29.70 484 GLU A C 1
ATOM 3565 O O . GLU A 1 484 ? 10.764 37.714 56.158 1.00 29.70 484 GLU A O 1
ATOM 3570 N N . SER A 1 485 ? 10.771 39.641 55.184 1.00 29.80 485 SER A N 1
ATOM 3571 C CA . SER A 1 485 ? 10.882 40.591 54.031 1.00 29.80 485 SER A CA 1
ATOM 3572 C C . SER A 1 485 ? 10.783 39.946 52.623 1.00 29.80 485 SER A C 1
ATOM 3574 O O . SER A 1 485 ? 11.554 39.048 52.322 1.00 29.80 485 SER A O 1
ATOM 3576 N N . GLU A 1 486 ? 9.873 40.335 51.706 1.00 29.77 486 GLU A N 1
ATOM 3577 C CA . GLU A 1 486 ? 8.914 41.466 51.708 1.00 29.77 486 GLU A CA 1
ATOM 3578 C C . GLU A 1 486 ? 7.646 41.267 50.809 1.00 29.77 486 GLU A C 1
ATOM 3580 O O . GLU A 1 486 ? 7.472 40.230 50.175 1.00 29.77 486 GLU A O 1
ATOM 3585 N N . LYS A 1 487 ? 6.740 42.268 50.843 1.00 29.03 487 LYS A N 1
ATOM 3586 C CA . LYS A 1 487 ? 5.405 42.476 50.190 1.00 29.03 487 LYS A CA 1
ATOM 3587 C C . LYS A 1 487 ? 5.436 42.537 48.627 1.00 29.03 487 LYS A C 1
ATOM 3589 O O . LYS A 1 487 ? 6.535 42.420 48.093 1.00 29.03 487 LYS A O 1
ATOM 3594 N N . PRO A 1 488 ? 4.337 42.872 47.874 1.00 38.75 488 PRO A N 1
ATOM 3595 C CA . PRO A 1 488 ? 2.902 43.131 48.199 1.00 38.75 488 PRO A CA 1
ATOM 3596 C C . PRO A 1 488 ? 1.886 42.249 47.401 1.00 38.75 488 PRO A C 1
ATOM 3598 O O . PRO A 1 488 ? 2.295 41.480 46.543 1.00 38.75 488 PRO A O 1
ATOM 3601 N N . SER A 1 489 ? 0.589 42.119 47.752 1.00 28.23 489 SER A N 1
ATOM 3602 C CA . SER A 1 489 ? -0.600 42.978 47.441 1.00 28.23 489 SER A CA 1
ATOM 3603 C C . SER A 1 489 ? -0.686 43.509 45.986 1.00 28.23 489 SER A C 1
ATOM 3605 O O . SER A 1 489 ? 0.337 43.832 45.403 1.00 28.23 489 SER A O 1
ATOM 3607 N N . GLU A 1 490 ? -1.844 43.628 45.320 1.00 30.72 490 GLU A N 1
ATOM 3608 C CA . GLU A 1 490 ? -3.245 43.732 45.780 1.00 30.72 490 GLU A CA 1
ATOM 3609 C C . GLU A 1 490 ? -4.247 43.283 44.678 1.00 30.72 490 GLU A C 1
ATOM 3611 O O . GLU A 1 490 ? -3.847 42.972 43.559 1.00 30.72 490 GLU A O 1
ATOM 3616 N N . SER A 1 491 ? -5.543 43.210 44.996 1.00 32.22 491 SER A N 1
ATOM 3617 C CA . SER A 1 491 ? -6.629 42.748 44.111 1.00 32.22 491 SER A CA 1
ATOM 3618 C C . SER A 1 491 ? -7.308 43.869 43.311 1.00 32.22 491 SER A C 1
ATOM 3620 O O . SER A 1 491 ? -7.633 44.900 43.895 1.00 32.22 491 SER A O 1
ATOM 3622 N N . GLU A 1 492 ? -7.692 43.606 42.055 1.00 30.06 492 GLU A N 1
ATOM 3623 C CA . GLU A 1 492 ? -8.657 44.432 41.304 1.00 30.06 492 GLU A CA 1
ATOM 3624 C C . GLU A 1 492 ? -9.901 43.651 40.831 1.00 30.06 492 GLU A C 1
ATOM 3626 O O . GLU A 1 492 ? -9.967 42.421 40.865 1.00 30.06 492 GLU A O 1
ATOM 3631 N N . LYS A 1 493 ? -10.934 44.422 40.478 1.00 32.12 493 LYS A N 1
ATOM 3632 C CA . LYS A 1 493 ? -12.352 44.059 40.317 1.00 32.12 493 LYS A CA 1
ATOM 3633 C C . LYS A 1 493 ? -12.688 43.697 38.852 1.00 32.12 493 LYS A C 1
ATOM 3635 O O . LYS A 1 493 ? -12.073 44.268 37.957 1.00 32.12 493 LYS A O 1
ATOM 3640 N N . PRO A 1 494 ? -13.674 42.819 38.566 1.00 31.88 494 PRO A N 1
ATOM 3641 C CA . PRO A 1 494 ? -14.014 42.453 37.187 1.00 31.88 494 PRO A CA 1
ATOM 3642 C C . PRO A 1 494 ? -14.753 43.569 36.431 1.00 31.88 494 PRO A C 1
ATOM 3644 O O . PRO A 1 494 ? -15.574 44.288 37.008 1.00 31.88 494 PRO A O 1
ATOM 3647 N N . SER A 1 495 ? -14.500 43.650 35.123 1.00 30.97 495 SER A N 1
ATOM 3648 C CA . SER A 1 495 ? -15.123 44.585 34.182 1.00 30.97 495 SER A CA 1
ATOM 3649 C C . SER A 1 495 ? -16.062 43.884 33.195 1.00 30.97 495 SER A C 1
ATOM 3651 O O . SER A 1 495 ? -15.662 42.924 32.548 1.00 30.97 495 SER A O 1
ATOM 3653 N N . GLU A 1 496 ? -17.266 44.445 33.097 1.00 31.53 496 GLU A N 1
ATOM 3654 C CA . GLU A 1 496 ? -18.224 44.494 31.979 1.00 31.53 496 GLU A CA 1
ATOM 3655 C C . GLU A 1 496 ? -18.549 43.276 31.088 1.00 31.53 496 GLU A C 1
ATOM 3657 O O . GLU A 1 496 ? -17.727 42.518 30.586 1.00 31.53 496 GLU A O 1
ATOM 3662 N N . SER A 1 497 ? -19.854 43.179 30.839 1.00 30.59 497 SER A N 1
ATOM 3663 C CA . SER A 1 497 ? -20.529 42.300 29.894 1.00 30.59 497 SER A CA 1
ATOM 3664 C C . SER A 1 497 ? -20.592 42.907 28.489 1.00 30.59 497 SER A C 1
ATOM 3666 O O . SER A 1 497 ? -21.108 44.015 28.341 1.00 30.59 497 SER A O 1
ATOM 3668 N N . GLU A 1 498 ? -20.252 42.130 27.459 1.00 31.33 498 GLU A N 1
ATOM 3669 C CA . GLU A 1 498 ? -20.692 42.393 26.082 1.00 31.33 498 GLU A CA 1
ATOM 3670 C C . GLU A 1 498 ? -21.649 41.313 25.553 1.00 31.33 498 GLU A C 1
ATOM 3672 O O . GLU A 1 498 ? -21.768 40.204 26.077 1.00 31.33 498 GLU A O 1
ATOM 3677 N N . LYS A 1 499 ? -22.415 41.711 24.537 1.00 32.38 499 LYS A N 1
ATOM 3678 C CA . LYS A 1 499 ? -23.647 41.088 24.040 1.00 32.38 499 LYS A CA 1
ATOM 3679 C C . LYS A 1 499 ? -23.361 40.143 22.859 1.00 32.38 499 LYS A C 1
ATOM 3681 O O . LYS A 1 499 ? -22.577 40.520 21.993 1.00 32.38 499 LYS A O 1
ATOM 3686 N N . PRO A 1 500 ? -24.038 38.984 22.730 1.00 32.22 500 PRO A N 1
ATOM 3687 C CA . PRO A 1 500 ? -23.916 38.156 21.532 1.00 32.22 500 PRO A CA 1
ATOM 3688 C C . PRO A 1 500 ? -24.641 38.795 20.336 1.00 32.22 500 PRO A C 1
ATOM 3690 O O . PRO A 1 500 ? -25.779 39.263 20.450 1.00 32.22 500 PRO A O 1
ATOM 3693 N N . SER A 1 501 ? -23.977 38.800 19.181 1.00 31.88 501 SER A N 1
ATOM 3694 C CA . SER A 1 501 ? -24.510 39.266 17.899 1.00 31.88 501 SER A CA 1
ATOM 3695 C C . SER A 1 501 ? -25.186 38.140 17.114 1.00 31.88 501 SER A C 1
ATOM 3697 O O . SER A 1 501 ? -24.622 37.060 16.991 1.00 31.88 501 SER A O 1
ATOM 3699 N N . GLU A 1 502 ? -26.363 38.468 16.581 1.00 32.78 502 GLU A N 1
ATOM 3700 C CA . GLU A 1 502 ? -27.090 37.903 15.430 1.00 32.78 502 GLU A CA 1
ATOM 3701 C C . GLU A 1 502 ? -27.094 36.387 15.148 1.00 32.78 502 GLU A C 1
ATOM 3703 O O . GLU A 1 502 ? -26.092 35.711 14.948 1.00 32.78 502 GLU A O 1
ATOM 3708 N N . SER A 1 503 ? -28.324 35.883 15.034 1.00 31.83 503 SER A N 1
ATOM 3709 C CA . SER A 1 503 ? -28.664 34.544 14.567 1.00 31.83 503 SER A CA 1
ATOM 3710 C C . SER A 1 503 ? -28.793 34.527 13.044 1.00 31.83 503 SER A C 1
ATOM 3712 O O . SER A 1 503 ? -29.642 35.225 12.489 1.00 31.83 503 SER A O 1
ATOM 3714 N N . GLU A 1 504 ? -28.023 33.675 12.368 1.00 32.25 504 GLU A N 1
ATOM 3715 C CA . GLU A 1 504 ? -28.344 33.296 10.991 1.00 32.25 504 GLU A CA 1
ATOM 3716 C C . GLU A 1 504 ? -29.445 32.227 10.961 1.00 32.25 504 GLU A C 1
ATOM 3718 O O . GLU A 1 504 ? -29.520 31.319 11.793 1.00 32.25 504 GLU A O 1
ATOM 3723 N N . LYS A 1 505 ? -30.343 32.381 9.990 1.00 34.97 505 LYS A N 1
ATOM 3724 C CA . LYS A 1 505 ? -31.562 31.591 9.806 1.00 34.97 505 LYS A CA 1
ATOM 3725 C C . LYS A 1 505 ? -31.265 30.366 8.926 1.00 34.97 505 LYS A C 1
ATOM 3727 O O . LYS A 1 505 ? -30.779 30.566 7.814 1.00 34.97 505 LYS A O 1
ATOM 3732 N N . PRO A 1 506 ? -31.623 29.130 9.328 1.00 35.19 506 PRO A N 1
ATOM 3733 C CA . PRO A 1 506 ? -31.550 27.980 8.431 1.00 35.19 506 PRO A CA 1
ATOM 3734 C C . PRO A 1 506 ? -32.499 28.140 7.237 1.00 35.19 506 PRO A C 1
ATOM 3736 O O . PRO A 1 506 ? -33.649 28.564 7.392 1.00 35.19 506 PRO A O 1
ATOM 3739 N N . SER A 1 507 ? -32.016 27.784 6.050 1.00 35.53 507 SER A N 1
ATOM 3740 C CA . SER A 1 507 ? -32.819 27.668 4.835 1.00 35.53 507 SER A CA 1
ATOM 3741 C C . SER A 1 507 ? -33.810 26.500 4.913 1.00 35.53 507 SER A C 1
ATOM 3743 O O . SER A 1 507 ? -33.615 25.512 5.619 1.00 35.53 507 SER A O 1
ATOM 3745 N N . GLU A 1 508 ? -34.912 26.661 4.190 1.00 37.94 508 GLU A N 1
ATOM 3746 C CA . GLU A 1 508 ? -36.062 25.757 4.143 1.00 37.94 508 GLU A CA 1
ATOM 3747 C C . GLU A 1 508 ? -35.729 24.477 3.342 1.00 37.94 508 GLU A C 1
ATOM 3749 O O . GLU A 1 508 ? -35.060 24.580 2.311 1.00 37.94 508 GLU A O 1
ATOM 3754 N N . PRO A 1 509 ? -36.145 23.271 3.781 1.00 37.81 509 PRO A N 1
ATOM 3755 C CA . PRO A 1 509 ? -35.846 22.037 3.060 1.00 37.81 509 PRO A CA 1
ATOM 3756 C C . PRO A 1 509 ? -36.750 21.870 1.832 1.00 37.81 509 PRO A C 1
ATOM 3758 O O . PRO A 1 509 ? -37.978 21.929 1.936 1.00 37.81 509 PRO A O 1
ATOM 3761 N N . GLU A 1 510 ? -36.149 21.603 0.671 1.00 34.88 510 GLU A N 1
ATOM 3762 C CA . GLU A 1 510 ? -36.902 21.286 -0.542 1.00 34.88 510 GLU A CA 1
ATOM 3763 C C . GLU A 1 510 ? -37.659 19.953 -0.433 1.00 34.88 510 GLU A C 1
ATOM 3765 O O . GLU A 1 510 ? -37.265 18.999 0.242 1.00 34.88 510 GLU A O 1
ATOM 3770 N N . LYS A 1 511 ? -38.796 19.914 -1.125 1.00 36.41 511 LYS A N 1
ATOM 3771 C CA . LYS A 1 511 ? -39.766 18.819 -1.139 1.00 36.41 511 LYS A CA 1
ATOM 3772 C C . LYS A 1 511 ? -39.250 17.644 -1.991 1.00 36.41 511 LYS A C 1
ATOM 3774 O O . LYS A 1 511 ? -38.870 17.887 -3.136 1.00 36.41 511 LYS A O 1
ATOM 3779 N N . PRO A 1 512 ? -39.306 16.382 -1.520 1.00 37.16 512 PRO A N 1
ATOM 3780 C CA . PRO A 1 512 ? -38.930 15.239 -2.347 1.00 37.16 512 PRO A CA 1
ATOM 3781 C C . PRO A 1 512 ? -39.897 15.066 -3.529 1.00 37.16 512 PRO A C 1
ATOM 3783 O O . PRO A 1 512 ? -41.120 15.158 -3.371 1.00 37.16 512 PRO A O 1
ATOM 3786 N N . SER A 1 513 ? -39.329 14.823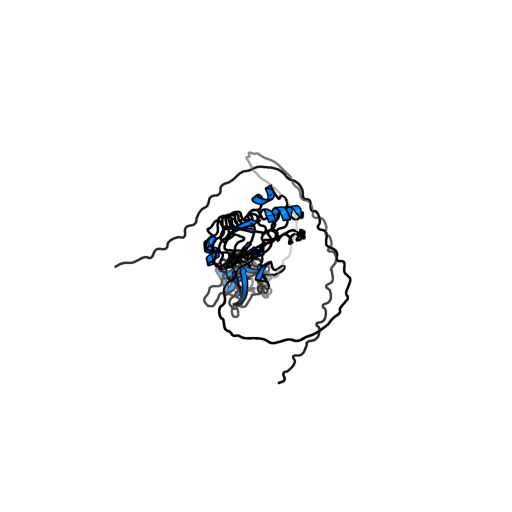 -4.710 1.00 34.94 513 SER A N 1
ATOM 3787 C CA . SER A 1 513 ? -40.041 14.487 -5.944 1.00 34.94 513 SER A CA 1
ATOM 3788 C C . SER A 1 513 ? -40.585 13.051 -5.930 1.00 34.94 513 SER A C 1
ATOM 3790 O O . SER A 1 513 ? -40.268 12.247 -5.055 1.00 34.94 513 SER A O 1
ATOM 3792 N N . GLU A 1 514 ? -41.475 12.763 -6.881 1.00 36.06 514 GLU A N 1
ATOM 3793 C CA . GLU A 1 514 ? -42.327 11.571 -6.901 1.00 36.06 514 GLU A CA 1
ATOM 3794 C C . GLU A 1 514 ? -41.582 10.234 -7.025 1.00 36.06 514 GLU A C 1
ATOM 3796 O O . GLU A 1 514 ? -40.502 10.121 -7.602 1.00 36.06 514 GL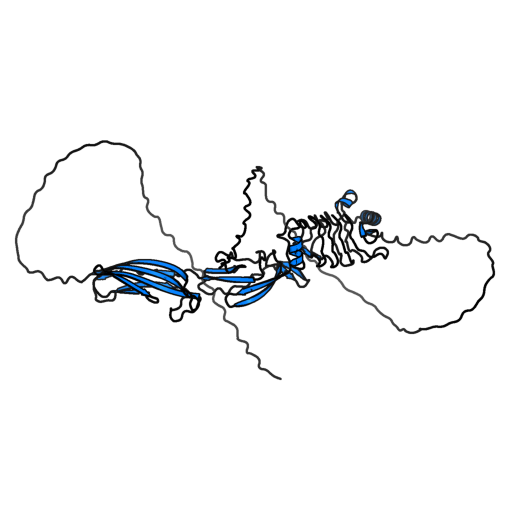U A O 1
ATOM 3801 N N . SER A 1 515 ? -42.228 9.195 -6.500 1.00 33.41 515 SER A N 1
ATOM 3802 C CA . SER A 1 515 ? -41.819 7.801 -6.605 1.00 33.41 515 SER A CA 1
ATOM 3803 C C . SER A 1 515 ? -42.192 7.202 -7.963 1.00 33.41 515 SER A C 1
ATOM 3805 O O . SER A 1 515 ? -43.375 7.074 -8.288 1.00 33.41 515 SER A O 1
ATOM 3807 N N . GLU A 1 516 ? -41.199 6.735 -8.723 1.00 35.12 516 GLU A N 1
ATOM 3808 C CA . GLU A 1 516 ? -41.467 5.866 -9.870 1.00 35.12 516 GLU A CA 1
ATOM 3809 C C . GLU A 1 516 ? -41.908 4.465 -9.420 1.00 35.12 516 GLU A C 1
ATOM 3811 O O . GLU A 1 516 ? -41.404 3.871 -8.464 1.00 35.12 516 GLU A O 1
ATOM 3816 N N . LYS A 1 517 ? -42.909 3.952 -10.132 1.00 36.84 517 LYS A N 1
ATOM 3817 C CA . LYS A 1 517 ? -43.569 2.666 -9.906 1.00 36.84 517 LYS A CA 1
ATOM 3818 C C . LYS A 1 517 ? -42.779 1.547 -10.607 1.00 36.84 517 LYS A C 1
ATOM 3820 O O . LYS A 1 517 ? -42.369 1.754 -11.748 1.00 36.84 517 LYS A O 1
ATOM 3825 N N . PRO A 1 518 ? -42.621 0.347 -10.015 1.00 36.72 518 PRO A N 1
ATOM 3826 C CA . PRO A 1 518 ? -42.002 -0.772 -10.719 1.00 36.72 518 PRO A CA 1
ATOM 3827 C C . PRO A 1 518 ? -42.883 -1.226 -11.891 1.00 36.72 518 PRO A C 1
ATOM 3829 O O . PRO A 1 518 ? -44.101 -1.371 -11.748 1.00 36.72 518 PRO A O 1
ATOM 3832 N N . SER A 1 519 ? -42.266 -1.467 -13.047 1.00 36.34 519 SER A N 1
ATOM 3833 C CA . SER A 1 519 ? -42.914 -2.107 -14.189 1.00 36.34 519 SER A CA 1
ATOM 3834 C C . SER A 1 519 ? -43.046 -3.614 -13.962 1.00 36.34 519 SER A C 1
ATOM 3836 O O . SER A 1 519 ? -42.086 -4.299 -13.610 1.00 36.34 519 SER A O 1
ATOM 3838 N N . GLU A 1 520 ? -44.253 -4.136 -14.176 1.00 39.50 520 GLU A N 1
ATOM 3839 C CA . GLU A 1 520 ? -44.497 -5.577 -14.231 1.00 39.50 520 GLU A CA 1
ATOM 3840 C C . GLU A 1 520 ? -43.910 -6.213 -15.500 1.00 39.50 520 GLU A C 1
ATOM 3842 O O . GLU A 1 520 ? -43.696 -5.573 -16.529 1.00 39.50 520 GLU A O 1
ATOM 3847 N N . SER A 1 521 ? -43.689 -7.518 -15.384 1.00 39.38 521 SER A N 1
ATOM 3848 C CA . SER A 1 521 ? -43.346 -8.474 -16.435 1.00 39.38 521 SER A CA 1
ATOM 3849 C C . SER A 1 521 ? -44.264 -8.455 -17.662 1.00 39.38 521 SER A C 1
ATOM 3851 O O . SER A 1 521 ? -45.479 -8.380 -17.498 1.00 39.38 521 SER A O 1
ATOM 3853 N N . GLU A 1 522 ? -43.723 -8.813 -18.833 1.00 39.97 522 GLU A N 1
ATOM 3854 C CA . GLU A 1 522 ? -44.385 -9.800 -19.701 1.00 39.97 522 GLU A CA 1
ATOM 3855 C C . GLU A 1 522 ? -43.410 -10.542 -20.643 1.00 39.97 522 GLU A C 1
ATOM 3857 O O . GLU A 1 522 ? -42.555 -9.915 -21.260 1.00 39.97 522 GLU A O 1
ATOM 3862 N N . LYS A 1 523 ? -43.655 -11.859 -20.768 1.00 41.62 523 LYS A N 1
ATOM 3863 C CA . LYS A 1 523 ? -43.216 -12.843 -21.789 1.00 41.62 523 LYS A CA 1
ATOM 3864 C C . LYS A 1 523 ? -41.722 -13.140 -21.996 1.00 41.62 523 LYS A C 1
ATOM 3866 O O . LYS A 1 523 ? -41.056 -12.421 -22.765 1.00 41.62 523 LYS A O 1
#

pLDDT: mean 73.91, std 28.45, range [24.48, 98.62]

Radius of gyration: 47.28 Å; Cα contacts (8 Å, |Δi|>4): 850; chains: 1; bounding box: 82×90×170 Å

Solvent-accessible surface area (backbone atoms only — not comparable to full-atom values): 33150 Å² total; per-residue (Å²): 132,86,92,82,86,85,78,88,80,83,87,83,80,84,86,78,81,89,79,90,82,92,78,90,82,87,85,89,81,78,92,80,89,82,84,85,82,82,88,81,89,83,87,84,87,82,86,89,79,86,91,77,89,77,90,75,89,82,88,88,88,82,85,86,86,80,83,84,83,88,90,85,87,86,89,82,86,84,80,86,84,90,81,80,84,79,78,75,72,78,70,77,76,75,76,56,65,56,56,29,70,55,98,35,25,35,54,24,68,20,67,67,30,52,53,50,34,53,74,70,73,49,39,77,41,71,42,73,40,52,44,49,58,97,87,41,53,32,34,33,39,28,60,42,20,55,20,36,73,80,44,35,82,82,39,72,71,59,43,42,63,42,78,40,52,80,54,26,70,35,36,35,40,20,37,22,20,32,19,56,25,57,57,29,53,48,77,43,72,52,54,73,55,26,27,36,39,22,36,25,20,38,19,56,25,44,26,56,30,36,38,48,34,84,50,54,78,46,67,22,51,30,20,40,32,84,46,38,34,39,37,31,75,32,63,72,62,41,61,69,44,73,85,46,56,33,37,87,51,65,73,42,34,30,22,73,38,66,33,33,43,41,39,83,86,74,52,72,52,76,44,66,30,35,34,48,28,38,54,41,30,32,67,47,99,88,67,48,78,42,76,51,86,86,67,72,73,80,84,67,93,73,60,78,44,50,69,47,71,36,41,21,71,49,83,86,48,89,83,54,66,59,63,54,48,75,36,55,31,86,61,51,43,33,35,46,45,72,39,72,40,84,65,51,77,48,69,56,73,64,46,78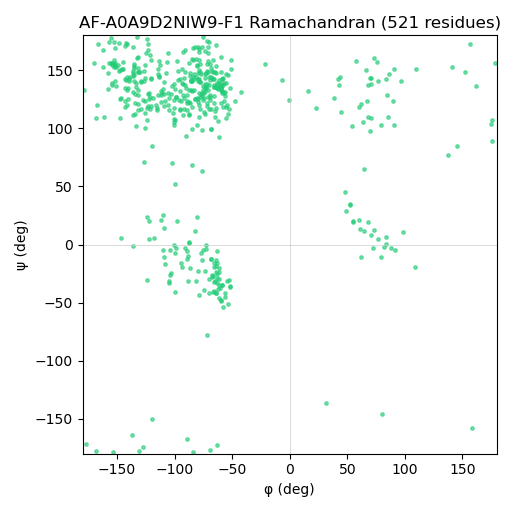,47,71,58,76,77,55,79,49,68,46,39,48,53,73,51,52,71,45,52,39,58,84,92,73,44,55,63,71,21,33,35,59,39,28,40,36,38,36,53,56,97,92,40,81,47,77,53,70,40,65,89,55,49,59,54,74,48,61,68,67,45,80,39,55,41,34,39,39,38,36,36,27,33,34,40,56,95,92,56,73,60,47,78,77,47,74,55,71,54,74,40,51,38,37,27,42,70,75,82,80,78,78,81,85,85,88,82,82,89,83,85,90,86,89,89,92,86,90,86,86,89,83,90,82,91,87,91,90,85,90,87,84,90,83,88,80,89,85,89,86,80,92,79,84,88,84,81,89,78,83,85,85,78,85,79,83,84,81,80,85,78,85,84,85,76,87,82,80,88,83,137

Organism: NCBI:txid2838551

Nearest PDB structures (foldseek):
  5uv8-assembly2_G  TM=4.529E-01  e=9.412E-03  Homo sapiens
  5uv8-assembly1_A  TM=4.407E-01  e=1.706E-02  Homo sapiens
  3qht-assembly2_D  TM=4.633E-01  e=7.751E-02  synthetic construct
  8avc-assembly1_D  TM=4.923E-01  e=2.546E-01  Mus musculus
  3qb7-assembly1_D  TM=3.093E-01  e=1.038E+00  Homo sapiens